Protein AF-A0A931WXE0-F1 (afdb_monomer)

Solvent-accessible surface area (backbone atoms only — not comparable to full-atom values): 17313 Å² total; per-residue (Å²): 116,53,96,88,44,91,81,60,94,65,82,69,85,46,56,31,76,39,50,62,46,80,41,50,68,81,55,58,84,48,69,45,64,73,40,79,47,67,27,15,1,26,76,48,92,89,71,70,90,55,21,16,35,35,34,30,34,54,30,46,40,52,33,30,50,28,38,30,28,34,11,33,24,17,23,32,32,32,34,47,13,56,25,37,42,30,53,25,39,27,32,46,8,42,35,92,53,96,77,15,13,24,31,39,35,39,30,34,48,24,37,42,29,49,27,41,30,35,41,13,24,21,29,33,40,36,31,56,22,46,36,36,40,32,45,30,40,32,33,45,11,69,29,40,32,28,40,36,32,46,34,40,50,45,52,33,57,29,38,54,45,74,13,44,21,24,24,38,34,48,26,43,40,50,47,44,76,74,36,79,31,58,46,46,31,31,61,29,27,39,28,25,66,60,87,58,67,24,26,30,46,56,65,17,33,36,37,36,36,51,56,26,38,38,25,17,25,72,69,17,29,42,37,26,38,10,36,42,28,43,60,25,76,47,56,57,32,22,36,38,34,29,43,43,24,32,92,56,73,36,62,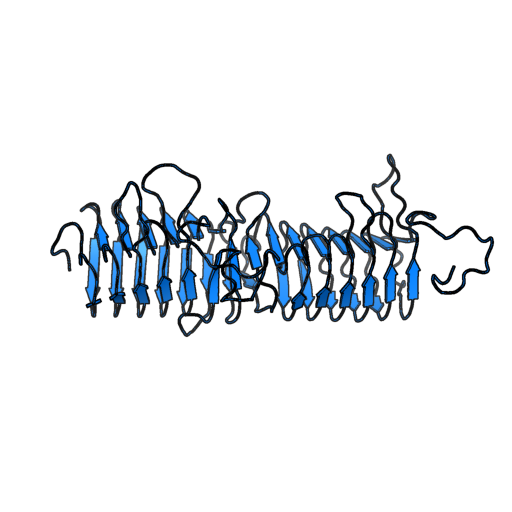27,57,60,81,59,98,50,64,59,46,57,31,47,6,14,23,38,36,28,54,56,10,34,35,47,37,22,2,29,25,39,33,17,7,11,34,34,90,66,84,84,88,75,30,7,21,33,30,32,36,59,18,37,41,38,42,31,25,28,33,30,32,37,9,13,42,7,25,37,26,36,29,46,16,46,36,40,42,27,54,26,40,33,31,45,11,58,43,86,62,101,53,84,21,16,24,30,34,38,24,64,57,12,40,38,39,39,36,47,31,37,33,32,46,11,48,18,33,34,35,45,74,81,53,42,49,76,49,76,45,66,73,43,81,45,77,40,77,31,68,41,39,63,71,82,81,121

Structure (mmCIF, N/CA/C/O backbone):
data_AF-A0A931WXE0-F1
#
_entry.id   AF-A0A931WXE0-F1
#
loop_
_atom_site.group_PDB
_atom_site.id
_atom_site.type_symbol
_atom_site.label_atom_id
_atom_site.label_alt_id
_atom_site.label_comp_id
_atom_site.label_asym_id
_atom_site.label_entity_id
_atom_site.label_seq_id
_atom_site.pdbx_PDB_ins_code
_atom_site.Cartn_x
_atom_site.Cartn_y
_atom_site.Cartn_z
_atom_site.occupancy
_atom_site.B_iso_or_equiv
_atom_site.auth_seq_id
_atom_site.auth_comp_id
_atom_site.auth_asym_id
_atom_site.auth_atom_id
_atom_site.pdbx_PDB_model_num
ATOM 1 N N . CYS A 1 1 ? 26.721 -19.049 -27.860 1.00 58.16 1 CYS A N 1
ATOM 2 C CA . CYS A 1 1 ? 26.327 -19.384 -26.477 1.00 58.16 1 CYS A CA 1
ATOM 3 C C . CYS A 1 1 ? 24.806 -19.386 -26.320 1.00 58.16 1 CYS A C 1
ATOM 5 O O . CYS A 1 1 ? 24.222 -18.610 -25.577 1.00 58.16 1 CYS A O 1
ATOM 7 N N . ASN A 1 2 ? 24.151 -20.319 -27.008 1.00 49.50 2 ASN A N 1
ATOM 8 C CA . ASN A 1 2 ? 22.981 -20.942 -26.412 1.00 49.50 2 ASN A CA 1
ATOM 9 C C . ASN A 1 2 ? 23.525 -21.744 -25.215 1.00 49.50 2 ASN A C 1
ATOM 11 O O . ASN A 1 2 ? 24.540 -22.421 -25.378 1.00 49.50 2 ASN A O 1
ATOM 15 N N . SER A 1 3 ? 22.922 -21.669 -24.031 1.00 48.22 3 SER A N 1
ATOM 16 C CA . SER A 1 3 ? 23.312 -22.562 -22.927 1.00 48.22 3 SER A CA 1
ATOM 17 C C . SER A 1 3 ? 23.127 -24.044 -23.295 1.00 48.22 3 SER A C 1
ATOM 19 O O . SER A 1 3 ? 23.708 -24.909 -22.648 1.00 48.22 3 SER A O 1
ATOM 21 N N . ALA A 1 4 ? 22.386 -24.330 -24.374 1.00 49.34 4 ALA A N 1
ATOM 22 C CA . ALA A 1 4 ? 22.234 -25.647 -24.985 1.00 49.34 4 ALA A CA 1
ATOM 23 C C . ALA A 1 4 ? 23.149 -25.924 -26.203 1.00 49.34 4 ALA A C 1
ATOM 25 O O . ALA A 1 4 ? 23.018 -26.982 -26.811 1.00 49.34 4 ALA A O 1
ATOM 26 N N . ASP A 1 5 ? 24.069 -25.027 -26.581 1.00 53.22 5 ASP A N 1
ATOM 27 C CA . ASP A 1 5 ? 25.020 -25.259 -27.685 1.00 53.22 5 ASP A CA 1
ATOM 28 C C . ASP A 1 5 ? 26.463 -25.079 -27.198 1.00 53.22 5 ASP A C 1
ATOM 30 O O . ASP A 1 5 ? 27.058 -23.999 -27.265 1.00 53.22 5 ASP A O 1
ATOM 34 N N . ALA A 1 6 ? 27.002 -26.172 -26.657 1.00 46.03 6 ALA A N 1
ATOM 35 C CA . ALA A 1 6 ? 28.327 -26.266 -26.050 1.00 46.03 6 ALA A CA 1
ATOM 36 C C . ALA A 1 6 ? 29.484 -26.338 -27.073 1.00 46.03 6 ALA A C 1
ATOM 38 O O . ALA A 1 6 ? 30.591 -26.732 -26.712 1.00 46.03 6 ALA A O 1
ATOM 39 N N . SER A 1 7 ? 29.259 -25.979 -28.343 1.00 62.97 7 SER A N 1
ATOM 40 C CA . SER A 1 7 ? 30.279 -26.092 -29.396 1.00 62.97 7 SER A CA 1
ATOM 41 C C . SER A 1 7 ? 31.066 -24.805 -29.694 1.00 62.97 7 SER A C 1
ATOM 43 O O . SER A 1 7 ? 32.052 -24.860 -30.428 1.00 62.97 7 SER A O 1
ATOM 45 N N . SER A 1 8 ? 30.696 -23.641 -29.141 1.00 60.47 8 SER A N 1
ATOM 46 C CA . SER A 1 8 ? 31.346 -22.377 -29.527 1.00 60.47 8 SER A CA 1
ATOM 47 C C . SER A 1 8 ? 32.504 -21.980 -28.602 1.00 60.47 8 SER A C 1
ATOM 49 O O . SER A 1 8 ? 32.277 -21.699 -27.430 1.00 60.47 8 SER A O 1
ATOM 51 N N . THR A 1 9 ? 33.709 -21.798 -29.155 1.00 64.44 9 THR A N 1
ATOM 52 C CA . THR A 1 9 ? 34.851 -21.072 -28.547 1.00 64.44 9 THR A CA 1
ATOM 53 C C . THR A 1 9 ? 34.618 -19.555 -28.413 1.00 64.44 9 THR A C 1
ATOM 55 O O . THR A 1 9 ? 35.544 -18.802 -28.115 1.00 64.44 9 THR A O 1
ATOM 58 N N . ALA A 1 10 ? 33.393 -19.082 -28.660 1.00 63.94 10 ALA A N 1
ATOM 59 C CA . ALA A 1 10 ? 33.012 -17.683 -28.549 1.00 63.94 10 ALA A CA 1
ATOM 60 C C . ALA A 1 10 ? 32.911 -17.269 -27.074 1.00 63.94 10 ALA A C 1
ATOM 62 O O . ALA A 1 10 ? 32.269 -17.958 -26.279 1.00 63.94 10 ALA A O 1
ATOM 63 N N . SER A 1 11 ? 33.500 -16.125 -26.720 1.00 72.62 11 SER A N 1
ATOM 64 C CA . SER A 1 11 ? 33.265 -15.489 -25.424 1.00 72.62 11 SER A CA 1
ATOM 65 C C . SER A 1 11 ? 31.773 -15.190 -25.269 1.00 72.62 11 SER A C 1
ATOM 67 O O . SER A 1 11 ? 31.179 -14.532 -26.126 1.00 72.62 11 SER A O 1
ATOM 69 N N . CYS A 1 12 ? 31.160 -15.692 -24.196 1.00 80.06 12 CYS A N 1
ATOM 70 C CA . CYS A 1 12 ? 29.783 -15.347 -23.862 1.00 80.06 12 CYS A CA 1
ATOM 71 C C . CYS A 1 12 ? 29.700 -13.853 -23.537 1.00 80.06 12 CYS A C 1
ATOM 73 O O . CYS A 1 12 ? 30.554 -13.381 -22.782 1.00 80.06 12 CYS A O 1
ATOM 75 N N . PRO A 1 13 ? 28.695 -13.130 -24.057 1.00 88.19 13 PRO A N 1
ATOM 76 C CA . PRO A 1 13 ? 28.496 -11.756 -23.652 1.00 88.19 13 PRO A CA 1
ATOM 77 C C . PRO A 1 13 ? 28.125 -11.705 -22.166 1.00 88.19 13 PRO A C 1
ATOM 79 O O . PRO A 1 13 ? 27.399 -12.572 -21.665 1.00 88.19 13 PRO A O 1
ATOM 82 N N . ALA A 1 14 ? 28.647 -10.709 -21.465 1.00 87.94 14 ALA A N 1
ATOM 83 C CA . ALA A 1 14 ? 28.396 -10.456 -20.058 1.00 87.94 14 ALA A CA 1
ATOM 84 C C . ALA A 1 14 ? 27.542 -9.197 -19.876 1.00 87.94 14 ALA A C 1
ATOM 86 O O . ALA A 1 14 ? 27.480 -8.318 -20.732 1.00 87.94 14 ALA A O 1
ATOM 87 N N . ALA A 1 15 ? 26.865 -9.107 -18.733 1.00 90.00 15 ALA A N 1
ATOM 88 C CA . ALA A 1 15 ? 26.139 -7.902 -18.362 1.00 90.00 15 ALA A CA 1
ATOM 89 C C . ALA A 1 15 ? 27.098 -6.696 -18.314 1.00 90.00 15 ALA A C 1
ATOM 91 O O . ALA A 1 15 ? 28.092 -6.715 -17.583 1.00 90.00 15 ALA A O 1
ATOM 92 N N . GLY A 1 16 ? 26.779 -5.637 -19.063 1.00 89.19 16 GLY A N 1
ATOM 93 C CA . GLY A 1 16 ? 27.619 -4.444 -19.168 1.00 89.19 16 GLY A CA 1
ATOM 94 C C . GLY A 1 16 ? 28.752 -4.557 -20.192 1.00 89.19 16 GLY A C 1
ATOM 95 O O . GLY A 1 16 ? 29.735 -3.830 -20.081 1.00 89.19 16 GLY A O 1
ATOM 96 N N . ASP A 1 17 ? 28.645 -5.431 -21.194 1.00 91.00 17 ASP A N 1
ATOM 97 C CA . ASP A 1 17 ? 29.578 -5.451 -22.332 1.00 91.00 17 ASP A CA 1
ATOM 98 C C . ASP A 1 17 ? 29.480 -4.183 -23.192 1.00 91.00 17 ASP A C 1
ATOM 100 O O . ASP A 1 17 ? 30.447 -3.793 -23.849 1.00 91.00 17 ASP A O 1
ATOM 104 N N . TRP A 1 18 ? 28.326 -3.516 -23.162 1.00 91.06 18 TRP A N 1
ATOM 105 C CA . TRP A 1 18 ? 28.111 -2.193 -23.741 1.00 91.06 18 TRP A CA 1
ATOM 106 C C . TRP A 1 18 ? 27.409 -1.261 -22.746 1.00 91.06 18 TRP A C 1
ATOM 108 O O . TRP A 1 18 ? 26.859 -1.705 -21.737 1.00 91.06 18 TRP A O 1
ATOM 118 N N . GLU A 1 19 ? 27.477 0.042 -23.024 1.00 88.81 19 GLU A N 1
ATOM 119 C CA . GLU A 1 19 ? 26.890 1.104 -22.202 1.00 88.81 19 GLU A CA 1
ATOM 120 C C . GLU A 1 19 ? 25.362 1.047 -22.222 1.00 88.81 19 GLU A C 1
ATOM 122 O O . GLU A 1 19 ? 24.767 0.251 -21.507 1.00 88.81 19 GLU A O 1
ATOM 127 N N . ASN A 1 20 ? 24.713 1.891 -23.013 1.00 92.19 20 ASN A N 1
ATOM 128 C CA . ASN A 1 20 ? 23.272 2.075 -22.992 1.00 92.19 20 ASN A CA 1
ATOM 129 C C . ASN A 1 20 ? 22.810 2.717 -24.310 1.00 92.19 20 ASN A C 1
ATOM 131 O O . ASN A 1 20 ? 23.619 3.205 -25.102 1.00 92.19 20 ASN A O 1
ATOM 135 N N . ILE A 1 21 ? 21.506 2.665 -24.571 1.00 93.19 21 ILE A N 1
ATOM 136 C CA . ILE A 1 21 ? 20.854 3.466 -25.610 1.00 93.19 21 ILE A CA 1
ATOM 137 C C . ILE A 1 21 ? 20.176 4.632 -24.900 1.00 93.19 21 ILE A C 1
ATOM 139 O O . ILE A 1 21 ? 19.363 4.406 -24.008 1.00 93.19 21 ILE A O 1
ATOM 143 N N . GLN A 1 22 ? 20.501 5.863 -25.297 1.00 91.75 22 GLN A N 1
ATOM 144 C CA . GLN A 1 22 ? 19.958 7.080 -24.686 1.00 91.75 22 GLN A CA 1
ATOM 145 C C . GLN A 1 22 ? 18.997 7.773 -25.637 1.00 91.75 22 GLN A C 1
ATOM 147 O O . GLN A 1 22 ? 19.338 8.038 -26.791 1.00 91.75 22 GLN A O 1
ATOM 152 N N . ILE A 1 23 ? 17.819 8.115 -25.127 1.00 92.38 23 ILE A N 1
ATOM 153 C CA . ILE A 1 23 ? 16.827 8.935 -25.815 1.00 92.38 23 ILE A CA 1
ATOM 154 C C . ILE A 1 23 ? 16.556 10.157 -24.940 1.00 92.38 23 ILE A C 1
ATOM 156 O O . ILE A 1 23 ? 16.053 10.015 -23.829 1.00 92.38 23 ILE A O 1
ATOM 160 N N . SER A 1 24 ? 16.874 11.353 -25.436 1.00 88.19 24 SER A N 1
ATOM 161 C CA . SER A 1 24 ? 16.665 12.604 -24.699 1.00 88.19 24 SER A CA 1
ATOM 162 C C . SER A 1 24 ? 15.894 13.652 -25.503 1.00 88.19 24 SER A C 1
ATOM 164 O O . SER A 1 24 ? 16.002 13.675 -26.732 1.00 88.19 24 SER A O 1
ATOM 166 N N . GLY A 1 25 ? 15.118 14.496 -24.801 1.00 74.69 25 GLY A N 1
ATOM 167 C CA . GLY A 1 25 ? 14.522 15.814 -25.139 1.00 74.69 25 GLY A CA 1
ATOM 168 C C . GLY A 1 25 ? 13.973 16.114 -26.549 1.00 74.69 25 GLY A C 1
ATOM 169 O O . GLY A 1 25 ? 12.890 16.671 -26.701 1.00 74.69 25 GLY A O 1
ATOM 170 N N . THR A 1 26 ? 14.719 15.806 -27.608 1.00 68.75 26 THR A N 1
ATOM 171 C CA . THR A 1 26 ? 14.377 16.088 -29.015 1.00 68.75 26 THR A CA 1
ATOM 172 C C . THR A 1 26 ? 14.044 14.835 -29.830 1.00 68.75 26 THR A C 1
ATOM 174 O O . THR A 1 26 ? 13.517 14.946 -30.935 1.00 68.75 26 THR A O 1
ATOM 177 N N . ALA A 1 27 ? 14.288 13.636 -29.294 1.00 67.81 27 ALA A N 1
ATOM 178 C CA . ALA A 1 27 ? 14.097 12.359 -29.988 1.00 67.81 27 ALA A CA 1
ATOM 179 C C . ALA A 1 27 ? 12.681 11.753 -29.810 1.00 67.81 27 ALA A C 1
ATOM 181 O O . ALA A 1 27 ? 12.530 10.540 -29.644 1.00 67.81 27 ALA A O 1
ATOM 182 N N . SER A 1 28 ? 11.634 12.587 -29.865 1.00 66.25 28 SER A N 1
ATOM 183 C CA . SER A 1 28 ? 10.230 12.217 -29.587 1.00 66.25 28 SER A CA 1
ATOM 184 C C . SER A 1 28 ? 9.556 11.317 -30.635 1.00 66.25 28 SER A C 1
ATOM 186 O O . SER A 1 28 ? 8.425 10.885 -30.432 1.00 66.25 28 SER A O 1
ATOM 188 N N . SER A 1 29 ? 10.226 11.012 -31.752 1.00 80.44 29 SER A N 1
ATOM 189 C CA . SER A 1 29 ? 9.750 10.061 -32.770 1.00 80.44 29 SER A CA 1
ATOM 190 C C . SER A 1 29 ? 10.255 8.627 -32.568 1.00 80.44 29 SER A C 1
ATOM 192 O O . SER A 1 29 ? 9.919 7.742 -33.358 1.00 80.44 29 SER A O 1
ATOM 194 N N . SER A 1 30 ? 11.070 8.380 -31.538 1.00 91.81 30 SER A N 1
ATOM 195 C CA . SER A 1 30 ? 11.584 7.042 -31.239 1.00 91.81 30 SER A CA 1
ATOM 196 C C . SER A 1 30 ? 10.458 6.117 -30.773 1.00 91.81 30 SER A C 1
ATOM 198 O O . SER A 1 30 ? 9.577 6.520 -30.017 1.00 91.81 30 SER A O 1
ATOM 200 N N . SER A 1 31 ? 10.500 4.856 -31.197 1.00 95.44 31 SER A N 1
ATOM 201 C CA . SER A 1 31 ? 9.617 3.802 -30.695 1.00 95.44 31 SER A CA 1
ATOM 202 C C . SER A 1 31 ? 10.319 2.454 -30.779 1.00 95.44 31 SER A C 1
ATOM 204 O O . SER A 1 31 ? 11.148 2.233 -31.665 1.00 95.44 31 SER A O 1
ATOM 206 N N . PHE A 1 32 ? 9.982 1.550 -29.863 1.00 97.50 32 PHE A N 1
ATOM 207 C CA . PHE A 1 32 ? 10.520 0.196 -29.846 1.00 97.50 32 PHE A CA 1
ATOM 208 C C . PHE A 1 32 ? 9.371 -0.802 -29.806 1.00 97.50 32 PHE A C 1
ATOM 210 O O . PHE A 1 32 ? 8.584 -0.840 -28.863 1.00 97.50 32 PHE A O 1
ATOM 217 N N . SER A 1 33 ? 9.266 -1.624 -30.844 1.00 98.19 33 SER A N 1
ATOM 218 C CA . SER A 1 33 ? 8.308 -2.723 -30.888 1.00 98.19 33 SER A CA 1
ATOM 219 C C . SER A 1 33 ? 9.032 -4.004 -31.266 1.00 98.19 33 SER A C 1
ATOM 221 O O . SER A 1 33 ? 9.887 -3.970 -32.150 1.00 98.19 33 SER A O 1
ATOM 223 N N . HIS A 1 34 ? 8.726 -5.120 -30.598 1.00 98.31 34 HIS A N 1
ATOM 224 C CA . HIS A 1 34 ? 9.313 -6.430 -30.922 1.00 98.31 34 HIS A CA 1
ATOM 225 C C . HIS A 1 34 ? 10.855 -6.416 -30.917 1.00 98.31 34 HIS A C 1
ATOM 227 O O . HIS A 1 34 ? 11.511 -7.008 -31.774 1.00 98.31 34 HIS A O 1
ATOM 233 N N . THR A 1 35 ? 11.443 -5.675 -29.974 1.00 98.25 35 THR A N 1
ATOM 234 C CA . THR A 1 35 ? 12.891 -5.425 -29.892 1.00 98.25 35 THR A CA 1
ATOM 235 C C . THR A 1 35 ? 13.495 -6.124 -28.674 1.00 98.25 35 THR A C 1
ATOM 237 O O . THR A 1 35 ? 12.891 -6.136 -27.605 1.00 98.25 35 THR A O 1
ATOM 240 N N . THR A 1 36 ? 14.702 -6.681 -28.805 1.00 98.38 36 THR A N 1
ATOM 241 C CA . THR A 1 36 ? 15.436 -7.310 -27.693 1.00 98.38 36 THR A CA 1
ATOM 242 C C . THR A 1 36 ? 16.693 -6.518 -27.346 1.00 98.38 36 THR A C 1
ATOM 244 O O . THR A 1 36 ? 17.567 -6.336 -28.192 1.00 98.38 36 THR A O 1
ATOM 247 N N . PHE A 1 37 ? 16.806 -6.119 -26.083 1.00 98.12 37 PHE A N 1
ATOM 248 C CA . PHE A 1 37 ? 17.959 -5.458 -25.480 1.00 98.12 37 PHE A CA 1
ATOM 249 C C . PHE A 1 37 ? 18.615 -6.419 -24.490 1.00 98.12 37 PHE A C 1
ATOM 251 O O . PHE A 1 37 ? 17.937 -6.970 -23.620 1.00 98.12 37 PHE A O 1
ATOM 258 N N . ARG A 1 38 ? 19.929 -6.635 -24.613 1.00 95.94 38 ARG A N 1
ATOM 259 C CA . ARG A 1 38 ? 20.643 -7.583 -23.751 1.00 95.94 38 ARG A CA 1
ATOM 260 C C . ARG A 1 38 ? 22.114 -7.261 -23.552 1.00 95.94 38 ARG A C 1
ATOM 262 O O . ARG A 1 38 ? 22.746 -6.734 -24.465 1.00 95.94 38 ARG A O 1
ATOM 269 N N . TYR A 1 39 ? 22.648 -7.641 -22.392 1.00 94.19 39 TYR A N 1
ATOM 270 C CA . TYR A 1 39 ? 24.081 -7.587 -22.052 1.00 94.19 39 TYR A CA 1
ATOM 271 C C . TYR A 1 39 ? 24.703 -6.178 -22.000 1.00 94.19 39 TYR A C 1
ATOM 273 O O . TYR A 1 39 ? 25.920 -6.033 -22.017 1.00 94.19 39 TYR A O 1
ATOM 281 N N . GLY A 1 40 ? 23.887 -5.128 -21.927 1.00 92.81 40 GLY A N 1
ATOM 282 C CA . GLY A 1 40 ? 24.339 -3.747 -21.729 1.00 92.81 40 GLY A CA 1
ATOM 283 C C . GLY A 1 40 ? 24.130 -3.258 -20.297 1.00 92.81 40 GLY A C 1
ATOM 284 O O . GLY A 1 40 ? 24.074 -4.050 -19.353 1.00 92.81 40 GLY A O 1
ATOM 285 N N . GLY A 1 41 ? 23.965 -1.950 -20.141 1.00 89.88 41 GLY A N 1
ATOM 286 C CA . GLY A 1 41 ? 23.736 -1.269 -18.869 1.00 89.88 41 GLY A CA 1
ATOM 287 C C . GLY A 1 41 ? 25.009 -1.018 -18.068 1.00 89.88 41 GLY A C 1
ATOM 288 O O . GLY A 1 41 ? 24.957 -1.027 -16.839 1.00 89.88 41 GLY A O 1
ATOM 289 N N . ARG A 1 42 ? 26.164 -0.863 -18.731 1.00 86.62 42 ARG A N 1
ATOM 290 C CA . ARG A 1 42 ? 27.443 -0.693 -18.031 1.00 86.62 42 ARG A CA 1
ATOM 291 C C . ARG A 1 42 ? 27.469 0.588 -17.192 1.00 86.62 42 ARG A C 1
ATOM 293 O O . ARG A 1 42 ? 27.346 1.681 -17.729 1.00 86.62 42 ARG A O 1
ATOM 300 N N . TRP A 1 43 ? 27.725 0.431 -15.897 1.00 73.69 43 TRP A N 1
ATOM 301 C CA . TRP A 1 43 ? 27.962 1.503 -14.938 1.00 73.69 43 TRP A CA 1
ATOM 302 C C . TRP A 1 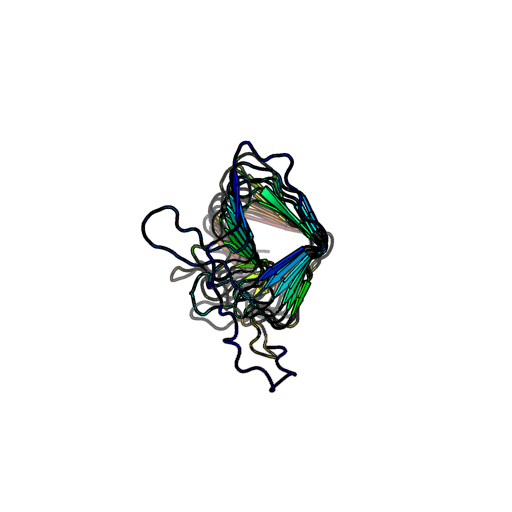43 ? 29.328 2.164 -15.162 1.00 73.69 43 TRP A C 1
ATOM 304 O O . TRP A 1 43 ? 30.361 1.485 -15.194 1.00 73.69 43 TRP A O 1
ATOM 314 N N . PHE A 1 44 ? 29.349 3.496 -15.231 1.00 66.12 44 PHE A N 1
ATOM 315 C CA . PHE A 1 44 ? 30.570 4.301 -15.238 1.00 66.12 44 PHE A CA 1
ATOM 316 C C . PHE A 1 44 ? 30.483 5.429 -14.210 1.00 66.12 44 PHE A C 1
ATOM 318 O O . PHE A 1 44 ? 29.515 6.176 -14.169 1.00 66.12 44 PHE A O 1
ATOM 325 N N . THR A 1 45 ? 31.528 5.591 -13.398 1.00 57.12 45 THR A N 1
ATOM 326 C CA . THR A 1 45 ? 31.649 6.727 -12.477 1.00 57.12 45 THR A CA 1
ATOM 327 C C . THR A 1 45 ? 32.155 7.965 -13.222 1.00 57.12 45 THR A C 1
ATOM 329 O O . THR A 1 45 ? 33.235 7.905 -13.812 1.00 57.12 45 THR A O 1
ATOM 332 N N . GLY A 1 46 ? 31.449 9.097 -13.127 1.00 61.97 46 GLY A N 1
ATOM 333 C CA . GLY A 1 46 ? 31.997 10.425 -13.452 1.00 61.97 46 GLY A CA 1
ATOM 334 C C . GLY A 1 46 ? 31.187 11.296 -14.419 1.00 61.97 46 GLY A C 1
ATOM 335 O O . GLY A 1 46 ? 31.313 12.515 -14.338 1.00 61.97 46 GLY A O 1
ATOM 336 N N . ILE A 1 47 ? 30.349 10.725 -15.294 1.00 47.88 47 ILE A N 1
ATOM 337 C CA . ILE A 1 47 ? 29.425 11.481 -16.162 1.00 47.88 47 ILE A CA 1
ATOM 338 C C . ILE A 1 47 ? 28.121 10.699 -16.243 1.00 47.88 47 ILE A C 1
ATOM 340 O O . ILE A 1 47 ? 28.079 9.720 -16.973 1.00 47.88 47 ILE A O 1
ATOM 344 N N . ASN A 1 48 ? 27.104 11.163 -15.509 1.00 54.34 48 ASN A N 1
ATOM 345 C CA . ASN A 1 48 ? 25.750 10.613 -15.409 1.00 54.34 48 ASN A CA 1
ATOM 346 C C . ASN A 1 48 ? 25.754 9.113 -15.070 1.00 54.34 48 ASN A C 1
ATOM 348 O O . ASN A 1 48 ? 26.168 8.286 -15.866 1.00 54.34 48 ASN A O 1
ATOM 352 N N . ASP A 1 49 ? 25.293 8.768 -13.875 1.00 62.03 49 ASP A N 1
ATOM 353 C CA . ASP A 1 49 ? 25.232 7.419 -13.292 1.00 62.03 49 ASP A CA 1
ATOM 354 C C . ASP A 1 49 ? 24.289 6.449 -14.071 1.00 62.03 49 ASP A C 1
ATOM 356 O O . ASP A 1 49 ? 23.381 5.834 -13.509 1.00 62.03 49 ASP A O 1
ATOM 360 N N . LEU A 1 50 ? 24.493 6.313 -15.386 1.00 68.38 50 LEU A N 1
ATOM 361 C CA . LEU A 1 50 ? 23.639 5.650 -16.367 1.00 68.38 50 LEU A CA 1
ATOM 362 C C . LEU A 1 50 ? 24.013 4.172 -16.454 1.00 68.38 50 LEU A C 1
ATOM 364 O O . LEU A 1 50 ? 25.044 3.807 -17.016 1.00 68.38 50 LEU A O 1
ATOM 368 N N . GLY A 1 51 ? 23.165 3.312 -15.892 1.00 82.62 51 GLY A N 1
ATOM 369 C CA . GLY A 1 51 ? 23.371 1.857 -15.861 1.00 82.62 51 GLY A CA 1
ATOM 370 C C . GLY A 1 51 ? 22.262 1.047 -16.541 1.00 82.62 51 GLY A C 1
ATOM 371 O O . GLY A 1 51 ? 22.104 -0.141 -16.267 1.00 82.62 51 GLY A O 1
ATOM 372 N N . SER A 1 52 ? 21.443 1.667 -17.385 1.00 93.12 52 SER A N 1
ATOM 373 C CA . SER A 1 52 ? 20.281 1.034 -18.022 1.00 93.12 52 SER A CA 1
ATOM 374 C C . SER A 1 52 ? 20.589 0.461 -19.409 1.00 93.12 52 SER A C 1
ATOM 376 O O . SER A 1 52 ? 21.456 0.972 -20.100 1.00 93.12 52 SER A O 1
ATOM 378 N N . LEU A 1 53 ? 19.885 -0.577 -19.884 1.00 96.31 53 LEU A N 1
ATOM 379 C CA . LEU A 1 53 ? 19.963 -0.944 -21.314 1.00 96.31 53 LEU A CA 1
ATOM 380 C C . LEU A 1 53 ? 19.397 0.187 -22.182 1.00 96.31 53 LEU A C 1
ATOM 382 O O . LEU A 1 53 ? 19.948 0.506 -23.237 1.00 96.31 53 LEU A O 1
ATOM 386 N N . LEU A 1 54 ? 18.294 0.780 -21.723 1.00 96.56 54 LEU A N 1
ATOM 387 C CA . LEU A 1 54 ? 17.610 1.894 -22.363 1.00 96.56 54 LEU A CA 1
ATOM 388 C C . LEU A 1 54 ? 17.334 2.996 -21.335 1.00 96.56 54 LEU A C 1
ATOM 390 O O . LEU A 1 54 ? 16.571 2.789 -20.392 1.00 96.56 54 LEU A O 1
ATOM 394 N N . TYR A 1 55 ? 17.939 4.157 -21.559 1.00 95.00 55 TYR A N 1
ATOM 395 C CA . TYR A 1 55 ? 17.763 5.373 -20.775 1.00 95.00 55 TYR A CA 1
ATOM 396 C C . TYR A 1 55 ? 16.898 6.369 -21.552 1.00 95.00 55 TYR A C 1
ATOM 398 O O . TYR A 1 55 ? 17.204 6.690 -22.705 1.00 95.00 55 TYR A O 1
ATOM 406 N N . ILE A 1 56 ? 15.821 6.857 -20.940 1.00 94.88 56 ILE A N 1
ATOM 407 C CA . ILE A 1 56 ? 14.903 7.824 -21.550 1.00 94.88 56 ILE A CA 1
ATOM 408 C C . ILE A 1 56 ? 14.736 9.011 -20.607 1.00 94.88 56 ILE A C 1
ATOM 410 O O . ILE A 1 56 ? 14.175 8.860 -19.525 1.00 94.88 56 ILE A O 1
ATOM 414 N N . GLU A 1 57 ? 15.159 10.195 -21.046 1.00 94.31 57 GLU A N 1
ATOM 415 C CA . GLU A 1 57 ? 15.095 11.433 -20.264 1.00 94.31 57 GLU A CA 1
ATOM 416 C C . GLU A 1 57 ? 14.355 12.541 -21.012 1.00 94.31 57 GLU A C 1
ATOM 418 O O . GLU A 1 57 ? 14.657 12.830 -22.171 1.00 94.31 57 GLU A O 1
ATOM 423 N N . ASP A 1 58 ? 13.380 13.181 -20.362 1.00 94.00 58 ASP A N 1
ATOM 424 C CA . ASP A 1 58 ? 12.610 14.295 -20.941 1.00 94.00 58 ASP A CA 1
ATOM 425 C C . ASP A 1 58 ? 12.007 13.966 -22.328 1.00 94.00 58 ASP A C 1
ATOM 427 O O . ASP A 1 58 ? 11.851 14.824 -23.198 1.00 94.00 58 ASP A O 1
ATOM 431 N N . ALA A 1 59 ? 11.689 12.692 -22.558 1.00 94.06 59 ALA A N 1
ATOM 432 C CA . ALA A 1 59 ? 11.153 12.177 -23.811 1.00 94.06 59 ALA A CA 1
ATOM 433 C C . ALA A 1 59 ? 10.024 11.179 -23.541 1.00 94.06 59 ALA A C 1
ATOM 435 O O . ALA A 1 59 ? 9.941 10.580 -22.472 1.00 94.06 59 ALA A O 1
ATOM 436 N N . THR A 1 60 ? 9.148 10.986 -24.524 1.00 94.50 60 THR A N 1
ATOM 437 C CA . THR A 1 60 ? 8.068 9.991 -24.480 1.00 94.50 60 THR A CA 1
ATOM 438 C C . THR A 1 60 ? 8.289 8.987 -25.598 1.00 94.50 60 THR A C 1
ATOM 440 O O . THR A 1 60 ? 8.316 9.367 -26.766 1.00 94.50 60 THR A O 1
ATOM 443 N N . VAL A 1 61 ? 8.466 7.718 -25.239 1.00 96.44 61 VAL A N 1
ATOM 444 C CA . VAL A 1 61 ? 8.803 6.638 -26.168 1.00 96.44 61 VAL A CA 1
ATOM 445 C C . VAL A 1 61 ? 7.812 5.491 -25.977 1.00 96.44 61 VAL A C 1
ATOM 447 O O . VAL A 1 61 ? 7.760 4.895 -24.900 1.00 96.44 61 VAL A O 1
ATOM 450 N N . PRO A 1 62 ? 7.025 5.137 -27.003 1.00 97.56 62 PRO A N 1
ATOM 451 C CA . PRO A 1 62 ? 6.225 3.924 -26.966 1.00 97.56 62 PRO A CA 1
ATOM 452 C C . PRO A 1 62 ? 7.113 2.677 -27.062 1.00 97.56 62 PRO A C 1
ATOM 454 O O . PRO A 1 62 ? 7.884 2.522 -28.015 1.00 97.56 62 PRO A O 1
ATOM 457 N N . ILE A 1 63 ? 6.976 1.774 -26.092 1.00 98.69 63 ILE A N 1
ATOM 458 C CA . ILE A 1 63 ? 7.669 0.487 -26.008 1.00 98.69 63 ILE A CA 1
ATOM 459 C C . ILE A 1 63 ? 6.623 -0.626 -25.901 1.00 98.69 63 ILE A C 1
ATOM 461 O O . ILE A 1 63 ? 5.777 -0.613 -25.007 1.00 98.69 63 ILE A O 1
ATOM 465 N N . SER A 1 64 ? 6.670 -1.596 -26.814 1.00 98.81 64 SER A N 1
ATOM 466 C CA . SER A 1 64 ? 5.737 -2.729 -26.820 1.00 98.81 64 SER A CA 1
ATOM 467 C C . SER A 1 64 ? 6.404 -4.035 -27.240 1.00 98.81 64 SER A C 1
ATOM 469 O O . SER A 1 64 ? 7.270 -4.029 -28.114 1.00 98.81 64 SER A O 1
ATOM 471 N N . HIS A 1 65 ? 5.987 -5.172 -26.675 1.00 98.81 65 HIS A N 1
ATOM 472 C CA . HIS A 1 65 ? 6.507 -6.493 -27.071 1.00 98.81 65 HIS A CA 1
ATOM 473 C C . HIS A 1 65 ? 8.045 -6.581 -27.031 1.00 98.81 65 HIS A C 1
ATOM 475 O O . HIS A 1 65 ? 8.659 -7.295 -27.824 1.00 98.81 65 HIS A O 1
ATOM 481 N N . ALA A 1 66 ? 8.685 -5.798 -26.162 1.00 98.81 66 ALA A N 1
ATOM 482 C CA . ALA A 1 66 ? 10.133 -5.737 -26.059 1.00 98.81 66 ALA A CA 1
ATOM 483 C C . ALA A 1 66 ? 10.646 -6.725 -25.006 1.00 98.81 66 ALA A C 1
ATOM 485 O O . ALA A 1 66 ? 9.912 -7.145 -24.113 1.00 98.81 66 ALA A O 1
ATOM 486 N N . VAL A 1 67 ? 11.922 -7.089 -25.100 1.00 98.88 67 VAL A N 1
ATOM 487 C CA . VAL A 1 67 ? 12.609 -7.925 -24.110 1.00 98.88 67 VAL A CA 1
ATOM 488 C C . VAL A 1 67 ? 13.834 -7.179 -23.601 1.00 98.88 67 VAL A C 1
ATOM 490 O O . VAL A 1 67 ? 14.682 -6.793 -24.401 1.00 98.88 67 VAL A O 1
ATOM 493 N N . PHE A 1 68 ? 13.939 -7.014 -22.285 1.00 98.75 68 PHE A N 1
ATOM 494 C CA . PHE A 1 68 ? 15.086 -6.423 -21.598 1.00 98.75 68 PHE A CA 1
ATOM 495 C C . PHE A 1 68 ? 15.686 -7.458 -20.648 1.00 98.75 68 PHE A C 1
ATOM 497 O O . PHE A 1 68 ? 15.035 -7.873 -19.682 1.00 98.75 68 PHE A O 1
ATOM 504 N N . GLU A 1 69 ? 16.910 -7.904 -20.926 1.00 98.00 69 GLU A N 1
ATOM 505 C CA . GLU A 1 69 ? 17.530 -8.982 -20.155 1.00 98.00 69 GLU A CA 1
ATOM 506 C C . GLU A 1 69 ? 19.031 -8.828 -19.919 1.00 98.00 69 GLU A C 1
ATOM 508 O O . GLU A 1 69 ? 19.755 -8.247 -20.725 1.00 98.00 69 GLU A O 1
ATOM 513 N N . TYR A 1 70 ? 19.517 -9.408 -18.820 1.00 95.25 70 TYR A N 1
ATOM 514 C CA . TYR A 1 70 ? 20.943 -9.442 -18.483 1.00 95.25 70 TYR A CA 1
ATOM 515 C C . TYR A 1 70 ? 21.611 -8.053 -18.475 1.00 95.25 70 TYR A C 1
ATOM 517 O O . TYR A 1 70 ? 22.751 -7.904 -18.923 1.00 95.25 70 TYR A O 1
ATOM 525 N N . SER A 1 71 ? 20.910 -7.023 -17.993 1.00 94.25 71 SER A N 1
ATOM 526 C CA . SER A 1 71 ? 21.508 -5.707 -17.751 1.00 94.25 71 SER A CA 1
ATOM 527 C C . SER A 1 71 ? 22.482 -5.745 -16.57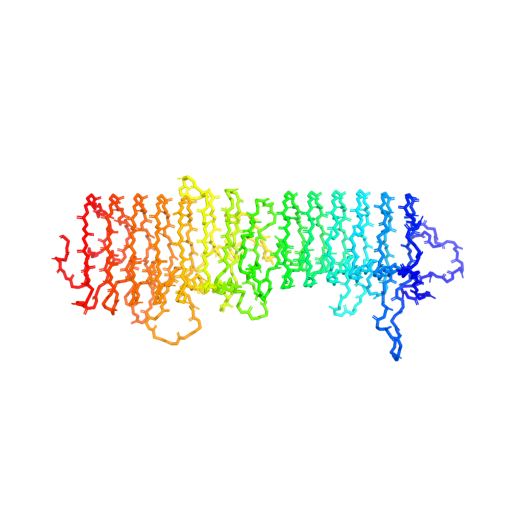3 1.00 94.25 71 SER A C 1
ATOM 529 O O . SER A 1 71 ? 22.210 -6.426 -15.581 1.00 94.25 71 SER A O 1
ATOM 531 N N . GLN A 1 72 ? 23.555 -4.951 -16.610 1.00 90.75 72 GLN A N 1
ATOM 532 C CA . GLN A 1 72 ? 24.433 -4.801 -15.441 1.00 90.75 72 GLN A CA 1
ATOM 533 C C . GLN A 1 72 ? 23.771 -4.026 -14.293 1.00 90.75 72 GLN A C 1
ATOM 535 O O . GLN A 1 72 ? 24.090 -4.293 -13.136 1.00 90.75 72 GLN A O 1
ATOM 540 N N . ARG A 1 73 ? 22.840 -3.104 -14.568 1.00 91.69 73 ARG A N 1
ATOM 541 C CA . ARG A 1 73 ? 22.103 -2.406 -13.505 1.00 91.69 73 ARG A CA 1
ATOM 542 C C . ARG A 1 73 ? 20.604 -2.354 -13.780 1.00 91.69 73 ARG A C 1
ATOM 544 O O . ARG A 1 73 ? 19.860 -3.018 -13.067 1.00 91.69 73 ARG A O 1
ATOM 551 N N . TYR A 1 74 ? 20.143 -1.646 -14.806 1.00 95.25 74 TYR A N 1
ATOM 552 C CA . TYR A 1 74 ? 18.707 -1.525 -15.090 1.00 95.25 74 TYR A CA 1
ATOM 553 C C . TYR A 1 74 ? 18.334 -2.062 -16.472 1.00 95.25 74 TYR A C 1
ATOM 555 O O . TYR A 1 74 ? 19.083 -1.902 -17.436 1.00 95.25 74 TYR A O 1
ATOM 563 N N . GLY A 1 75 ? 17.142 -2.641 -16.602 1.00 97.38 75 GLY A N 1
ATOM 564 C CA . GLY A 1 75 ? 16.562 -2.901 -17.917 1.00 97.38 75 GLY A CA 1
ATOM 565 C C . GLY A 1 75 ? 16.237 -1.581 -18.619 1.00 97.38 75 GLY A C 1
ATOM 566 O O . GLY A 1 75 ? 16.859 -1.229 -19.619 1.00 97.38 75 GLY A O 1
ATOM 567 N N . VAL A 1 76 ? 15.309 -0.815 -18.051 1.00 98.12 76 VAL A N 1
ATOM 568 C CA . VAL A 1 76 ? 14.924 0.521 -18.534 1.00 98.12 76 VAL A CA 1
ATOM 569 C C . VAL A 1 76 ? 15.008 1.533 -17.399 1.00 98.12 76 VAL A C 1
ATOM 571 O O . VAL A 1 76 ? 14.662 1.223 -16.262 1.00 98.12 76 VAL A O 1
ATOM 574 N N . GLU A 1 77 ? 15.429 2.749 -17.715 1.00 97.25 77 GLU A N 1
ATOM 575 C CA . GLU A 1 77 ? 15.424 3.887 -16.801 1.00 97.25 77 GLU A CA 1
ATOM 576 C C . GLU A 1 77 ? 14.684 5.058 -17.446 1.00 97.25 77 GLU A C 1
ATOM 578 O O . GLU A 1 77 ? 15.011 5.485 -18.554 1.00 97.25 77 GLU A O 1
ATOM 583 N N . LEU A 1 78 ? 13.643 5.529 -16.763 1.00 97.31 78 LEU A N 1
ATOM 584 C CA . LEU A 1 78 ? 12.785 6.627 -17.185 1.00 97.31 78 LEU A CA 1
ATOM 585 C C . LEU A 1 78 ? 13.020 7.821 -16.262 1.00 97.31 78 LEU A C 1
ATOM 587 O O . LEU A 1 78 ? 12.706 7.737 -15.080 1.00 97.31 78 LEU A O 1
ATOM 591 N N . VAL A 1 79 ? 13.504 8.938 -16.799 1.00 96.00 79 VAL A N 1
ATOM 592 C CA . VAL A 1 79 ? 13.707 10.191 -16.063 1.00 96.00 79 VAL A CA 1
ATOM 593 C C . VAL A 1 79 ? 12.806 11.268 -16.658 1.00 96.00 79 VAL A C 1
ATOM 595 O O . VAL A 1 79 ? 12.960 11.663 -17.810 1.00 96.00 79 VAL A O 1
ATOM 598 N N . ASN A 1 80 ? 11.826 11.741 -15.887 1.00 96.00 80 ASN A N 1
ATOM 599 C CA . ASN A 1 80 ? 10.822 12.708 -16.343 1.00 96.00 80 ASN A CA 1
ATOM 600 C C . ASN A 1 80 ? 10.174 12.315 -17.685 1.00 96.00 80 ASN A C 1
ATOM 602 O O . ASN A 1 80 ? 10.060 13.122 -18.608 1.00 96.00 80 ASN A O 1
ATOM 606 N N . SER A 1 81 ? 9.800 11.043 -17.799 1.00 95.62 81 SER A N 1
ATOM 607 C CA . SER A 1 81 ? 9.297 10.454 -19.034 1.00 95.62 81 SER A CA 1
ATOM 608 C C . SER A 1 81 ? 7.875 9.941 -18.853 1.00 95.62 81 SER A C 1
ATOM 610 O O . SER A 1 81 ? 7.590 9.216 -17.901 1.00 95.62 81 SER A O 1
ATOM 612 N N . ASP A 1 82 ? 7.013 10.249 -19.821 1.00 96.31 82 ASP A N 1
ATOM 613 C CA . ASP A 1 82 ? 5.626 9.766 -19.883 1.00 96.31 82 ASP A CA 1
ATOM 614 C C . ASP A 1 82 ? 5.493 8.559 -20.831 1.00 96.31 82 ASP A C 1
ATOM 616 O O . ASP A 1 82 ? 4.435 8.286 -21.399 1.00 96.31 82 ASP A O 1
ATOM 620 N N . SER A 1 83 ? 6.598 7.835 -21.042 1.00 97.50 83 SER A N 1
ATOM 621 C CA . SER A 1 83 ? 6.664 6.667 -21.924 1.00 97.50 83 SER A CA 1
ATOM 622 C C . SER A 1 83 ? 5.633 5.594 -21.564 1.00 97.50 83 SER A C 1
ATOM 624 O O . SER A 1 83 ? 5.281 5.387 -20.400 1.00 97.50 83 SER A O 1
ATOM 626 N N . THR A 1 84 ? 5.183 4.857 -22.578 1.00 98.50 84 THR A N 1
ATOM 627 C CA . THR A 1 84 ? 4.317 3.687 -22.397 1.00 98.50 84 THR A CA 1
ATOM 628 C C . THR A 1 84 ? 5.139 2.421 -22.590 1.00 98.50 84 THR A C 1
ATOM 630 O O . THR A 1 84 ? 5.737 2.255 -23.651 1.00 98.50 84 THR A O 1
ATOM 633 N N . ILE A 1 85 ? 5.141 1.518 -21.615 1.00 98.88 85 ILE A N 1
ATOM 634 C CA . ILE A 1 85 ? 5.799 0.211 -21.684 1.00 98.88 85 ILE A CA 1
ATOM 635 C C . ILE A 1 85 ? 4.731 -0.855 -21.502 1.00 98.88 85 ILE A C 1
ATOM 637 O O . ILE A 1 85 ? 4.186 -1.014 -20.407 1.00 98.88 85 ILE A O 1
ATOM 641 N N . VAL A 1 86 ? 4.417 -1.565 -22.583 1.00 98.88 86 VAL A N 1
ATOM 642 C CA . VAL A 1 86 ? 3.320 -2.533 -22.592 1.00 98.88 86 VAL A CA 1
ATOM 643 C C . VAL A 1 86 ? 3.740 -3.892 -23.128 1.00 98.88 86 VAL A C 1
ATOM 645 O O . VAL A 1 86 ? 4.582 -3.974 -24.024 1.00 98.88 86 VAL A O 1
ATOM 648 N N . GLN A 1 87 ? 3.149 -4.968 -22.605 1.00 98.81 87 GLN A N 1
ATOM 649 C CA . GLN A 1 87 ? 3.301 -6.327 -23.155 1.00 98.81 87 GLN A CA 1
ATOM 650 C C . GLN A 1 87 ? 4.765 -6.756 -23.354 1.00 98.81 87 GLN A C 1
ATOM 652 O O . GLN A 1 87 ? 5.099 -7.475 -24.292 1.00 98.81 87 GLN A O 1
ATOM 657 N N . SER A 1 88 ? 5.661 -6.260 -22.504 1.00 98.94 88 SER A N 1
ATOM 658 C CA . SER A 1 88 ? 7.105 -6.465 -22.596 1.00 98.94 88 SER A CA 1
ATOM 659 C C . SER A 1 88 ? 7.599 -7.377 -21.473 1.00 98.94 88 SER A C 1
ATOM 661 O O . SER A 1 88 ? 6.924 -7.597 -20.466 1.00 98.94 88 SER A O 1
ATOM 663 N N . ILE A 1 89 ? 8.791 -7.938 -21.658 1.00 98.94 89 ILE A N 1
ATOM 664 C CA . ILE A 1 89 ? 9.405 -8.896 -20.740 1.00 98.94 89 ILE A CA 1
ATOM 665 C C . ILE A 1 89 ? 10.691 -8.296 -20.180 1.00 98.94 89 ILE A C 1
ATOM 667 O O . ILE A 1 89 ? 11.597 -7.929 -20.926 1.00 98.94 89 ILE A O 1
ATOM 671 N N . PHE A 1 90 ? 10.796 -8.269 -18.858 1.00 98.88 90 PHE A N 1
ATOM 672 C CA . PHE A 1 90 ? 11.994 -7.897 -18.119 1.00 98.88 90 PHE A CA 1
ATOM 673 C C . PHE A 1 90 ? 12.480 -9.121 -17.364 1.00 98.88 90 PHE A C 1
ATOM 675 O O . PHE A 1 90 ? 11.783 -9.602 -16.467 1.00 98.88 90 PHE A O 1
ATOM 682 N N . ARG A 1 91 ? 13.657 -9.649 -17.706 1.00 98.62 91 ARG A N 1
ATOM 683 C CA . ARG A 1 91 ? 14.151 -10.853 -17.033 1.00 98.62 91 ARG A CA 1
ATOM 684 C C . ARG A 1 91 ? 15.644 -10.902 -16.801 1.00 98.62 91 ARG A C 1
ATOM 686 O O . ARG A 1 91 ? 16.409 -10.393 -17.607 1.00 98.62 91 ARG A O 1
ATOM 693 N N . ASN A 1 92 ? 16.068 -11.580 -15.738 1.00 97.06 92 ASN A N 1
ATOM 694 C CA . ASN A 1 92 ? 17.487 -11.741 -15.404 1.00 97.06 92 ASN A CA 1
ATOM 695 C C . ASN A 1 92 ? 18.247 -10.405 -15.267 1.00 97.06 92 ASN A C 1
ATOM 697 O O . ASN A 1 92 ? 19.453 -10.344 -15.504 1.00 97.06 92 ASN A O 1
ATOM 701 N N . ASN A 1 93 ? 17.561 -9.315 -14.904 1.00 96.12 93 ASN A N 1
ATOM 702 C CA . ASN A 1 93 ? 18.196 -8.035 -14.575 1.00 96.12 93 ASN A CA 1
ATOM 703 C C . ASN A 1 93 ? 18.511 -8.026 -13.073 1.00 96.12 93 ASN A C 1
ATOM 705 O O . ASN A 1 93 ? 17.883 -7.329 -12.274 1.00 96.12 93 ASN A O 1
ATOM 709 N N . ASN A 1 94 ? 19.416 -8.922 -12.676 1.00 91.44 94 ASN A N 1
ATOM 710 C CA . ASN A 1 94 ? 19.704 -9.279 -11.285 1.00 91.44 94 ASN A CA 1
ATOM 711 C C . ASN A 1 94 ? 21.203 -9.291 -10.962 1.00 91.44 94 ASN A C 1
ATOM 713 O O . ASN A 1 94 ? 21.631 -9.966 -10.023 1.00 91.44 94 ASN A O 1
ATOM 717 N N . TYR A 1 95 ? 22.002 -8.558 -11.740 1.00 87.44 95 TYR A N 1
ATOM 718 C CA . TYR A 1 95 ? 23.425 -8.409 -11.471 1.00 87.44 95 TYR A CA 1
ATOM 719 C C . TYR A 1 95 ? 23.646 -7.938 -10.027 1.00 87.44 95 TYR A C 1
ATOM 721 O O . TYR A 1 95 ? 22.838 -7.185 -9.482 1.00 87.44 95 TYR A O 1
ATOM 729 N N . SER A 1 96 ? 24.733 -8.388 -9.398 1.00 74.94 96 SER A N 1
ATOM 730 C CA . SER A 1 96 ? 24.960 -8.306 -7.947 1.00 74.94 96 SER A CA 1
ATOM 731 C C . SER A 1 96 ? 25.159 -6.890 -7.382 1.00 74.94 96 SER A C 1
ATOM 733 O O . SER A 1 96 ? 25.626 -6.751 -6.252 1.00 74.94 96 SER A O 1
ATOM 735 N N . ASP A 1 97 ? 24.843 -5.841 -8.140 1.00 70.75 97 ASP A N 1
ATOM 736 C CA . ASP A 1 97 ? 24.704 -4.500 -7.586 1.00 70.75 97 ASP A CA 1
ATOM 737 C C . ASP A 1 97 ? 23.445 -4.437 -6.710 1.00 70.75 97 ASP A C 1
ATOM 739 O O . ASP A 1 97 ? 22.395 -5.004 -7.010 1.00 70.75 97 ASP A O 1
ATOM 743 N N . THR A 1 98 ? 23.540 -3.688 -5.619 1.00 76.56 98 THR A N 1
ATOM 744 C CA . THR A 1 98 ? 22.437 -3.437 -4.692 1.00 76.56 98 THR A CA 1
ATOM 745 C C . THR A 1 98 ? 21.236 -2.771 -5.357 1.00 76.56 98 THR A C 1
ATOM 747 O O . THR A 1 98 ? 20.131 -2.865 -4.821 1.00 76.56 98 THR A O 1
ATOM 750 N N . GLN A 1 99 ? 21.423 -2.138 -6.517 1.00 85.31 99 GLN A N 1
ATOM 751 C CA . GLN A 1 99 ? 20.414 -1.285 -7.131 1.00 85.31 99 GLN A CA 1
ATOM 752 C C . GLN A 1 99 ? 19.644 -1.934 -8.281 1.00 85.31 99 GLN A C 1
ATOM 754 O O . GLN A 1 99 ? 18.599 -1.391 -8.630 1.00 85.31 99 GLN A O 1
ATOM 759 N N . ALA A 1 100 ? 20.111 -3.061 -8.831 1.00 92.81 100 ALA A N 1
ATOM 760 C CA . ALA A 1 100 ? 19.632 -3.591 -10.108 1.00 92.81 100 ALA A CA 1
ATOM 761 C C . ALA A 1 100 ? 18.107 -3.805 -10.187 1.00 92.81 100 ALA A C 1
ATOM 763 O O . ALA A 1 100 ? 17.496 -4.270 -9.228 1.00 92.81 100 ALA A O 1
ATOM 764 N N . ALA A 1 101 ? 17.477 -3.489 -11.319 1.00 96.75 101 ALA A N 1
ATOM 765 C CA . ALA A 1 101 ? 16.021 -3.560 -11.469 1.00 96.75 101 ALA A CA 1
ATOM 766 C C . ALA A 1 101 ? 15.586 -3.797 -12.921 1.00 96.75 101 ALA A C 1
ATOM 768 O O . ALA A 1 101 ? 16.308 -3.461 -13.858 1.00 96.75 101 ALA A O 1
ATOM 769 N N . GLY A 1 102 ? 14.374 -4.322 -13.118 1.00 98.12 102 GLY A N 1
ATOM 770 C CA . GLY A 1 102 ? 13.750 -4.367 -14.442 1.00 98.12 102 GLY A CA 1
ATOM 771 C C . GLY A 1 102 ? 13.514 -2.959 -14.994 1.00 98.12 102 GLY A C 1
ATOM 772 O O . GLY A 1 102 ? 14.022 -2.622 -16.063 1.00 98.12 102 GLY A O 1
ATOM 773 N N . ILE A 1 103 ? 12.799 -2.122 -14.237 1.00 98.62 103 ILE A N 1
ATOM 774 C CA . ILE A 1 103 ? 12.570 -0.708 -14.576 1.00 98.62 103 ILE A CA 1
ATOM 775 C C . ILE A 1 103 ? 12.883 0.187 -13.375 1.00 98.62 103 ILE A C 1
ATOM 777 O O . ILE A 1 103 ? 12.479 -0.111 -12.247 1.00 98.62 103 ILE A O 1
ATOM 781 N N . VAL A 1 104 ? 13.540 1.313 -13.639 1.00 97.81 104 VAL A N 1
ATOM 782 C CA . VAL A 1 104 ? 13.636 2.458 -12.729 1.00 97.81 104 VAL A CA 1
ATOM 783 C C . VAL A 1 104 ? 12.869 3.641 -13.312 1.00 97.81 104 VAL A C 1
ATOM 785 O O . VAL A 1 104 ? 12.967 3.921 -14.504 1.00 97.81 104 VAL A O 1
ATOM 788 N N . ILE A 1 105 ? 12.082 4.317 -12.478 1.00 98.25 105 ILE A N 1
ATOM 789 C CA . ILE A 1 105 ? 11.300 5.500 -12.851 1.00 98.25 105 ILE A CA 1
ATOM 790 C C . ILE A 1 105 ? 11.622 6.630 -11.879 1.00 98.25 105 ILE A C 1
ATOM 792 O O . ILE A 1 105 ? 11.471 6.481 -10.668 1.00 98.25 105 ILE A O 1
ATOM 796 N N . GLU A 1 106 ? 12.010 7.780 -12.400 1.00 97.19 106 GLU A N 1
ATOM 797 C CA . GLU A 1 106 ? 12.297 8.985 -11.638 1.00 97.19 106 GLU A CA 1
ATOM 798 C C . GLU A 1 106 ? 11.520 10.145 -12.252 1.00 97.19 106 GLU A C 1
ATOM 800 O O . GLU A 1 106 ? 11.864 10.642 -13.322 1.00 97.19 106 GLU A O 1
ATOM 805 N N . ARG A 1 107 ? 10.460 10.601 -11.574 1.00 96.69 107 ARG A N 1
ATOM 806 C CA . ARG A 1 107 ? 9.505 11.593 -12.111 1.00 96.69 107 ARG A CA 1
ATOM 807 C C . ARG A 1 107 ? 8.760 11.094 -13.363 1.00 96.69 107 ARG A C 1
ATOM 809 O O . ARG A 1 107 ? 8.864 9.935 -13.750 1.00 96.69 107 ARG A O 1
ATOM 816 N N . GLY A 1 108 ? 7.961 11.976 -13.965 1.00 96.69 108 GLY A N 1
ATOM 817 C CA . GLY A 1 108 ? 7.086 11.651 -15.095 1.00 96.69 108 GLY A CA 1
ATOM 818 C C . GLY A 1 108 ? 5.816 10.904 -14.682 1.00 96.69 108 GLY A C 1
ATOM 819 O O . GLY A 1 108 ? 5.591 10.616 -13.502 1.00 96.69 108 GLY A O 1
ATOM 820 N N . ALA A 1 109 ? 4.979 10.609 -15.668 1.00 97.69 109 ALA A N 1
ATOM 821 C CA . ALA A 1 109 ? 3.708 9.905 -15.548 1.00 97.69 109 ALA A CA 1
ATOM 822 C C . ALA A 1 109 ? 3.613 8.732 -16.550 1.00 97.69 109 ALA A C 1
ATOM 824 O O . ALA A 1 109 ? 2.677 8.679 -17.354 1.00 97.69 109 ALA A O 1
ATOM 825 N N . PRO A 1 110 ? 4.570 7.783 -16.547 1.00 98.44 110 PRO A N 1
ATOM 826 C CA . PRO A 1 110 ? 4.571 6.701 -17.521 1.00 98.44 110 PRO A CA 1
ATOM 827 C C . PRO A 1 110 ? 3.418 5.720 -17.290 1.00 98.44 110 PRO A C 1
ATOM 829 O O . PRO A 1 110 ? 2.870 5.589 -16.190 1.00 98.44 110 PRO A O 1
ATOM 832 N N . THR A 1 111 ? 3.087 4.975 -18.342 1.00 98.81 111 THR A N 1
ATOM 833 C CA . THR A 1 111 ? 2.181 3.822 -18.259 1.00 98.81 111 THR A CA 1
ATOM 834 C C . THR A 1 111 ? 2.988 2.542 -18.396 1.00 98.81 111 THR A C 1
ATOM 836 O O . THR A 1 111 ? 3.634 2.326 -19.415 1.00 98.81 111 THR A O 1
ATOM 839 N N . VAL A 1 112 ? 2.935 1.679 -17.386 1.00 98.88 112 VAL A N 1
ATOM 840 C CA . VAL A 1 112 ? 3.586 0.367 -17.374 1.00 98.88 112 VAL A CA 1
ATOM 841 C C . VAL A 1 112 ? 2.505 -0.685 -17.175 1.00 98.88 112 VAL A C 1
ATOM 843 O O . VAL A 1 112 ? 1.979 -0.840 -16.067 1.00 98.88 112 VAL A O 1
ATOM 846 N N . SER A 1 113 ? 2.132 -1.385 -18.246 1.00 98.88 113 SER A N 1
ATOM 847 C CA . SER A 1 113 ? 1.023 -2.337 -18.189 1.00 98.88 113 SER A CA 1
ATOM 848 C C . SER A 1 113 ? 1.239 -3.649 -18.925 1.00 98.88 113 SER A C 1
ATOM 850 O O . SER A 1 113 ? 1.882 -3.692 -19.965 1.00 98.88 113 SER A O 1
ATOM 852 N N . GLU A 1 114 ? 0.648 -4.728 -18.414 1.00 98.81 114 GLU A N 1
ATOM 853 C CA . GLU A 1 114 ? 0.686 -6.053 -19.058 1.00 98.81 114 GLU A CA 1
ATOM 854 C C . GLU A 1 114 ? 2.112 -6.591 -19.286 1.00 98.81 114 GLU A C 1
ATOM 856 O O . GLU A 1 114 ? 2.350 -7.373 -20.203 1.00 98.81 114 GLU A O 1
ATOM 861 N N . ASN A 1 115 ? 3.086 -6.173 -18.472 1.00 98.94 115 ASN A N 1
ATOM 862 C CA . ASN A 1 115 ? 4.463 -6.652 -18.576 1.00 98.94 115 ASN A CA 1
ATOM 863 C C . ASN A 1 115 ? 4.719 -7.844 -17.647 1.00 98.94 115 ASN A C 1
ATOM 865 O O . ASN A 1 115 ? 4.071 -8.003 -16.607 1.00 98.94 115 ASN A O 1
ATOM 869 N N . ALA A 1 116 ? 5.718 -8.649 -18.000 1.00 98.88 116 ALA A N 1
ATOM 870 C CA . ALA A 1 116 ? 6.212 -9.749 -17.180 1.00 98.88 116 ALA A CA 1
ATOM 871 C C . ALA A 1 116 ? 7.616 -9.442 -16.642 1.00 98.88 116 ALA A C 1
ATOM 873 O O . ALA A 1 116 ? 8.531 -9.144 -17.410 1.00 98.88 116 ALA A O 1
ATOM 874 N N . PHE A 1 117 ? 7.788 -9.557 -15.326 1.00 98.88 117 PHE A N 1
ATOM 875 C CA . PHE A 1 117 ? 9.050 -9.376 -14.614 1.00 98.88 117 PHE A CA 1
ATOM 876 C C . PHE A 1 117 ? 9.465 -10.700 -13.975 1.00 98.88 117 PHE A C 1
ATOM 878 O O . PHE A 1 117 ? 8.813 -11.153 -13.037 1.00 98.88 117 PHE A O 1
ATOM 885 N N . THR A 1 118 ? 10.554 -11.311 -14.445 1.00 98.81 118 THR A N 1
ATOM 886 C CA . THR A 1 118 ? 11.005 -12.626 -13.959 1.00 98.81 118 THR A CA 1
ATOM 887 C C . THR A 1 118 ? 12.492 -12.642 -13.623 1.00 98.81 118 THR A C 1
ATOM 889 O O . THR A 1 118 ? 13.303 -12.197 -14.424 1.00 98.81 118 THR A O 1
ATOM 892 N N . ASP A 1 119 ? 12.881 -13.165 -12.461 1.00 97.94 119 ASP A N 1
ATOM 893 C CA . ASP A 1 119 ? 14.298 -13.304 -12.069 1.00 97.94 119 ASP A CA 1
ATOM 894 C C . ASP A 1 119 ? 15.082 -11.974 -12.095 1.00 97.94 119 ASP A C 1
ATOM 896 O O . ASP A 1 119 ? 16.278 -11.935 -12.390 1.00 97.94 119 ASP A O 1
ATOM 900 N N . ASN A 1 120 ? 14.421 -10.847 -11.818 1.00 97.88 120 ASN A N 1
ATOM 901 C CA . ASN A 1 120 ? 15.094 -9.554 -11.652 1.00 97.88 120 ASN A CA 1
ATOM 902 C C . ASN A 1 120 ? 15.594 -9.394 -10.207 1.00 97.88 120 ASN A C 1
ATOM 904 O O . ASN A 1 120 ? 15.260 -10.186 -9.327 1.00 97.88 120 ASN A O 1
ATOM 908 N N . ARG A 1 121 ? 16.404 -8.371 -9.913 1.00 96.69 121 ARG A N 1
ATOM 909 C CA . ARG A 1 121 ? 16.671 -8.034 -8.507 1.00 96.69 121 ARG A CA 1
ATOM 910 C C . ARG A 1 121 ? 15.451 -7.363 -7.878 1.00 96.69 121 ARG A C 1
ATOM 912 O O . ARG A 1 121 ? 14.793 -7.996 -7.062 1.00 96.69 121 ARG A O 1
ATOM 919 N N . TYR A 1 122 ? 15.112 -6.158 -8.318 1.00 97.62 122 TYR A N 1
ATOM 920 C CA . TYR A 1 122 ? 13.781 -5.575 -8.127 1.00 97.62 122 TYR A CA 1
ATOM 921 C C . TYR A 1 122 ? 12.994 -5.674 -9.437 1.00 97.62 122 TYR A C 1
ATOM 923 O O . TYR A 1 122 ? 13.582 -5.568 -10.518 1.00 97.62 122 TYR A O 1
ATOM 931 N N . GLY A 1 123 ? 11.673 -5.833 -9.373 1.00 98.31 123 GLY A N 1
ATOM 932 C CA . GLY A 1 123 ? 10.841 -5.732 -10.575 1.00 98.31 123 GLY A CA 1
ATOM 933 C C . GLY A 1 123 ? 10.833 -4.297 -11.104 1.00 98.31 123 GLY A C 1
ATOM 934 O O . GLY A 1 123 ? 11.410 -4.005 -12.154 1.00 98.31 123 GLY A O 1
ATOM 935 N N . ILE A 1 124 ? 10.228 -3.393 -10.332 1.00 98.56 124 ILE A N 1
ATOM 936 C CA . ILE A 1 124 ? 10.166 -1.956 -10.626 1.00 98.56 124 ILE A CA 1
ATOM 937 C C . ILE A 1 124 ? 10.548 -1.152 -9.386 1.00 98.56 124 ILE A C 1
ATOM 939 O O . ILE A 1 124 ? 10.086 -1.440 -8.282 1.00 98.56 124 ILE A O 1
ATOM 943 N N . ARG A 1 125 ? 11.332 -0.091 -9.575 1.00 97.44 125 ARG A N 1
ATOM 944 C CA . ARG A 1 125 ? 11.554 0.947 -8.562 1.00 97.44 125 ARG A CA 1
ATOM 945 C C . ARG A 1 125 ? 11.116 2.293 -9.117 1.00 97.44 125 ARG A C 1
ATOM 947 O O . ARG A 1 125 ? 11.504 2.646 -10.224 1.00 97.44 125 ARG A O 1
ATOM 954 N N . MET A 1 126 ? 10.330 3.049 -8.360 1.00 96.19 126 MET A N 1
ATOM 955 C CA . MET A 1 126 ? 9.878 4.373 -8.780 1.00 96.19 126 MET A CA 1
ATOM 956 C C . MET A 1 126 ? 10.049 5.421 -7.688 1.00 96.19 126 MET A C 1
ATOM 958 O O . MET A 1 126 ? 9.819 5.151 -6.508 1.00 96.19 126 MET A O 1
ATOM 962 N N . SER A 1 127 ? 10.425 6.631 -8.096 1.00 96.38 127 SER A N 1
ATOM 963 C CA . SER A 1 127 ? 10.598 7.780 -7.221 1.00 96.38 127 SER A CA 1
ATOM 964 C C . SER A 1 127 ? 9.958 9.040 -7.804 1.00 96.38 127 SER A C 1
ATOM 966 O O . SER A 1 127 ? 10.094 9.336 -8.991 1.00 96.38 127 SER A O 1
ATOM 968 N N . SER A 1 128 ? 9.247 9.797 -6.963 1.00 96.56 128 SER A N 1
ATOM 969 C CA . SER A 1 128 ? 8.626 11.084 -7.324 1.00 96.56 128 SER A CA 1
ATOM 970 C C . SER A 1 128 ? 7.786 11.068 -8.615 1.00 96.56 128 SER A C 1
ATOM 972 O O . SER A 1 128 ? 7.747 12.069 -9.328 1.00 96.56 128 SER A O 1
ATOM 974 N N . SER A 1 129 ? 7.151 9.937 -8.943 1.00 96.69 129 SER A N 1
ATOM 975 C CA . SER A 1 129 ? 6.437 9.712 -10.211 1.00 96.69 129 SER A CA 1
ATOM 976 C C . SER A 1 129 ? 4.913 9.683 -10.042 1.00 96.69 129 SER A C 1
ATOM 978 O O . SER A 1 129 ? 4.405 9.479 -8.937 1.00 96.69 129 SER A O 1
ATOM 980 N N . ALA A 1 130 ? 4.202 9.857 -11.158 1.00 96.75 130 ALA A N 1
ATOM 981 C CA . ALA A 1 130 ? 2.747 9.790 -11.296 1.00 96.75 130 ALA A CA 1
ATOM 982 C C . ALA A 1 130 ? 2.305 8.555 -12.122 1.00 96.75 130 ALA A C 1
ATOM 984 O O . ALA A 1 130 ? 1.492 8.664 -13.039 1.00 96.75 130 ALA A O 1
ATOM 985 N N . THR A 1 131 ? 2.899 7.388 -11.856 1.00 97.75 131 THR A N 1
ATOM 986 C CA . THR A 1 131 ? 2.869 6.208 -12.745 1.00 97.75 131 THR A CA 1
ATOM 987 C C . THR A 1 131 ? 1.512 5.488 -12.774 1.00 97.75 131 THR A C 1
ATOM 989 O O . THR A 1 131 ? 0.907 5.213 -11.736 1.00 97.75 131 THR A O 1
ATOM 992 N N . THR A 1 132 ? 1.065 5.079 -13.965 1.00 98.50 132 THR A N 1
ATOM 993 C CA . THR A 1 132 ? -0.004 4.077 -14.125 1.00 98.50 132 THR A CA 1
ATOM 994 C C . THR A 1 132 ? 0.621 2.690 -14.244 1.00 98.50 132 THR A C 1
ATOM 996 O O . THR A 1 132 ? 1.200 2.354 -15.273 1.00 98.50 132 THR A O 1
ATOM 999 N N . LEU A 1 133 ? 0.512 1.880 -13.191 1.00 98.50 133 LEU A N 1
ATOM 1000 C CA . LEU A 1 133 ? 1.071 0.532 -13.095 1.00 98.50 133 LEU A CA 1
ATOM 1001 C C . LEU A 1 133 ? -0.058 -0.500 -13.036 1.00 98.50 133 LEU A C 1
ATOM 1003 O O . LEU A 1 133 ? -0.662 -0.702 -11.977 1.00 98.50 133 LEU A O 1
ATOM 1007 N N . THR A 1 134 ? -0.359 -1.159 -14.156 1.00 98.69 134 THR A N 1
ATOM 1008 C CA . THR A 1 134 ? -1.540 -2.036 -14.231 1.00 98.69 134 THR A CA 1
ATOM 1009 C C . THR A 1 134 ? -1.284 -3.401 -14.853 1.00 98.69 134 THR A C 1
ATOM 1011 O O . THR A 1 134 ? -0.582 -3.521 -15.848 1.00 98.69 134 THR A O 1
ATOM 1014 N N . ASN A 1 135 ? -1.888 -4.450 -14.295 1.00 98.50 135 ASN A N 1
ATOM 1015 C CA . ASN A 1 135 ? -1.868 -5.801 -14.875 1.00 98.50 135 ASN A CA 1
ATOM 1016 C C . ASN A 1 135 ? -0.458 -6.365 -15.147 1.00 98.50 135 ASN A C 1
ATOM 1018 O O . ASN A 1 135 ? -0.269 -7.127 -16.093 1.00 98.50 135 ASN A O 1
ATOM 1022 N N . ASN A 1 136 ? 0.548 -5.990 -14.352 1.00 98.88 136 ASN A N 1
ATOM 1023 C CA . ASN A 1 136 ? 1.892 -6.555 -14.478 1.00 98.88 136 ASN A CA 1
ATOM 1024 C C . ASN A 1 136 ? 2.033 -7.812 -13.611 1.00 98.88 136 ASN A C 1
ATOM 1026 O O . ASN A 1 136 ? 1.433 -7.913 -12.537 1.00 98.88 136 ASN A O 1
ATOM 1030 N N . THR A 1 137 ? 2.852 -8.755 -14.075 1.00 98.81 137 THR A N 1
ATOM 1031 C CA . THR A 1 137 ? 3.149 -10.010 -13.373 1.00 98.81 137 THR A CA 1
ATOM 1032 C C . THR A 1 137 ? 4.598 -10.023 -12.901 1.00 98.81 137 THR A C 1
ATOM 1034 O O . THR A 1 137 ? 5.503 -9.806 -13.704 1.00 98.81 137 THR A O 1
ATOM 1037 N N . PHE A 1 138 ? 4.820 -10.312 -11.618 1.00 98.81 138 PHE A N 1
ATOM 1038 C CA . PHE A 1 138 ? 6.142 -10.338 -10.986 1.00 98.81 138 PHE A CA 1
ATOM 1039 C C . PHE A 1 138 ? 6.450 -11.714 -10.397 1.00 98.81 138 PHE A C 1
ATOM 1041 O O . PHE A 1 138 ? 5.728 -12.198 -9.527 1.00 98.81 138 PHE A O 1
ATOM 1048 N N . SER A 1 139 ? 7.546 -12.338 -10.808 1.00 98.56 139 SER A N 1
ATOM 1049 C CA . SER A 1 139 ? 7.929 -13.662 -10.318 1.00 98.56 139 SER A CA 1
ATOM 1050 C C . SER A 1 139 ? 9.420 -13.765 -10.037 1.00 98.56 139 SER A C 1
ATOM 1052 O O . SER A 1 139 ? 10.226 -13.346 -10.867 1.00 98.56 139 SER A O 1
ATOM 1054 N N . SER A 1 140 ? 9.793 -14.403 -8.930 1.00 98.12 140 SER A N 1
ATOM 1055 C CA . SER A 1 140 ? 11.193 -14.761 -8.651 1.00 98.12 140 SER A CA 1
ATOM 1056 C C . SER A 1 140 ? 12.157 -13.568 -8.594 1.00 98.12 140 SER A C 1
ATOM 1058 O O . SER A 1 1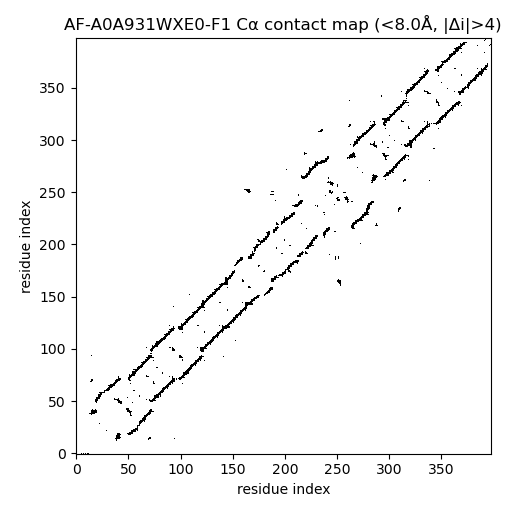40 ? 13.364 -13.735 -8.773 1.00 98.12 140 SER A O 1
ATOM 1060 N N . SER A 1 141 ? 11.659 -12.348 -8.356 1.00 97.31 141 SER A N 1
ATOM 1061 C CA . SER A 1 141 ? 12.551 -11.217 -8.097 1.00 97.31 141 SER A CA 1
ATOM 1062 C C . SER A 1 141 ? 13.279 -11.457 -6.778 1.00 97.31 141 SER A C 1
ATOM 1064 O O . SER A 1 141 ? 12.658 -11.849 -5.797 1.00 97.31 141 SER A O 1
ATOM 1066 N N . THR A 1 142 ? 14.589 -11.231 -6.712 1.00 96.12 142 THR A N 1
ATOM 1067 C CA . THR A 1 142 ? 15.348 -11.524 -5.476 1.00 96.12 142 THR A CA 1
ATOM 1068 C C . THR A 1 142 ? 15.057 -10.542 -4.335 1.00 96.12 142 THR A C 1
ATOM 1070 O O . THR A 1 142 ? 15.459 -10.797 -3.202 1.00 96.12 142 THR A O 1
ATOM 1073 N N . GLN A 1 143 ? 14.388 -9.424 -4.620 1.00 95.38 143 GLN A N 1
ATOM 1074 C CA . GLN A 1 143 ? 13.911 -8.401 -3.683 1.00 95.38 143 GLN A CA 1
ATOM 1075 C C . GLN A 1 143 ? 12.411 -8.125 -3.939 1.00 95.38 143 GLN A C 1
ATOM 1077 O O . GLN A 1 143 ? 11.694 -8.989 -4.450 1.00 95.38 143 GLN A O 1
ATOM 1082 N N . GLU A 1 144 ? 11.914 -6.943 -3.578 1.00 96.25 144 GLU A N 1
ATOM 1083 C CA . GLU A 1 144 ? 10.532 -6.508 -3.779 1.00 96.25 144 GLU A CA 1
ATOM 1084 C C . GLU A 1 144 ? 10.117 -6.537 -5.260 1.00 96.25 144 GLU A C 1
ATOM 1086 O O . GLU A 1 144 ? 10.861 -6.128 -6.162 1.00 96.25 144 GLU A O 1
ATOM 1091 N N . ALA A 1 145 ? 8.870 -6.953 -5.507 1.00 97.94 145 ALA A N 1
ATOM 1092 C CA . ALA A 1 145 ? 8.250 -6.853 -6.825 1.00 97.94 145 ALA A CA 1
ATOM 1093 C C . ALA A 1 145 ? 8.179 -5.391 -7.303 1.00 97.94 145 ALA A C 1
ATOM 1095 O O . ALA A 1 145 ? 8.582 -5.077 -8.427 1.00 97.94 145 ALA A O 1
ATOM 1096 N N . VAL A 1 146 ? 7.704 -4.488 -6.438 1.00 98.31 146 VAL A N 1
ATOM 1097 C CA . VAL A 1 146 ? 7.577 -3.056 -6.734 1.00 98.31 146 VAL A CA 1
ATOM 1098 C C . VAL A 1 146 ? 7.973 -2.229 -5.515 1.00 98.31 146 VAL A C 1
ATOM 1100 O O . VAL A 1 146 ? 7.484 -2.480 -4.416 1.00 98.31 146 VAL A O 1
ATOM 1103 N N . VAL A 1 147 ? 8.799 -1.202 -5.725 1.00 97.44 147 VAL A N 1
ATOM 1104 C CA . VAL A 1 147 ? 9.138 -0.183 -4.720 1.00 97.44 147 VAL A CA 1
ATOM 1105 C C . VAL A 1 147 ? 8.648 1.181 -5.189 1.00 97.44 147 VAL A C 1
ATOM 1107 O O . VAL A 1 147 ? 8.992 1.617 -6.287 1.00 97.44 147 VAL A O 1
ATOM 1110 N N . ILE A 1 148 ? 7.863 1.858 -4.352 1.00 96.25 148 ILE A N 1
ATOM 1111 C CA . ILE A 1 148 ? 7.233 3.148 -4.639 1.00 96.25 148 ILE A CA 1
ATOM 1112 C C . ILE A 1 148 ? 7.652 4.158 -3.574 1.00 96.25 148 ILE A C 1
ATOM 1114 O O . ILE A 1 148 ? 7.130 4.146 -2.461 1.00 96.25 148 ILE A O 1
ATOM 1118 N N . SER A 1 149 ? 8.549 5.076 -3.926 1.00 95.88 149 SER A N 1
ATOM 1119 C CA . SER A 1 149 ? 9.052 6.102 -3.009 1.00 95.88 149 SER A CA 1
ATOM 1120 C C . SER A 1 149 ? 8.529 7.484 -3.414 1.00 95.88 149 SER A C 1
ATOM 1122 O O . SER A 1 149 ? 8.751 7.939 -4.537 1.00 95.88 149 SER A O 1
ATOM 1124 N N . ASN A 1 150 ? 7.824 8.181 -2.516 1.00 95.69 150 ASN A N 1
ATOM 1125 C CA . ASN A 1 150 ? 7.272 9.529 -2.763 1.00 95.69 150 ASN A CA 1
ATOM 1126 C C . ASN A 1 150 ? 6.492 9.658 -4.089 1.00 95.69 150 ASN A C 1
ATOM 1128 O O . ASN A 1 150 ? 6.535 10.700 -4.737 1.00 95.69 150 ASN A O 1
ATOM 1132 N N . SER A 1 151 ? 5.841 8.582 -4.527 1.00 95.56 151 SER A N 1
ATOM 1133 C CA . SER A 1 151 ? 5.151 8.512 -5.817 1.00 95.56 151 SER A CA 1
ATOM 1134 C C . SER A 1 151 ? 3.660 8.279 -5.613 1.00 95.56 151 SER A C 1
ATOM 1136 O O . SER A 1 151 ? 3.217 7.728 -4.603 1.00 95.56 151 SER A O 1
ATOM 1138 N N . HIS A 1 152 ? 2.878 8.683 -6.602 1.00 94.12 152 HIS A N 1
ATOM 1139 C CA . HIS A 1 152 ? 1.436 8.500 -6.657 1.00 94.12 152 HIS A CA 1
ATOM 1140 C C . HIS A 1 152 ? 1.037 7.991 -8.044 1.00 94.12 152 HIS A C 1
ATOM 1142 O O . HIS A 1 152 ? 1.850 7.947 -8.959 1.00 94.12 152 HIS A O 1
ATOM 1148 N N . GLY A 1 153 ? -0.223 7.612 -8.224 1.00 94.00 153 GLY A N 1
ATOM 1149 C CA . GLY A 1 153 ? -0.701 7.126 -9.513 1.00 94.00 153 GLY A CA 1
ATOM 1150 C C . GLY A 1 153 ? -1.784 6.076 -9.359 1.00 94.00 153 GLY A C 1
ATOM 1151 O O . GLY A 1 153 ? -2.485 6.045 -8.346 1.00 94.00 153 GLY A O 1
ATOM 1152 N N . MET A 1 154 ? -1.921 5.231 -10.375 1.00 96.12 154 MET A N 1
ATOM 1153 C CA . MET A 1 154 ? -2.886 4.138 -10.398 1.00 96.12 154 MET A CA 1
ATOM 1154 C C . MET A 1 154 ? -2.139 2.811 -10.370 1.00 96.12 154 MET A C 1
ATOM 1156 O O . MET A 1 154 ? -1.453 2.471 -11.328 1.00 96.12 154 MET A O 1
ATOM 1160 N N . TYR A 1 155 ? -2.287 2.057 -9.282 1.00 97.44 155 TYR A N 1
ATOM 1161 C CA . TYR A 1 155 ? -1.669 0.740 -9.120 1.00 97.44 155 TYR A CA 1
ATOM 1162 C C . TYR A 1 155 ? -2.777 -0.297 -8.976 1.00 97.44 155 TYR A C 1
ATOM 1164 O O . TYR A 1 155 ? -3.416 -0.339 -7.927 1.00 97.44 155 TYR A O 1
ATOM 1172 N N . SER A 1 156 ? -3.045 -1.100 -10.005 1.00 97.94 156 SER A N 1
ATOM 1173 C CA . SER A 1 156 ? -4.189 -2.027 -9.986 1.00 97.94 156 SER A CA 1
ATOM 1174 C C . SER A 1 156 ? -3.947 -3.298 -10.789 1.00 97.94 156 SER A C 1
ATOM 1176 O O . SER A 1 156 ? -3.342 -3.249 -11.858 1.00 97.94 156 SER A O 1
ATOM 1178 N N . GLY A 1 157 ? -4.474 -4.428 -10.317 1.00 96.62 157 GLY A N 1
ATOM 1179 C CA . GLY A 1 157 ? -4.386 -5.704 -11.037 1.00 96.62 157 GLY A CA 1
ATOM 1180 C C . GLY A 1 157 ? -2.973 -6.291 -11.126 1.00 96.62 157 GLY A C 1
ATOM 1181 O O . GLY A 1 157 ? -2.750 -7.216 -11.898 1.00 96.62 157 GLY A O 1
ATOM 1182 N N . ASN A 1 158 ? -2.008 -5.772 -10.360 1.00 98.31 158 ASN A N 1
ATOM 1183 C CA . ASN A 1 158 ? -0.659 -6.329 -10.335 1.00 98.31 158 ASN A CA 1
ATOM 1184 C C . ASN A 1 158 ? -0.628 -7.597 -9.475 1.00 98.31 158 ASN A C 1
ATOM 1186 O O . ASN A 1 158 ? -1.204 -7.644 -8.379 1.00 98.31 158 ASN A O 1
ATOM 1190 N N . VAL A 1 159 ? 0.053 -8.621 -9.985 1.00 97.75 159 VAL A N 1
ATOM 1191 C CA . VAL A 1 159 ? 0.134 -9.950 -9.373 1.00 97.75 159 VAL A CA 1
ATOM 1192 C C . VAL A 1 159 ? 1.585 -10.381 -9.242 1.00 97.75 159 VAL A C 1
ATOM 1194 O O . VAL A 1 159 ? 2.430 -10.005 -10.054 1.00 97.75 159 VAL A O 1
ATOM 1197 N N . GLY A 1 160 ? 1.892 -11.201 -8.244 1.00 97.00 160 GLY A N 1
ATOM 1198 C CA . GLY A 1 160 ? 3.217 -11.788 -8.164 1.00 97.00 160 GLY A CA 1
ATOM 1199 C C . GLY A 1 160 ? 3.374 -12.849 -7.093 1.00 97.00 160 GLY A C 1
ATOM 1200 O O . GLY A 1 160 ? 2.542 -12.984 -6.202 1.00 97.00 160 GLY A O 1
ATOM 1201 N N . SER A 1 161 ? 4.443 -13.624 -7.237 1.00 97.31 161 SER A N 1
ATOM 1202 C CA . SER A 1 161 ? 4.737 -14.804 -6.423 1.00 97.31 161 SER A CA 1
ATOM 1203 C C . SER A 1 161 ? 6.236 -15.098 -6.404 1.00 97.31 161 SER A C 1
ATOM 1205 O O . SER A 1 161 ? 6.915 -14.865 -7.406 1.00 97.31 161 SER A O 1
ATOM 1207 N N . ASN A 1 162 ? 6.736 -15.702 -5.326 1.00 97.25 162 ASN A N 1
ATOM 1208 C CA . ASN A 1 162 ? 8.143 -16.093 -5.155 1.00 97.25 162 ASN A CA 1
ATOM 1209 C C . ASN A 1 162 ? 9.151 -14.936 -5.281 1.00 97.25 162 ASN A C 1
ATOM 1211 O O . ASN A 1 162 ? 10.328 -15.173 -5.540 1.00 97.25 162 ASN A O 1
ATOM 1215 N N . ASN A 1 163 ? 8.707 -13.687 -5.156 1.00 97.94 163 ASN A N 1
ATOM 1216 C CA . ASN A 1 163 ? 9.615 -12.554 -5.035 1.00 97.94 163 ASN A CA 1
ATOM 1217 C C . ASN A 1 163 ? 10.143 -12.495 -3.594 1.00 97.94 163 ASN A C 1
ATOM 1219 O O . ASN A 1 163 ? 9.495 -13.008 -2.684 1.00 97.94 163 ASN A O 1
ATOM 1223 N N . GLY A 1 164 ? 11.272 -11.818 -3.369 1.00 96.31 164 GLY A N 1
ATOM 1224 C CA . GLY A 1 164 ? 11.787 -11.570 -2.019 1.00 96.31 164 GLY A CA 1
ATOM 1225 C C . GLY A 1 164 ? 10.746 -10.894 -1.123 1.00 96.31 164 GLY A C 1
ATOM 1226 O O . GLY A 1 164 ? 10.665 -11.193 0.062 1.00 96.31 164 GLY A O 1
ATOM 1227 N N . VAL A 1 165 ? 9.899 -10.046 -1.716 1.00 97.06 165 VAL A N 1
ATOM 1228 C CA . VAL A 1 165 ? 8.621 -9.622 -1.132 1.00 97.06 165 VAL A CA 1
ATOM 1229 C C . VAL A 1 165 ? 7.547 -9.651 -2.218 1.00 97.06 165 VAL A C 1
ATOM 1231 O O . VAL A 1 165 ? 7.654 -8.949 -3.231 1.00 97.06 165 VAL A O 1
ATOM 1234 N N . ASN A 1 166 ? 6.482 -10.422 -1.996 1.00 97.56 166 ASN A N 1
ATOM 1235 C CA . ASN A 1 166 ? 5.293 -10.477 -2.851 1.00 97.56 166 ASN A CA 1
ATOM 1236 C C . ASN A 1 166 ? 4.363 -9.287 -2.563 1.00 97.56 166 ASN A C 1
ATOM 1238 O O . ASN A 1 166 ? 3.191 -9.449 -2.225 1.00 97.56 166 ASN A O 1
ATOM 1242 N N . GLY A 1 167 ? 4.887 -8.069 -2.706 1.00 97.31 167 GLY A N 1
ATOM 1243 C CA . GLY A 1 167 ? 4.160 -6.848 -2.380 1.00 97.31 167 GLY A CA 1
ATOM 1244 C C . GLY A 1 167 ? 4.609 -5.611 -3.153 1.00 97.31 167 GLY A C 1
ATOM 1245 O O . GLY A 1 167 ? 5.634 -5.601 -3.836 1.00 97.31 167 GLY A O 1
ATOM 1246 N N . ILE A 1 168 ? 3.803 -4.559 -3.020 1.00 98.00 168 ILE A N 1
ATOM 1247 C CA . ILE A 1 168 ? 4.082 -3.198 -3.474 1.00 98.00 168 ILE A CA 1
ATOM 1248 C C . ILE A 1 168 ? 4.529 -2.399 -2.254 1.00 98.00 168 ILE A C 1
ATOM 1250 O O . ILE A 1 168 ? 3.705 -1.971 -1.444 1.00 98.00 168 ILE A O 1
ATOM 1254 N N . LEU A 1 169 ? 5.832 -2.204 -2.105 1.00 97.31 169 LEU A N 1
ATOM 1255 C CA . LEU A 1 169 ? 6.396 -1.431 -1.008 1.00 97.31 169 LEU A CA 1
ATOM 1256 C C . LEU A 1 169 ? 6.101 0.063 -1.199 1.00 97.31 169 LEU A C 1
ATOM 1258 O O . LEU A 1 169 ? 6.445 0.641 -2.230 1.00 97.31 169 LEU A O 1
ATOM 1262 N N . LEU A 1 170 ? 5.490 0.687 -0.190 1.00 96.94 170 LEU A N 1
ATOM 1263 C CA . LEU A 1 170 ? 5.254 2.128 -0.133 1.00 96.94 170 LEU A CA 1
ATOM 1264 C C . LEU A 1 170 ? 6.262 2.784 0.815 1.00 96.94 170 LEU A C 1
ATOM 1266 O O . LEU A 1 170 ? 6.350 2.409 1.981 1.00 96.94 170 LEU A O 1
ATOM 1270 N N . GLU A 1 171 ? 6.969 3.807 0.340 1.00 94.44 171 GLU A N 1
ATOM 1271 C CA . GLU A 1 171 ? 7.947 4.572 1.114 1.00 94.44 171 GLU A CA 1
ATOM 1272 C C . GLU A 1 171 ? 7.715 6.083 1.015 1.00 94.44 171 GLU A C 1
ATOM 1274 O O . GLU A 1 171 ? 7.317 6.630 -0.019 1.00 94.44 171 GLU A O 1
ATOM 1279 N N . GLY A 1 172 ? 8.050 6.791 2.095 1.00 94.56 172 GLY A N 1
ATOM 1280 C CA . GLY A 1 172 ? 7.982 8.247 2.135 1.00 94.56 172 GLY A CA 1
ATOM 1281 C C . GLY A 1 172 ? 6.545 8.767 2.093 1.00 94.56 172 GLY A C 1
ATOM 1282 O O . GLY A 1 172 ? 5.697 8.349 2.882 1.00 94.56 172 GLY A O 1
ATOM 1283 N N . THR A 1 173 ? 6.286 9.735 1.221 1.00 95.19 173 THR A N 1
ATOM 1284 C CA . THR A 1 173 ? 4.979 10.396 1.120 1.00 95.19 173 THR A CA 1
ATOM 1285 C C . THR A 1 173 ? 4.003 9.558 0.299 1.00 95.19 173 THR A C 1
ATOM 1287 O O . THR A 1 173 ? 4.287 9.238 -0.854 1.00 95.19 173 THR A O 1
ATOM 1290 N N . ILE A 1 174 ? 2.834 9.256 0.869 1.00 95.69 174 ILE A N 1
ATOM 1291 C CA . ILE A 1 174 ? 1.723 8.614 0.161 1.00 95.69 174 ILE A CA 1
ATOM 1292 C C . ILE A 1 174 ? 0.690 9.683 -0.191 1.00 95.69 174 ILE A C 1
ATOM 1294 O O . ILE A 1 174 ? 0.010 10.226 0.681 1.00 95.69 174 ILE A O 1
ATOM 1298 N N . GLY A 1 175 ? 0.557 9.944 -1.488 1.00 93.88 175 GLY A N 1
ATOM 1299 C CA . GLY A 1 175 ? -0.391 10.899 -2.047 1.00 93.88 175 GLY A CA 1
ATOM 1300 C C . GLY A 1 175 ? 0.188 12.292 -2.290 1.00 93.88 175 GLY A C 1
ATOM 1301 O O . GLY A 1 175 ? 1.382 12.535 -2.123 1.00 93.88 175 GLY A O 1
ATOM 1302 N N . VAL A 1 176 ? -0.676 13.206 -2.732 1.00 93.62 176 VAL A N 1
ATOM 1303 C CA . VAL A 1 176 ? -0.295 14.552 -3.187 1.00 93.62 176 VAL A CA 1
ATOM 1304 C C . VAL A 1 176 ? -0.908 15.612 -2.277 1.00 93.62 176 VAL A C 1
ATOM 1306 O O . VAL A 1 176 ? -2.105 15.581 -1.984 1.00 93.62 176 VAL A O 1
ATOM 1309 N N . ALA A 1 177 ? -0.092 16.567 -1.826 1.00 91.50 177 ALA A N 1
ATOM 1310 C CA . ALA A 1 177 ? -0.553 17.675 -0.993 1.00 91.50 177 ALA A CA 1
ATOM 1311 C C . ALA A 1 177 ? -1.660 18.474 -1.703 1.00 91.50 177 ALA A C 1
ATOM 1313 O O . ALA A 1 177 ? -1.512 18.861 -2.860 1.00 91.50 177 ALA A O 1
ATOM 1314 N N . GLY A 1 178 ? -2.773 18.722 -1.011 1.00 93.94 178 GLY A N 1
ATOM 1315 C CA . GLY A 1 178 ? -3.924 19.439 -1.566 1.00 93.94 178 GLY A CA 1
ATOM 1316 C C . GLY A 1 178 ? -4.798 18.619 -2.520 1.00 93.94 178 GLY A C 1
ATOM 1317 O O . GLY A 1 178 ? -5.736 19.174 -3.088 1.00 93.94 178 GLY A O 1
ATOM 1318 N N . ALA A 1 179 ? -4.523 17.326 -2.709 1.00 96.25 179 ALA A N 1
ATOM 1319 C CA . ALA A 1 179 ? -5.243 16.481 -3.655 1.00 96.25 179 ALA A CA 1
ATOM 1320 C C . ALA A 1 179 ? -5.699 15.152 -3.037 1.00 96.25 179 ALA A C 1
ATOM 1322 O O . ALA A 1 179 ? -5.370 14.802 -1.899 1.00 96.25 179 ALA A O 1
ATOM 1323 N N . THR A 1 180 ? -6.501 14.421 -3.815 1.00 97.50 180 THR A N 1
ATOM 1324 C CA . THR A 1 180 ? -6.951 13.067 -3.484 1.00 97.50 180 THR A CA 1
ATOM 1325 C C . THR A 1 180 ? -6.174 12.043 -4.302 1.00 97.50 180 THR A C 1
ATOM 1327 O O . THR A 1 180 ? -6.091 12.148 -5.524 1.00 97.50 180 THR A O 1
ATOM 1330 N N . THR A 1 181 ? -5.635 11.031 -3.634 1.00 97.69 181 THR A N 1
ATOM 1331 C CA . THR A 1 181 ? -5.000 9.858 -4.241 1.00 97.69 181 THR A CA 1
ATOM 1332 C C . THR A 1 181 ? -5.843 8.628 -3.935 1.00 97.69 181 THR A C 1
ATOM 1334 O O . THR A 1 181 ? -6.362 8.501 -2.832 1.00 97.69 181 THR A O 1
ATOM 1337 N N . THR A 1 182 ? -5.999 7.728 -4.905 1.00 98.00 182 THR A N 1
ATOM 1338 C CA . THR A 1 182 ? -6.785 6.497 -4.735 1.00 98.00 182 THR A CA 1
ATOM 1339 C C . THR A 1 182 ? -5.872 5.286 -4.851 1.00 98.00 182 THR A C 1
ATOM 1341 O O . THR A 1 182 ? -5.139 5.166 -5.829 1.00 98.00 182 THR A O 1
ATOM 1344 N N . LEU A 1 183 ? -5.919 4.396 -3.861 1.00 98.00 183 LEU A N 1
ATOM 1345 C CA . LEU A 1 183 ? -5.248 3.100 -3.876 1.00 98.00 183 LEU A CA 1
ATOM 1346 C C . LEU A 1 183 ? -6.272 2.010 -4.203 1.00 98.00 183 LEU A C 1
ATOM 1348 O O . LEU A 1 183 ? -7.352 1.958 -3.608 1.00 98.00 183 LEU A O 1
ATOM 1352 N N . TYR A 1 184 ? -5.931 1.168 -5.175 1.00 97.62 184 TYR A N 1
ATOM 1353 C CA . TYR A 1 184 ? -6.818 0.161 -5.752 1.00 97.62 184 TYR A CA 1
ATOM 1354 C C . TYR A 1 184 ? -6.440 -1.241 -5.264 1.00 97.62 184 TYR A C 1
ATOM 1356 O O . TYR A 1 184 ? -5.350 -1.470 -4.740 1.00 97.62 184 TYR A O 1
ATOM 1364 N N . ALA A 1 185 ? -7.332 -2.206 -5.476 1.00 94.06 185 ALA A N 1
ATOM 1365 C CA . ALA A 1 185 ? -7.038 -3.605 -5.206 1.00 94.06 185 ALA A CA 1
ATOM 1366 C C . ALA A 1 185 ? -5.927 -4.150 -6.126 1.00 94.06 185 ALA A C 1
ATOM 1368 O O . ALA A 1 185 ? -5.884 -3.887 -7.334 1.00 94.06 185 ALA A O 1
ATOM 1369 N N . ASN A 1 186 ? -5.051 -4.959 -5.537 1.00 96.50 186 ASN A N 1
ATOM 1370 C CA . ASN A 1 186 ? -4.013 -5.736 -6.205 1.00 96.50 186 ASN A CA 1
ATOM 1371 C C . ASN A 1 186 ? -3.954 -7.116 -5.542 1.00 96.50 186 ASN A C 1
ATOM 1373 O O . ASN A 1 186 ? -4.343 -7.257 -4.384 1.00 96.50 186 ASN A O 1
ATOM 1377 N N . SER A 1 187 ? -3.443 -8.125 -6.253 1.00 95.56 187 SER A N 1
ATOM 1378 C CA . SER A 1 187 ? -3.111 -9.394 -5.592 1.00 95.56 187 SER A CA 1
ATOM 1379 C C . SER A 1 187 ? -1.864 -9.245 -4.721 1.00 95.56 187 SER A C 1
ATOM 1381 O O . SER A 1 187 ? -1.749 -9.924 -3.709 1.00 95.56 187 SER A O 1
ATOM 1383 N N . LEU A 1 188 ? -0.935 -8.371 -5.122 1.00 97.56 188 LEU A N 1
ATOM 1384 C CA . LEU A 1 188 ? 0.189 -7.945 -4.292 1.00 97.56 188 LEU A CA 1
ATOM 1385 C C . LEU A 1 188 ? -0.311 -6.975 -3.215 1.00 97.56 188 LEU A C 1
ATOM 1387 O O . LEU A 1 188 ? -0.889 -5.939 -3.546 1.00 97.56 188 LEU A O 1
ATOM 1391 N N . ALA A 1 189 ? -0.060 -7.276 -1.942 1.00 98.06 189 ALA A N 1
ATOM 1392 C CA . ALA A 1 189 ? -0.391 -6.366 -0.847 1.00 98.06 189 ALA A CA 1
ATOM 1393 C C . ALA A 1 189 ? 0.455 -5.082 -0.910 1.00 98.06 189 ALA A C 1
ATOM 1395 O O . ALA A 1 189 ? 1.601 -5.100 -1.363 1.00 98.06 189 ALA A O 1
ATOM 1396 N N . TYR A 1 190 ? -0.076 -3.970 -0.403 1.00 98.38 190 TYR A N 1
ATOM 1397 C CA . TYR A 1 190 ? 0.726 -2.788 -0.103 1.00 98.38 190 TYR A CA 1
ATOM 1398 C C . TYR A 1 190 ? 1.546 -3.040 1.162 1.00 98.38 190 TYR A C 1
ATOM 1400 O O . TYR A 1 190 ? 0.999 -3.368 2.212 1.00 98.38 190 TYR A O 1
ATOM 1408 N N . VAL A 1 191 ? 2.859 -2.879 1.079 1.00 97.94 191 VAL A N 1
ATOM 1409 C CA . VAL A 1 191 ? 3.791 -3.235 2.149 1.00 97.94 191 VAL A CA 1
ATOM 1410 C C . VAL A 1 191 ? 4.371 -1.978 2.794 1.00 97.94 191 VAL A C 1
ATOM 1412 O O . VAL A 1 191 ? 4.714 -1.014 2.111 1.00 97.94 191 VAL A O 1
ATOM 1415 N N . LEU A 1 192 ? 4.480 -1.996 4.124 1.00 96.12 192 LEU A N 1
ATOM 1416 C CA . LEU A 1 192 ? 4.993 -0.910 4.961 1.00 96.12 192 LEU A CA 1
ATOM 1417 C C . LEU A 1 192 ? 6.153 -1.451 5.824 1.00 96.12 192 LEU A C 1
ATOM 1419 O O . LEU A 1 192 ? 5.967 -1.687 7.017 1.00 96.12 192 LEU A O 1
ATO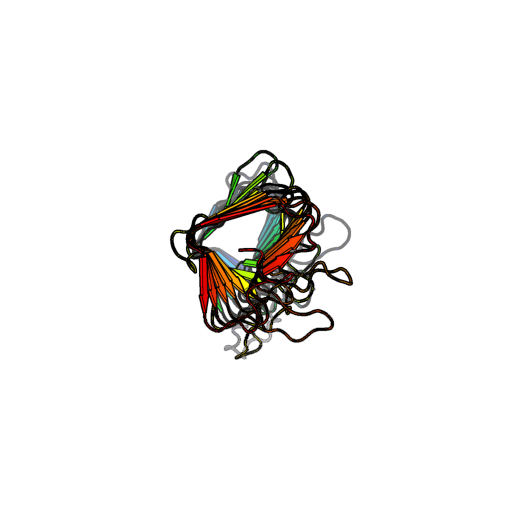M 1423 N N . THR A 1 193 ? 7.328 -1.730 5.241 1.00 89.06 193 THR A N 1
ATOM 1424 C CA . THR A 1 193 ? 8.422 -2.479 5.919 1.00 89.06 193 THR A CA 1
ATOM 1425 C C . THR A 1 193 ? 9.784 -1.777 5.957 1.00 89.06 193 THR A C 1
ATOM 1427 O O . THR A 1 193 ? 10.550 -2.001 6.897 1.00 89.06 193 THR A O 1
ATOM 1430 N N . SER A 1 194 ? 10.112 -0.909 5.00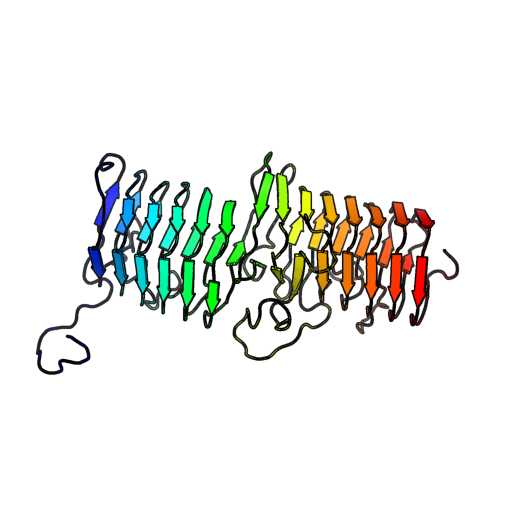4 1.00 78.50 194 SER A N 1
ATOM 1431 C CA . SER A 1 194 ? 11.438 -0.282 4.892 1.00 78.50 194 SER A CA 1
ATOM 1432 C C . SER A 1 194 ? 11.391 1.237 5.077 1.00 78.50 194 SER A C 1
ATOM 1434 O O . SER A 1 194 ? 10.331 1.848 5.201 1.00 78.50 194 SER A O 1
ATOM 1436 N N . GLY A 1 195 ? 12.574 1.847 5.185 1.00 75.81 195 GLY A N 1
ATOM 1437 C CA . GLY A 1 195 ? 12.723 3.300 5.239 1.00 75.81 195 GLY A CA 1
ATOM 1438 C C . GLY A 1 195 ? 12.092 3.973 6.465 1.00 75.81 195 GLY A C 1
ATOM 1439 O O . GLY A 1 195 ? 11.986 3.397 7.560 1.00 75.81 195 GLY A O 1
ATOM 1440 N N . SER A 1 196 ? 11.720 5.240 6.287 1.00 84.62 196 SER A N 1
ATOM 1441 C CA . SER A 1 196 ? 10.901 5.998 7.234 1.00 84.62 196 SER A CA 1
ATOM 1442 C C . SER A 1 196 ? 9.447 5.524 7.183 1.00 84.62 196 SER A C 1
ATOM 1444 O O . SER A 1 196 ? 8.994 5.014 6.165 1.00 84.62 196 SER A O 1
ATOM 1446 N N . ILE A 1 197 ? 8.705 5.702 8.283 1.00 89.75 197 ILE A N 1
ATOM 1447 C CA . ILE A 1 197 ? 7.274 5.368 8.330 1.00 89.75 197 ILE A CA 1
ATOM 1448 C C . ILE A 1 197 ? 6.550 6.135 7.209 1.00 89.75 197 ILE A C 1
ATOM 1450 O O . ILE A 1 197 ? 6.564 7.375 7.235 1.00 89.75 197 ILE A O 1
ATOM 1454 N N . PRO A 1 198 ? 5.911 5.434 6.253 1.00 94.56 198 PRO A N 1
ATOM 1455 C CA . PRO A 1 198 ? 5.165 6.080 5.188 1.00 94.56 198 PRO A CA 1
ATOM 1456 C C . PRO A 1 198 ? 4.099 7.009 5.758 1.00 94.56 198 PRO A C 1
ATOM 1458 O O . PRO A 1 198 ? 3.453 6.703 6.765 1.00 94.56 198 PRO A O 1
ATOM 1461 N N . THR A 1 199 ? 3.958 8.182 5.151 1.00 96.31 199 THR A N 1
ATOM 1462 C CA . THR A 1 199 ? 3.153 9.270 5.701 1.00 96.31 199 THR A CA 1
ATOM 1463 C C . THR A 1 199 ? 2.190 9.816 4.659 1.00 96.31 199 THR A C 1
ATOM 1465 O O . THR A 1 199 ? 2.603 10.223 3.577 1.00 96.31 199 THR A O 1
ATOM 1468 N N . ILE A 1 200 ? 0.912 9.895 5.020 1.00 97.88 200 ILE A N 1
ATOM 1469 C CA . ILE A 1 200 ? -0.082 10.698 4.304 1.00 97.88 200 ILE A CA 1
ATOM 1470 C C . ILE A 1 200 ? 0.076 12.143 4.789 1.00 97.88 200 ILE A C 1
ATOM 1472 O O . ILE A 1 200 ? -0.186 12.406 5.971 1.00 97.88 200 ILE A O 1
ATOM 1476 N N . PRO A 1 201 ? 0.537 13.078 3.942 1.00 97.31 201 PRO A N 1
ATOM 1477 C CA . PRO A 1 201 ? 0.876 14.429 4.369 1.00 97.31 201 PRO A CA 1
ATOM 1478 C C . PRO A 1 201 ? -0.376 15.241 4.720 1.00 97.31 201 PRO A C 1
ATOM 1480 O O . PRO A 1 201 ? -1.480 14.957 4.252 1.00 97.31 201 PRO A O 1
ATOM 1483 N N . ALA A 1 202 ? -0.206 16.287 5.529 1.00 97.38 202 ALA A N 1
ATOM 1484 C CA . ALA A 1 202 ? -1.294 17.203 5.859 1.00 97.38 202 ALA A CA 1
ATOM 1485 C C . ALA A 1 202 ? -1.931 17.793 4.589 1.00 97.38 202 ALA A C 1
ATOM 1487 O O . ALA A 1 202 ? -1.258 18.014 3.582 1.00 97.38 202 ALA A O 1
ATOM 1488 N N . SER A 1 203 ? -3.233 18.074 4.647 1.00 95.81 203 SER A N 1
ATOM 1489 C CA . SER A 1 203 ? -4.024 18.590 3.515 1.00 95.81 203 SER A CA 1
ATOM 1490 C C . SER A 1 203 ? -4.113 17.662 2.292 1.00 95.81 203 SER A C 1
ATOM 1492 O O . SER A 1 203 ? -4.524 18.112 1.228 1.00 95.81 203 SER A O 1
ATOM 1494 N N . SER A 1 204 ? -3.742 16.384 2.406 1.00 97.62 204 SER A N 1
ATOM 1495 C CA . SER A 1 204 ? -3.986 15.368 1.371 1.00 97.62 204 SER A CA 1
ATOM 1496 C C . SER A 1 204 ? -5.069 14.383 1.809 1.00 97.62 204 SER A C 1
ATOM 1498 O O . SER A 1 204 ? -5.326 14.228 3.005 1.00 97.62 204 SER A O 1
ATOM 1500 N N . THR A 1 205 ? -5.704 13.716 0.845 1.00 98.44 205 THR A N 1
ATOM 1501 C CA . THR A 1 205 ? -6.629 12.602 1.099 1.00 98.44 205 THR A CA 1
ATOM 1502 C C . THR A 1 205 ? -6.163 11.358 0.357 1.00 98.44 205 THR A C 1
ATOM 1504 O O . THR A 1 205 ? -5.915 11.414 -0.844 1.00 98.44 205 THR A O 1
ATOM 1507 N N . VAL A 1 206 ? -6.089 10.221 1.046 1.00 98.69 206 VAL A N 1
ATOM 1508 C CA . VAL A 1 206 ? -5.887 8.910 0.421 1.00 98.69 206 VAL A CA 1
ATOM 1509 C C . VAL A 1 206 ? -7.145 8.079 0.592 1.00 98.69 206 VAL A C 1
ATOM 1511 O O . VAL A 1 206 ? -7.516 7.735 1.712 1.00 98.69 206 VAL A O 1
ATOM 1514 N N . VAL A 1 207 ? -7.793 7.754 -0.522 1.00 98.69 207 VAL A N 1
ATOM 1515 C CA . VAL A 1 207 ? -8.919 6.822 -0.579 1.00 98.69 207 VAL A CA 1
ATOM 1516 C C . VAL A 1 207 ? -8.381 5.419 -0.823 1.00 98.69 207 VAL A C 1
ATOM 1518 O O . VAL A 1 207 ? -7.563 5.219 -1.718 1.00 98.69 207 VAL A O 1
ATOM 1521 N N . ILE A 1 208 ? -8.850 4.446 -0.050 1.00 98.69 208 ILE A N 1
ATOM 1522 C CA . ILE A 1 208 ? -8.544 3.031 -0.260 1.00 98.69 208 ILE A CA 1
ATOM 1523 C C . ILE A 1 208 ? -9.819 2.346 -0.725 1.00 98.69 208 ILE A C 1
ATOM 1525 O O . ILE A 1 208 ? -10.837 2.421 -0.040 1.00 98.69 208 ILE A O 1
ATOM 1529 N N . LEU A 1 209 ? -9.766 1.697 -1.885 1.00 98.38 209 LEU A N 1
ATOM 1530 C CA . LEU A 1 209 ? -10.903 0.956 -2.420 1.00 98.38 209 LEU A CA 1
ATOM 1531 C C . LEU A 1 209 ? -10.977 -0.478 -1.865 1.00 98.38 209 LEU A C 1
ATOM 1533 O O . LEU A 1 209 ? -9.944 -1.034 -1.478 1.00 98.38 209 LEU A O 1
ATOM 1537 N N . PRO A 1 210 ? -12.178 -1.092 -1.861 1.00 98.56 210 PRO A N 1
ATOM 1538 C CA . PRO A 1 210 ? -12.366 -2.495 -1.497 1.00 98.56 210 PRO A CA 1
ATOM 1539 C C . PRO A 1 210 ? -11.425 -3.442 -2.251 1.00 98.56 210 PRO A C 1
ATOM 1541 O O . PRO A 1 210 ? -11.135 -3.238 -3.430 1.00 98.56 210 PRO A O 1
ATOM 1544 N N . GLY A 1 211 ? -10.979 -4.492 -1.569 1.00 98.00 211 GLY A N 1
ATOM 1545 C CA . GLY A 1 211 ? -10.019 -5.492 -2.036 1.00 98.00 211 GLY A CA 1
ATOM 1546 C C . GLY A 1 211 ? -8.554 -5.133 -1.770 1.00 98.00 211 GLY A C 1
ATOM 1547 O O . GLY A 1 211 ? -7.676 -5.956 -2.019 1.00 98.00 211 GLY A O 1
ATOM 1548 N N . ALA A 1 212 ? -8.258 -3.927 -1.279 1.00 98.44 212 ALA A N 1
ATOM 1549 C CA . ALA A 1 212 ? -6.896 -3.542 -0.931 1.00 98.44 212 ALA A CA 1
ATOM 1550 C C . ALA A 1 212 ?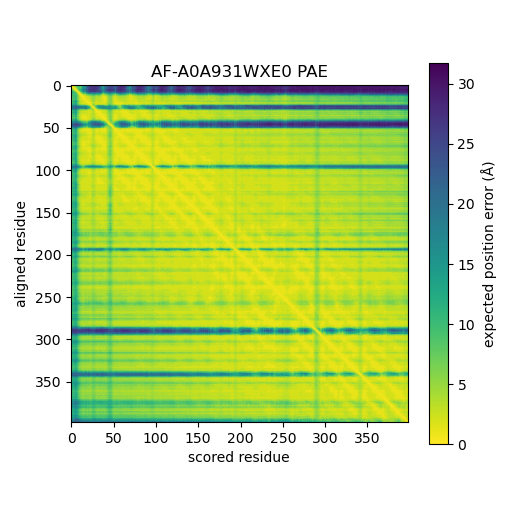 -6.455 -4.145 0.417 1.00 98.44 212 ALA A C 1
ATOM 1552 O O . ALA A 1 212 ? -7.170 -4.071 1.420 1.00 98.44 212 ALA A O 1
ATOM 1553 N N . VAL A 1 213 ? -5.234 -4.683 0.441 1.00 98.75 213 VAL A N 1
ATOM 1554 C CA . VAL A 1 213 ? -4.585 -5.239 1.636 1.00 98.75 213 VAL A CA 1
ATOM 1555 C C . VAL A 1 213 ? -3.304 -4.465 1.920 1.00 98.75 213 VAL A C 1
ATOM 1557 O O . VAL A 1 213 ? -2.513 -4.222 1.011 1.00 98.75 213 VAL A O 1
ATOM 1560 N N . PHE A 1 214 ? -3.094 -4.106 3.183 1.00 98.69 214 PHE A N 1
ATOM 1561 C CA . PHE A 1 214 ? -1.892 -3.453 3.687 1.00 98.69 214 PHE A CA 1
ATOM 1562 C C . PHE A 1 214 ? -1.225 -4.339 4.734 1.00 98.69 214 PHE A C 1
ATOM 1564 O O . PHE A 1 214 ? -1.887 -4.791 5.670 1.00 98.69 214 PHE A O 1
ATOM 1571 N N . LYS A 1 215 ? 0.085 -4.549 4.604 1.00 98.31 215 LYS A N 1
ATOM 1572 C CA . LYS A 1 215 ? 0.883 -5.355 5.530 1.00 98.31 215 LYS A CA 1
ATOM 1573 C C . LYS A 1 215 ? 2.056 -4.560 6.094 1.00 98.31 215 LYS A C 1
ATOM 1575 O O . LYS A 1 215 ? 2.885 -4.034 5.352 1.00 98.31 215 LYS A O 1
ATOM 1580 N N . GLY A 1 216 ? 2.100 -4.434 7.417 1.00 96.50 216 GLY A N 1
ATOM 1581 C CA . GLY A 1 216 ? 3.165 -3.738 8.137 1.00 96.50 216 GLY A CA 1
ATOM 1582 C C . GLY A 1 216 ? 4.263 -4.674 8.628 1.00 96.50 216 GLY A C 1
ATOM 1583 O O . GLY A 1 216 ? 3.982 -5.792 9.048 1.00 96.50 216 GLY A O 1
ATOM 1584 N N . GLY A 1 217 ? 5.509 -4.198 8.611 1.00 94.00 217 GLY A N 1
ATOM 1585 C CA . GLY A 1 217 ? 6.638 -4.873 9.256 1.00 94.00 217 GLY A CA 1
ATOM 1586 C C . GLY A 1 217 ? 6.875 -4.435 10.704 1.00 94.00 217 GLY A C 1
ATOM 1587 O O . GLY A 1 217 ? 6.291 -3.464 11.198 1.00 94.00 217 GLY A O 1
ATOM 1588 N N . SER A 1 218 ? 7.813 -5.110 11.371 1.00 91.38 218 SER A N 1
ATOM 1589 C CA . SER A 1 218 ? 8.223 -4.784 12.741 1.00 91.38 218 SER A CA 1
ATOM 1590 C C . SER A 1 218 ? 8.689 -3.334 12.895 1.00 91.38 218 SER A C 1
ATOM 1592 O O . SER A 1 218 ? 9.560 -2.848 12.171 1.00 91.38 218 SER A O 1
ATOM 1594 N N . GLY A 1 219 ? 8.075 -2.616 13.841 1.00 88.81 219 GLY A N 1
ATOM 1595 C CA . GLY A 1 219 ? 8.335 -1.194 14.085 1.00 88.81 219 GLY A CA 1
ATOM 1596 C C . GLY A 1 219 ? 7.879 -0.261 12.955 1.00 88.81 219 GLY A C 1
ATOM 1597 O O . GLY A 1 219 ? 8.200 0.931 12.979 1.00 88.81 219 GLY A O 1
ATOM 1598 N N . LYS A 1 220 ? 7.122 -0.761 11.973 1.00 92.06 220 LYS A N 1
ATOM 1599 C CA . LYS A 1 220 ? 6.601 0.003 10.833 1.00 92.06 220 LYS A CA 1
ATOM 1600 C C . LYS A 1 220 ? 5.080 0.045 10.829 1.00 92.06 220 LYS A C 1
ATOM 1602 O O . LYS A 1 220 ? 4.411 -0.750 11.479 1.00 92.06 220 LYS A O 1
ATOM 1607 N N . GLY A 1 221 ? 4.529 1.015 10.115 1.00 93.75 221 GLY A N 1
ATOM 1608 C CA . GLY A 1 221 ? 3.097 1.273 10.066 1.00 93.75 221 GLY A CA 1
ATOM 1609 C C . GLY A 1 221 ? 2.791 2.414 9.111 1.00 93.75 221 GLY A C 1
ATOM 1610 O O . GLY A 1 221 ? 3.589 2.705 8.224 1.00 93.75 221 GLY A O 1
ATOM 1611 N N . LEU A 1 222 ? 1.663 3.083 9.317 1.00 96.06 222 LEU A N 1
ATOM 1612 C CA . LEU A 1 222 ? 1.235 4.219 8.503 1.00 96.06 222 LEU A CA 1
ATOM 1613 C C . LEU A 1 222 ? 1.026 5.443 9.387 1.00 96.06 222 LEU A C 1
ATOM 1615 O O . LEU A 1 222 ? 0.310 5.362 10.382 1.00 96.06 222 LEU A O 1
ATOM 1619 N N . ARG A 1 223 ? 1.604 6.587 9.017 1.00 96.50 223 ARG A N 1
ATOM 1620 C CA . ARG A 1 223 ? 1.317 7.869 9.672 1.00 96.50 223 ARG A CA 1
ATOM 1621 C C . ARG A 1 223 ? 0.338 8.687 8.836 1.00 96.50 223 ARG A C 1
ATOM 1623 O O . ARG A 1 223 ? 0.510 8.832 7.630 1.00 96.50 223 ARG A O 1
ATOM 1630 N N . VAL A 1 224 ? -0.665 9.270 9.482 1.00 98.06 224 VAL A N 1
ATOM 1631 C CA . VAL A 1 224 ? -1.725 10.048 8.836 1.00 98.06 224 VAL A CA 1
ATOM 1632 C C . VAL A 1 224 ? -1.747 11.456 9.424 1.00 98.06 224 VAL A C 1
ATOM 1634 O O . VAL A 1 224 ? -2.253 11.671 10.524 1.00 98.06 224 VAL A O 1
ATOM 1637 N N . LEU A 1 225 ? -1.176 12.408 8.682 1.00 97.94 225 LEU A N 1
ATOM 1638 C CA . LEU A 1 225 ? -1.258 13.848 8.962 1.00 97.94 225 LEU A CA 1
ATOM 1639 C C . LEU A 1 225 ? -2.403 14.514 8.180 1.00 97.94 225 LEU A C 1
ATOM 1641 O O . LEU A 1 225 ? -2.906 15.558 8.586 1.00 97.94 225 LEU A O 1
ATOM 1645 N N . GLY A 1 226 ? -2.777 13.937 7.033 1.00 98.38 226 GLY A N 1
ATOM 1646 C CA . GLY A 1 226 ? -3.934 14.327 6.222 1.00 98.38 226 GLY A CA 1
ATOM 1647 C C . GLY A 1 226 ? -5.170 13.492 6.549 1.00 98.38 226 GLY A C 1
ATOM 1648 O O . GLY A 1 226 ? -5.492 13.289 7.718 1.00 98.38 226 GLY A O 1
ATOM 1649 N N . THR A 1 227 ? -5.833 12.985 5.511 1.00 98.75 227 THR A N 1
ATOM 1650 C CA . THR A 1 227 ? -7.027 12.139 5.621 1.00 98.75 227 THR A CA 1
ATOM 1651 C C . THR A 1 227 ? -6.782 10.761 5.010 1.00 98.75 227 THR A C 1
ATOM 1653 O O . THR A 1 227 ? -6.396 10.652 3.847 1.00 98.75 227 THR A O 1
ATOM 1656 N N . LEU A 1 228 ? -7.061 9.705 5.771 1.00 98.88 228 LEU A N 1
ATOM 1657 C CA . LEU A 1 228 ? -7.170 8.331 5.280 1.00 98.88 228 LEU A CA 1
ATOM 1658 C C . LEU A 1 228 ? -8.649 7.945 5.162 1.00 98.88 228 LEU A C 1
ATOM 1660 O O . LEU A 1 228 ? -9.391 8.052 6.135 1.00 98.88 228 LEU A O 1
ATOM 1664 N N . LYS A 1 229 ? -9.080 7.471 3.995 1.00 98.75 229 LYS A N 1
ATOM 1665 C CA . LYS A 1 229 ? -10.483 7.165 3.708 1.00 98.75 229 LYS A CA 1
ATOM 1666 C C . LYS A 1 229 ? -10.663 5.745 3.165 1.00 98.75 229 LYS A C 1
ATOM 1668 O O . LYS A 1 229 ? -10.643 5.552 1.949 1.00 98.75 229 LYS A O 1
ATOM 1673 N N . PRO A 1 230 ? -10.833 4.737 4.037 1.00 98.69 230 PRO A N 1
ATOM 1674 C CA . PRO A 1 230 ? -11.283 3.415 3.614 1.00 98.69 230 PRO A CA 1
ATOM 1675 C C . PRO A 1 230 ? -12.707 3.498 3.048 1.00 98.69 230 PRO A C 1
ATOM 1677 O O . PRO A 1 230 ? -13.614 3.992 3.714 1.00 98.69 230 PRO A O 1
ATOM 1680 N N . ALA A 1 231 ? -12.908 3.045 1.815 1.00 98.56 231 ALA A N 1
ATOM 1681 C CA . ALA A 1 231 ? -14.189 3.099 1.111 1.00 98.56 231 ALA A CA 1
ATOM 1682 C C . ALA A 1 231 ? -14.838 1.707 0.978 1.00 98.56 231 ALA A C 1
ATOM 1684 O O . ALA A 1 231 ? -15.343 1.357 -0.089 1.00 98.56 231 ALA A O 1
ATOM 1685 N N . GLY A 1 232 ? -14.781 0.905 2.045 1.00 98.38 232 GLY A N 1
ATOM 1686 C CA . GLY A 1 232 ? -15.442 -0.397 2.153 1.00 98.38 232 GLY A CA 1
ATOM 1687 C C . GLY A 1 232 ? -16.916 -0.299 2.541 1.00 98.38 232 GLY A C 1
ATOM 1688 O O . GLY A 1 232 ? -17.411 0.766 2.907 1.00 98.38 232 GLY A O 1
ATOM 1689 N N . VAL A 1 233 ? -17.619 -1.426 2.487 1.00 97.75 233 VAL A N 1
ATOM 1690 C CA . VAL A 1 233 ? -19.003 -1.573 2.959 1.00 97.75 233 VAL A CA 1
ATOM 1691 C C . VAL A 1 233 ? -19.062 -2.544 4.133 1.00 97.75 233 VAL A C 1
ATOM 1693 O O . VAL A 1 233 ? -19.694 -2.250 5.141 1.00 97.75 233 VAL A O 1
ATOM 1696 N N . LEU A 1 234 ? -18.386 -3.686 4.019 1.00 97.88 234 LEU A N 1
ATOM 1697 C CA . LEU A 1 234 ? -18.357 -4.732 5.034 1.00 97.88 234 LEU A CA 1
ATOM 1698 C C . LEU A 1 234 ? -16.988 -4.800 5.699 1.00 97.88 234 LEU A C 1
ATOM 1700 O O . LEU A 1 234 ? -15.953 -4.577 5.068 1.00 97.88 234 LEU A O 1
ATOM 1704 N N . ALA A 1 235 ? -16.972 -5.148 6.986 1.00 96.88 235 ALA A N 1
ATOM 1705 C CA . ALA A 1 235 ? -15.726 -5.439 7.677 1.00 96.88 235 ALA A CA 1
ATOM 1706 C C . ALA A 1 235 ? -14.959 -6.530 6.907 1.00 96.88 235 ALA A C 1
ATOM 1708 O O . ALA A 1 235 ? -15.476 -7.626 6.690 1.00 96.88 235 ALA A O 1
ATOM 1709 N N . GLY A 1 236 ? -13.733 -6.211 6.491 1.00 97.31 236 GLY A N 1
ATOM 1710 C CA . GLY A 1 236 ? -12.867 -7.104 5.720 1.00 97.31 236 GLY A CA 1
ATOM 1711 C C . GLY A 1 236 ? -12.739 -6.741 4.241 1.00 97.31 236 GLY A C 1
ATOM 1712 O O . GLY A 1 236 ? -11.852 -7.283 3.589 1.00 97.31 236 GLY A O 1
ATOM 1713 N N . ASP A 1 237 ? -13.533 -5.794 3.725 1.00 98.50 237 ASP A N 1
ATOM 1714 C CA . ASP A 1 237 ? -13.352 -5.286 2.357 1.00 98.50 237 ASP A CA 1
ATOM 1715 C C . ASP A 1 237 ? -11.967 -4.647 2.185 1.00 98.50 237 ASP A C 1
ATOM 1717 O O . ASP A 1 237 ? -11.363 -4.743 1.121 1.00 98.50 237 ASP A O 1
ATOM 1721 N N . ILE A 1 238 ? -11.452 -3.999 3.230 1.00 98.88 238 ILE A N 1
ATOM 1722 C CA . ILE A 1 238 ? -10.098 -3.443 3.287 1.00 98.88 238 ILE A CA 1
ATOM 1723 C C . ILE A 1 238 ? -9.403 -4.007 4.521 1.00 98.88 238 ILE A C 1
ATOM 1725 O O . ILE A 1 238 ? -9.930 -3.900 5.629 1.00 98.88 238 ILE A O 1
ATOM 1729 N N . VAL A 1 239 ? -8.211 -4.580 4.360 1.00 98.88 239 VAL A N 1
ATOM 1730 C CA . VAL A 1 239 ? -7.500 -5.230 5.470 1.00 98.88 239 VAL A CA 1
ATOM 1731 C C . VAL A 1 239 ? -6.161 -4.562 5.739 1.00 98.88 239 VAL A C 1
ATOM 1733 O O . VAL A 1 239 ? -5.344 -4.397 4.838 1.00 98.88 239 VAL A O 1
ATOM 1736 N N . PHE A 1 240 ? -5.918 -4.237 7.005 1.00 98.81 240 PHE A N 1
ATOM 1737 C CA . PHE A 1 240 ? -4.618 -3.853 7.533 1.00 98.81 240 PHE A CA 1
ATOM 1738 C C . PHE A 1 240 ? -4.141 -4.938 8.495 1.00 98.81 240 PHE A C 1
ATOM 1740 O O . PHE A 1 240 ? -4.807 -5.228 9.491 1.00 98.81 240 PHE A O 1
ATOM 1747 N N . THR A 1 241 ? -3.003 -5.550 8.201 1.00 98.56 241 THR A N 1
ATOM 1748 C CA . THR A 1 241 ? -2.453 -6.657 8.986 1.00 98.56 241 THR A CA 1
ATOM 1749 C C . THR A 1 241 ? -0.921 -6.611 8.979 1.00 98.56 241 THR A C 1
ATOM 1751 O O . THR A 1 241 ? -0.314 -5.603 8.609 1.00 98.56 241 THR A O 1
ATOM 1754 N N . VAL A 1 242 ? -0.285 -7.677 9.442 1.00 97.56 242 VAL A N 1
ATOM 1755 C CA . VAL A 1 242 ? 1.169 -7.832 9.511 1.00 97.56 242 VAL A CA 1
ATOM 1756 C C . VAL A 1 242 ? 1.687 -8.679 8.340 1.00 97.56 242 VAL A C 1
ATOM 1758 O O . VAL A 1 242 ? 0.910 -9.375 7.688 1.00 97.56 242 VAL A O 1
ATOM 1761 N N . MET A 1 243 ? 2.985 -8.601 8.039 1.00 97.38 243 MET A N 1
ATOM 1762 C CA . MET A 1 243 ? 3.620 -9.365 6.955 1.00 97.38 243 MET A CA 1
ATOM 1763 C C . MET A 1 243 ? 3.377 -10.871 7.068 1.00 97.38 243 MET A C 1
ATOM 1765 O O . MET A 1 243 ? 2.989 -11.482 6.076 1.00 97.38 243 MET A O 1
ATOM 1769 N N . GLU A 1 244 ? 3.503 -11.399 8.283 1.00 97.19 244 GLU A N 1
ATOM 1770 C CA . GLU A 1 244 ? 3.395 -12.815 8.647 1.00 97.19 244 GLU A CA 1
ATOM 1771 C C . GLU A 1 244 ? 1.945 -13.338 8.638 1.00 97.19 244 GLU A C 1
ATOM 1773 O O . GLU A 1 244 ? 1.681 -14.482 8.988 1.00 97.19 244 GLU A O 1
ATOM 1778 N N . ASP A 1 245 ? 0.946 -12.503 8.335 1.00 97.88 245 ASP A N 1
ATOM 1779 C CA . ASP A 1 245 ? -0.441 -12.962 8.240 1.00 97.88 245 ASP A CA 1
ATOM 1780 C C . ASP A 1 245 ? -0.741 -13.564 6.863 1.00 97.88 245 ASP A C 1
ATOM 1782 O O . ASP A 1 245 ? -1.304 -12.907 5.982 1.00 97.88 245 ASP A O 1
ATOM 1786 N N . ASP A 1 246 ? -0.401 -14.837 6.680 1.00 97.62 246 ASP A N 1
ATOM 1787 C CA . ASP A 1 246 ? -0.626 -15.559 5.420 1.00 97.62 246 ASP A CA 1
ATOM 1788 C C . ASP A 1 246 ? -2.100 -15.812 5.101 1.00 97.62 246 ASP A C 1
ATOM 1790 O O . ASP A 1 246 ? -2.451 -16.155 3.968 1.00 97.62 246 ASP A O 1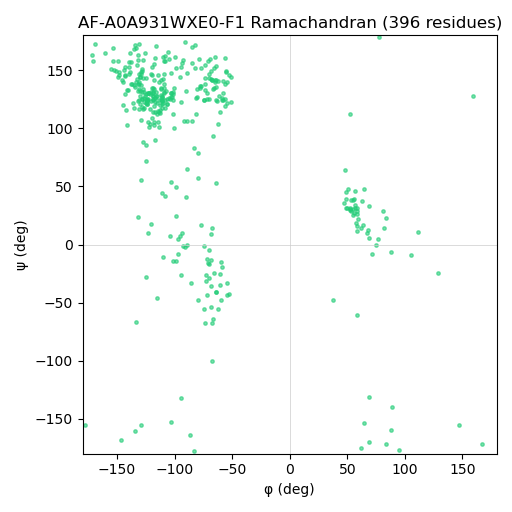
ATOM 1794 N N . THR A 1 247 ? -2.994 -15.622 6.077 1.00 97.12 247 THR A N 1
ATOM 1795 C CA . THR A 1 247 ? -4.435 -15.811 5.869 1.00 97.12 247 THR A CA 1
ATOM 1796 C C . THR A 1 247 ? -5.041 -14.728 4.974 1.00 97.12 247 THR A C 1
ATOM 1798 O O . THR A 1 247 ? -6.120 -14.922 4.411 1.00 97.12 247 THR A O 1
ATOM 1801 N N . VAL A 1 248 ? -4.328 -13.611 4.789 1.00 97.06 248 VAL A N 1
ATOM 1802 C CA . VAL A 1 248 ? -4.736 -12.474 3.963 1.00 97.06 248 VAL A CA 1
ATOM 1803 C C . VAL A 1 248 ? -3.644 -12.180 2.937 1.00 97.06 248 VAL A C 1
ATOM 1805 O O . VAL A 1 248 ? -2.512 -11.894 3.301 1.00 97.06 248 VAL A O 1
ATOM 1808 N N . ALA A 1 249 ? -3.976 -12.212 1.644 1.00 95.31 249 ALA A N 1
ATOM 1809 C CA . ALA A 1 249 ? -3.038 -11.978 0.532 1.00 95.31 249 ALA A CA 1
ATOM 1810 C C . ALA A 1 249 ? -1.814 -12.928 0.460 1.00 95.31 249 ALA A C 1
ATOM 1812 O O . ALA A 1 249 ? -0.880 -12.653 -0.290 1.00 95.31 249 ALA A O 1
ATOM 1813 N N . GLY A 1 250 ? -1.837 -14.061 1.173 1.00 95.75 250 GLY A N 1
ATOM 1814 C CA . GLY A 1 250 ? -0.801 -15.098 1.112 1.00 95.75 250 GLY A CA 1
ATOM 1815 C C . GLY A 1 250 ? 0.555 -14.684 1.697 1.00 95.75 250 GLY A C 1
ATOM 1816 O O . GLY A 1 250 ? 0.688 -13.618 2.308 1.00 95.75 250 GLY A O 1
ATOM 1817 N N . ASP A 1 251 ? 1.553 -15.540 1.465 1.00 96.81 251 ASP A N 1
ATOM 1818 C CA . ASP A 1 251 ? 2.937 -15.399 1.940 1.00 96.81 251 ASP A CA 1
ATOM 1819 C C . ASP A 1 251 ? 3.634 -14.200 1.265 1.00 96.81 251 ASP A C 1
ATOM 1821 O O . ASP A 1 251 ? 4.141 -14.259 0.137 1.00 96.81 251 ASP A O 1
ATOM 1825 N N . THR A 1 252 ? 3.568 -13.049 1.937 1.00 96.88 252 THR A N 1
ATOM 1826 C CA . THR A 1 252 ? 4.007 -11.753 1.396 1.00 96.88 252 THR A CA 1
ATOM 1827 C C . THR A 1 252 ? 5.503 -11.524 1.615 1.00 96.88 252 THR A C 1
ATOM 1829 O O . THR A 1 252 ? 6.157 -10.896 0.784 1.00 96.88 252 THR A O 1
ATOM 1832 N N . ASN A 1 253 ? 6.043 -12.027 2.721 1.00 95.69 253 ASN A N 1
ATOM 1833 C CA . ASN A 1 253 ? 7.452 -11.983 3.124 1.00 95.69 253 ASN A CA 1
ATOM 1834 C C . ASN A 1 253 ? 8.261 -13.204 2.652 1.00 95.69 253 ASN A C 1
ATOM 1836 O O . ASN A 1 253 ? 9.475 -13.224 2.849 1.00 95.69 253 ASN A O 1
ATOM 1840 N N . ASN A 1 254 ? 7.615 -14.167 1.992 1.00 94.88 254 ASN A N 1
ATOM 1841 C CA . ASN A 1 254 ? 8.220 -15.344 1.378 1.00 94.88 254 ASN A CA 1
ATOM 1842 C C . ASN A 1 254 ? 9.047 -16.177 2.379 1.00 94.88 254 ASN A C 1
ATOM 1844 O O . ASN A 1 254 ? 10.139 -16.655 2.046 1.00 94.88 254 ASN A O 1
ATOM 1848 N N . ASP A 1 255 ? 8.546 -16.312 3.612 1.00 94.62 255 ASP A N 1
ATOM 1849 C CA . ASP A 1 255 ? 9.177 -17.064 4.705 1.00 94.62 255 ASP A CA 1
ATOM 1850 C C . ASP A 1 255 ? 8.521 -18.431 4.970 1.00 94.62 255 ASP A C 1
ATOM 1852 O O . ASP A 1 255 ? 8.936 -19.165 5.875 1.00 94.62 255 ASP A O 1
ATOM 1856 N N . GLY A 1 256 ? 7.581 -18.830 4.109 1.00 94.88 256 GLY A N 1
ATOM 1857 C CA . GLY A 1 256 ? 6.767 -20.023 4.279 1.00 94.88 256 GLY A CA 1
ATOM 1858 C C . GLY A 1 256 ? 5.566 -19.760 5.186 1.00 94.88 256 GLY A C 1
ATOM 1859 O O . GLY A 1 256 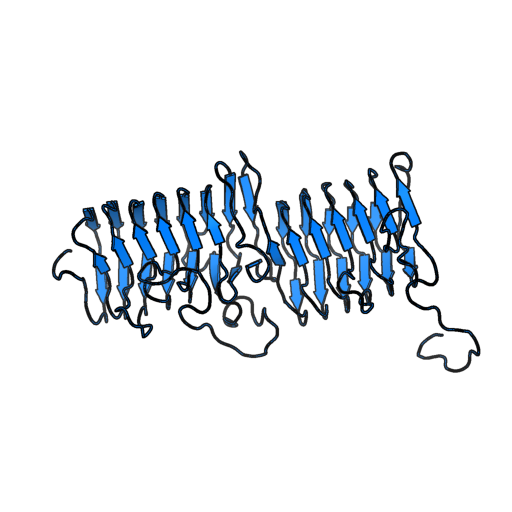? 5.281 -18.635 5.559 1.00 94.88 256 GLY A O 1
ATOM 1860 N N . ALA A 1 257 ? 4.844 -20.824 5.549 1.00 95.56 257 ALA A N 1
ATOM 1861 C CA . ALA A 1 257 ? 3.605 -20.687 6.313 1.00 95.56 257 ALA A CA 1
ATOM 1862 C C . ALA A 1 257 ? 3.835 -20.020 7.685 1.00 95.56 257 ALA A C 1
ATOM 1864 O O . ALA A 1 257 ? 4.443 -20.621 8.579 1.00 95.56 257 ALA A O 1
ATOM 1865 N N . SER A 1 258 ? 3.280 -18.827 7.867 1.00 95.69 258 SER A N 1
ATOM 1866 C CA . SER A 1 258 ? 3.363 -18.017 9.079 1.00 95.69 258 SER A CA 1
ATOM 1867 C C . SER A 1 258 ? 1.987 -17.463 9.494 1.00 95.69 258 SER A C 1
ATOM 1869 O O . SER A 1 258 ? 0.972 -17.650 8.817 1.00 95.69 258 SER A O 1
ATOM 1871 N N . ALA A 1 259 ? 1.907 -16.898 10.705 1.00 95.06 259 ALA A N 1
ATOM 1872 C CA . ALA A 1 259 ? 0.678 -16.303 11.230 1.00 95.06 259 ALA A CA 1
ATOM 1873 C C . ALA A 1 259 ? 0.965 -15.004 11.990 1.00 95.06 259 ALA A C 1
ATOM 1875 O O . ALA A 1 259 ? 1.974 -14.874 12.691 1.00 95.06 259 ALA A O 1
ATOM 1876 N N . GLY A 1 260 ? 0.024 -14.062 11.917 1.00 95.00 260 GLY A N 1
ATOM 1877 C CA . GLY A 1 260 ? 0.154 -12.774 12.584 1.00 95.00 260 GLY A CA 1
ATOM 1878 C C . GLY A 1 260 ? 0.190 -12.877 14.112 1.00 95.00 260 GLY A C 1
ATOM 1879 O O . GLY A 1 260 ? -0.531 -13.659 14.732 1.00 95.00 260 GLY A O 1
ATOM 1880 N N . THR A 1 261 ? 1.028 -12.045 14.736 1.00 94.56 261 THR A N 1
ATOM 1881 C CA . THR A 1 261 ? 1.155 -11.945 16.199 1.00 94.56 261 THR A CA 1
ATOM 1882 C C . THR A 1 261 ? 0.765 -10.543 16.673 1.00 94.56 261 THR A C 1
ATOM 1884 O O . THR A 1 261 ? 1.240 -9.566 16.093 1.00 94.56 261 THR A O 1
ATOM 1887 N N . PRO A 1 262 ? -0.050 -10.389 17.738 1.00 94.31 262 PRO A N 1
ATOM 1888 C CA . PRO A 1 262 ? -0.395 -9.074 18.276 1.00 94.31 262 PRO A CA 1
ATOM 1889 C C . PRO A 1 262 ? 0.835 -8.194 18.539 1.00 94.31 262 PRO A C 1
ATOM 1891 O O . PRO A 1 262 ? 1.707 -8.556 19.326 1.00 94.31 262 PRO A O 1
ATOM 1894 N N . GLY A 1 263 ? 0.888 -7.013 17.919 1.00 92.25 263 GLY A N 1
ATOM 1895 C CA . GLY A 1 263 ? 1.993 -6.064 18.075 1.00 92.25 263 GLY A CA 1
ATOM 1896 C C . GLY A 1 263 ? 3.210 -6.377 17.203 1.00 92.25 263 GLY A C 1
ATOM 1897 O O . GLY A 1 263 ? 4.282 -5.814 17.421 1.00 92.25 263 GLY A O 1
ATOM 1898 N N . ALA A 1 264 ? 3.078 -7.254 16.210 1.00 93.31 264 ALA A N 1
ATOM 1899 C CA . ALA A 1 264 ? 4.155 -7.521 15.263 1.00 93.31 264 ALA A CA 1
ATOM 1900 C C . ALA A 1 264 ? 4.407 -6.342 14.300 1.00 93.31 264 ALA A C 1
ATOM 1902 O O . ALA A 1 264 ? 5.491 -6.237 13.738 1.00 93.31 264 ALA A O 1
ATOM 1903 N N . TRP A 1 265 ? 3.473 -5.389 14.194 1.00 94.88 265 TRP A N 1
ATOM 1904 C CA . TRP A 1 265 ? 3.666 -4.104 13.511 1.00 94.88 265 TRP A CA 1
ATOM 1905 C C . TRP A 1 265 ? 3.120 -2.927 14.332 1.00 94.88 265 TRP A C 1
ATOM 1907 O O . TRP A 1 265 ? 2.427 -3.092 15.343 1.00 94.88 265 TRP A O 1
ATOM 1917 N N . SER A 1 266 ? 3.452 -1.704 13.917 1.00 93.56 266 SER A N 1
ATOM 1918 C CA . SER A 1 266 ? 3.105 -0.484 14.652 1.00 93.56 266 SER A CA 1
ATOM 1919 C C . SER A 1 266 ? 1.623 -0.120 14.573 1.00 93.56 266 SER A C 1
ATOM 1921 O O . SER A 1 266 ? 1.125 0.518 15.497 1.00 93.56 266 SER A O 1
ATOM 1923 N N . GLY A 1 267 ? 0.911 -0.521 13.518 1.00 95.62 267 GLY A N 1
ATOM 1924 C CA . GLY A 1 267 ? -0.462 -0.080 13.265 1.00 95.62 267 GLY A CA 1
ATOM 1925 C C . GLY A 1 267 ? -0.548 1.222 12.458 1.00 95.62 267 GLY A C 1
ATOM 1926 O O . GLY A 1 267 ? 0.401 1.640 11.784 1.00 95.62 267 GLY A O 1
ATOM 1927 N N . ILE A 1 268 ? -1.700 1.884 12.547 1.00 97.44 268 ILE A N 1
ATOM 1928 C CA . ILE A 1 268 ? -1.967 3.189 11.927 1.00 97.44 268 ILE A CA 1
ATOM 1929 C C . ILE A 1 268 ? -1.908 4.274 13.003 1.00 97.44 268 ILE A C 1
ATOM 1931 O O . ILE A 1 268 ? -2.563 4.169 14.039 1.00 97.44 268 ILE A O 1
ATOM 1935 N N . TYR A 1 269 ? -1.163 5.345 12.744 1.00 96.75 269 TYR A N 1
ATOM 1936 C CA . TYR A 1 269 ? -1.078 6.510 13.614 1.00 96.75 269 TYR A CA 1
ATOM 1937 C C . TYR A 1 269 ? -1.661 7.752 12.946 1.00 96.75 269 TYR A C 1
ATOM 1939 O O . TYR A 1 269 ? -1.038 8.363 12.079 1.00 96.75 269 TYR A O 1
ATOM 1947 N N . VAL A 1 270 ? -2.852 8.140 13.389 1.00 97.69 270 VAL A N 1
ATOM 1948 C CA . VAL A 1 270 ? -3.506 9.400 13.037 1.00 97.69 270 VAL A CA 1
ATOM 1949 C C . VAL A 1 270 ? -2.992 10.492 13.978 1.00 97.69 270 VAL A C 1
ATOM 1951 O O . VAL A 1 270 ? -3.337 10.514 15.157 1.00 97.69 270 VAL A O 1
ATOM 1954 N N . ASP A 1 271 ? -2.144 11.381 13.460 1.00 95.88 271 ASP A N 1
ATOM 1955 C CA . ASP A 1 271 ? -1.404 12.398 14.223 1.00 95.88 271 ASP A CA 1
ATOM 1956 C C . ASP A 1 271 ? -1.829 13.795 13.778 1.00 95.88 271 ASP A C 1
ATOM 1958 O O . ASP A 1 271 ? -1.309 14.344 12.808 1.00 95.88 271 ASP A O 1
ATOM 1962 N N . GLY A 1 272 ? -2.855 14.345 14.422 1.00 96.75 272 GLY A N 1
ATOM 1963 C CA . GLY A 1 272 ? -3.502 15.582 13.974 1.00 96.75 272 GLY A CA 1
ATOM 1964 C C . GLY A 1 272 ? -4.350 15.441 12.702 1.00 96.75 272 GLY A C 1
ATOM 1965 O O . GLY A 1 272 ? -5.048 16.383 12.335 1.00 96.75 272 GLY A O 1
ATOM 1966 N N . GLY A 1 273 ? -4.297 14.282 12.037 1.00 97.88 273 GLY A N 1
ATOM 1967 C CA . GLY A 1 273 ? -5.054 13.973 10.829 1.00 97.88 273 GLY A CA 1
ATOM 1968 C C . GLY A 1 273 ? -6.458 13.422 11.093 1.00 97.88 273 GLY A C 1
ATOM 1969 O O . GLY A 1 273 ? -7.007 13.500 12.198 1.00 97.88 273 GLY A O 1
ATOM 1970 N N . ARG A 1 274 ? -7.037 12.831 10.046 1.00 98.44 274 ARG A N 1
ATOM 1971 C CA . ARG A 1 274 ? -8.362 12.208 10.054 1.00 98.44 274 ARG A CA 1
ATOM 1972 C C . ARG A 1 274 ? -8.295 10.808 9.461 1.00 98.44 274 ARG A C 1
ATOM 1974 O O . ARG A 1 274 ? -7.592 10.574 8.479 1.00 98.44 274 ARG A O 1
ATOM 1981 N N . MET A 1 275 ? -9.082 9.896 10.006 1.00 98.44 275 MET A N 1
ATOM 1982 C CA . MET A 1 275 ? -9.467 8.674 9.313 1.00 98.44 275 MET A CA 1
ATOM 1983 C C . MET A 1 275 ? -10.990 8.613 9.273 1.00 98.44 275 MET A C 1
ATOM 1985 O O . MET A 1 275 ? -11.640 8.743 10.303 1.00 98.44 275 MET A O 1
ATOM 1989 N N . GLU A 1 276 ? -11.576 8.501 8.089 1.00 97.50 276 GLU A N 1
ATOM 1990 C CA . GLU A 1 276 ? -13.029 8.567 7.918 1.00 97.50 276 GLU A CA 1
ATOM 1991 C C . GLU A 1 276 ? -13.472 7.580 6.849 1.00 97.50 276 GLU A C 1
ATOM 1993 O O . GLU A 1 276 ? -13.093 7.706 5.688 1.00 97.50 276 GLU A O 1
ATOM 1998 N N . GLY A 1 277 ? -14.252 6.574 7.225 1.00 97.69 277 GLY A N 1
ATOM 1999 C CA . GLY A 1 277 ? -14.653 5.559 6.266 1.00 97.69 277 GLY A CA 1
ATOM 2000 C C . GLY A 1 277 ? -15.271 4.326 6.888 1.00 97.69 277 GLY A C 1
ATOM 2001 O O . GLY A 1 277 ? -15.546 4.274 8.087 1.00 97.69 277 GLY A O 1
ATOM 2002 N N . SER A 1 278 ? -15.476 3.330 6.039 1.00 98.56 278 SER A N 1
ATOM 2003 C CA . SER A 1 278 ? -16.218 2.126 6.381 1.00 98.56 278 SER A CA 1
ATOM 2004 C C . SER A 1 278 ? -15.583 0.860 5.824 1.00 98.56 278 SER A C 1
ATOM 2006 O O . SER A 1 278 ? -14.707 0.923 4.957 1.00 98.56 278 SER A O 1
ATOM 2008 N N . GLY A 1 279 ? -16.014 -0.291 6.344 1.00 98.69 279 GLY A N 1
ATOM 2009 C CA . GLY A 1 279 ? -15.711 -1.605 5.778 1.00 98.69 279 GLY A CA 1
ATOM 2010 C C . GLY A 1 279 ? -14.231 -1.978 5.813 1.00 98.69 279 GLY A C 1
ATOM 2011 O O . GLY A 1 279 ? -13.656 -2.393 4.809 1.00 98.69 279 GLY A O 1
ATOM 2012 N N . PHE A 1 280 ? -13.578 -1.794 6.958 1.00 98.88 280 PHE A N 1
ATOM 2013 C CA . PHE A 1 280 ? -12.165 -2.137 7.112 1.00 98.88 280 PHE A CA 1
ATOM 2014 C C . PHE A 1 280 ? -11.914 -3.041 8.316 1.00 98.88 280 PHE A C 1
ATOM 2016 O O . PHE A 1 280 ? -12.711 -3.123 9.250 1.00 98.88 280 PHE A O 1
ATOM 2023 N N . SER A 1 281 ? -10.787 -3.743 8.301 1.00 98.88 281 SER A N 1
ATOM 2024 C CA . SER A 1 281 ? -10.336 -4.568 9.416 1.00 98.88 281 SER A CA 1
ATOM 2025 C C . SER A 1 281 ? -8.885 -4.283 9.765 1.00 98.88 281 SER A C 1
ATOM 2027 O O . SER A 1 281 ? -8.059 -4.104 8.872 1.00 98.88 281 SER A O 1
ATOM 2029 N N . VAL A 1 282 ? -8.578 -4.247 11.061 1.00 98.81 282 VAL A N 1
ATOM 2030 C CA . VAL A 1 282 ? -7.221 -4.044 11.576 1.00 98.81 282 VAL A CA 1
ATOM 2031 C C . VAL A 1 282 ? -6.841 -5.186 12.501 1.00 98.81 282 VAL A C 1
ATOM 2033 O O . VAL A 1 282 ? -7.481 -5.396 13.539 1.00 98.81 282 VAL A O 1
ATOM 2036 N N . TYR A 1 283 ? -5.763 -5.872 12.135 1.00 98.50 283 TYR A N 1
ATOM 2037 C CA . TYR A 1 283 ? -5.243 -7.029 12.843 1.00 98.50 283 TYR A CA 1
ATOM 2038 C C . TYR A 1 283 ? -3.818 -6.807 13.330 1.00 98.50 283 TYR A C 1
ATOM 2040 O O . TYR A 1 283 ? -3.012 -6.171 12.652 1.00 98.50 283 TYR A O 1
ATOM 2048 N N . TYR A 1 284 ? -3.482 -7.398 14.478 1.00 97.25 284 TYR A N 1
ATOM 2049 C CA . TYR A 1 284 ? -2.103 -7.604 14.939 1.00 97.25 284 TYR A CA 1
ATOM 2050 C C . TYR A 1 284 ? -1.230 -6.343 15.108 1.00 97.25 284 TYR A C 1
ATOM 2052 O O . TYR A 1 284 ? -0.018 -6.455 15.297 1.00 97.25 284 TYR A O 1
ATOM 2060 N N . GLY A 1 285 ? -1.807 -5.140 15.072 1.00 95.00 285 GLY A N 1
ATOM 2061 C CA . GLY A 1 285 ? -1.079 -3.877 15.219 1.00 95.00 285 GLY A CA 1
ATOM 2062 C C . GLY A 1 285 ? -0.829 -3.505 16.677 1.00 95.00 285 GLY A C 1
ATOM 2063 O O . GLY A 1 285 ? -1.213 -4.231 17.591 1.00 95.00 285 GLY A O 1
ATOM 2064 N N . GLY A 1 286 ? -0.211 -2.348 16.916 1.00 91.50 286 GLY A N 1
ATOM 2065 C CA . GLY A 1 286 ? -0.104 -1.759 18.253 1.00 91.50 286 GLY A CA 1
ATOM 2066 C C . GLY A 1 286 ? 1.286 -1.709 18.874 1.00 91.50 286 GLY A C 1
ATOM 2067 O O . GLY A 1 286 ? 1.398 -1.342 20.037 1.00 91.50 286 GLY A O 1
ATOM 2068 N N . ASN A 1 287 ? 2.365 -1.990 18.146 1.00 84.69 287 ASN A N 1
ATOM 2069 C CA . ASN A 1 287 ? 3.728 -1.810 18.663 1.00 84.69 287 ASN A CA 1
ATOM 2070 C C . ASN A 1 287 ? 4.407 -0.546 18.116 1.00 84.69 287 ASN A C 1
ATOM 2072 O O . ASN A 1 287 ? 5.487 -0.602 17.533 1.00 84.69 287 ASN A O 1
ATOM 2076 N N . PHE A 1 288 ? 3.741 0.603 18.265 1.00 74.62 288 PHE A N 1
ATOM 2077 C CA . PHE A 1 288 ? 4.275 1.880 17.793 1.00 74.62 288 PHE A CA 1
ATOM 2078 C C . PHE A 1 288 ? 5.581 2.237 18.520 1.00 74.62 288 PHE A C 1
ATOM 2080 O O . PHE A 1 288 ? 5.705 2.023 19.727 1.00 74.62 288 PHE A O 1
ATOM 2087 N N . LEU A 1 289 ? 6.551 2.796 17.788 1.00 60.94 289 LEU A N 1
ATOM 2088 C CA . LEU A 1 289 ? 7.848 3.205 18.332 1.00 60.94 289 LEU A CA 1
ATOM 2089 C C . LEU A 1 289 ? 7.652 4.304 19.394 1.00 60.94 289 LEU A C 1
ATOM 2091 O O . LEU A 1 289 ? 7.378 5.459 19.076 1.00 60.94 289 LEU A O 1
ATOM 2095 N N . GLY A 1 290 ? 7.761 3.918 20.664 1.00 54.72 290 GLY A N 1
ATOM 2096 C CA . GLY A 1 290 ? 7.568 4.764 21.840 1.00 54.72 290 GLY A CA 1
ATOM 2097 C C . GLY A 1 290 ? 7.265 3.889 23.057 1.00 54.72 290 GLY A C 1
ATOM 2098 O O . GLY A 1 290 ? 6.425 2.993 22.995 1.00 54.72 290 GLY A O 1
ATOM 2099 N N . GLY A 1 291 ? 7.996 4.072 24.158 1.00 54.78 291 GLY A N 1
ATOM 2100 C CA . GLY A 1 291 ? 7.728 3.332 25.395 1.00 54.78 291 GLY A CA 1
ATOM 2101 C C . GLY A 1 291 ? 6.356 3.681 25.992 1.00 54.78 291 GLY A C 1
ATOM 2102 O O . GLY A 1 291 ? 5.792 4.727 25.693 1.00 54.78 291 GLY A O 1
ATOM 2103 N N . GLY A 1 292 ? 5.834 2.822 26.871 1.00 64.88 292 GLY A N 1
ATOM 2104 C CA . GLY A 1 292 ? 4.635 3.125 27.664 1.00 64.88 292 GLY A CA 1
ATOM 2105 C C . GLY A 1 292 ? 3.302 2.759 27.006 1.00 64.88 292 GLY A C 1
ATOM 2106 O O . GLY A 1 292 ? 3.164 1.686 26.407 1.00 64.88 292 GLY A O 1
ATOM 2107 N N . ASP A 1 293 ? 2.321 3.651 27.176 1.00 67.06 293 ASP A N 1
ATOM 2108 C CA . ASP A 1 293 ? 0.888 3.358 27.047 1.00 67.06 293 ASP A CA 1
ATOM 2109 C C . ASP A 1 293 ? 0.261 3.670 25.690 1.00 67.06 293 ASP A C 1
ATOM 2111 O O . ASP A 1 293 ? -0.950 3.544 25.473 1.00 67.06 293 ASP A O 1
ATOM 2115 N N . ASP A 1 294 ? 1.111 4.027 24.738 1.00 75.88 294 ASP A N 1
ATOM 2116 C CA . ASP A 1 294 ? 0.695 4.670 23.505 1.00 75.88 294 ASP A CA 1
ATOM 2117 C C . ASP A 1 294 ? 0.586 3.706 22.322 1.00 75.88 294 ASP A C 1
ATOM 2119 O O . ASP A 1 294 ? 1.119 3.944 21.236 1.00 75.88 294 ASP A O 1
ATOM 2123 N N . LYS A 1 295 ? -0.110 2.595 22.559 1.00 86.38 295 LYS A N 1
ATOM 2124 C CA . LYS A 1 295 ? -0.099 1.407 21.704 1.00 86.38 295 LYS A CA 1
ATOM 2125 C C . LYS A 1 295 ? -1.502 1.023 21.262 1.00 86.38 295 LYS A C 1
ATOM 2127 O O . LYS A 1 295 ? -2.355 0.837 22.117 1.00 86.38 295 LYS A O 1
ATOM 2132 N N . GLY A 1 296 ? -1.742 0.890 19.962 1.00 92.50 296 GLY A N 1
ATOM 2133 C CA . GLY A 1 296 ? -2.980 0.304 19.456 1.00 92.50 296 GLY A CA 1
ATOM 2134 C C . GLY A 1 296 ? -2.953 0.050 17.954 1.00 92.50 296 GLY A C 1
ATOM 2135 O O . GLY A 1 296 ? -2.161 0.676 17.250 1.00 92.50 296 GLY A O 1
ATOM 2136 N N . GLY A 1 297 ? -3.801 -0.865 17.476 1.00 95.75 297 GLY A N 1
ATOM 2137 C CA . GLY A 1 297 ? -3.936 -1.167 16.044 1.00 95.75 297 GLY A CA 1
ATOM 2138 C C . GLY A 1 297 ? -4.196 0.096 15.220 1.00 95.75 297 GLY A C 1
ATOM 2139 O O . GLY A 1 297 ? -3.546 0.328 14.201 1.00 95.75 297 GLY A O 1
ATOM 2140 N N . ILE A 1 298 ? -5.061 0.968 15.743 1.00 97.38 298 ILE A N 1
ATOM 2141 C CA . ILE A 1 298 ? -5.137 2.378 15.361 1.00 97.38 298 ILE A CA 1
ATOM 2142 C C . ILE A 1 298 ? -4.908 3.252 16.596 1.00 97.38 298 ILE A C 1
ATOM 2144 O O . ILE A 1 298 ? -5.573 3.101 17.623 1.00 97.38 298 ILE A O 1
ATOM 2148 N N . ARG A 1 299 ? -3.992 4.214 16.482 1.00 95.81 299 ARG A N 1
ATOM 2149 C CA . ARG A 1 299 ? -3.765 5.287 17.454 1.00 95.81 299 ARG A CA 1
ATOM 2150 C C . ARG A 1 299 ? -4.205 6.613 16.848 1.00 95.81 299 ARG A C 1
ATOM 2152 O O . ARG A 1 299 ? -3.703 7.000 15.799 1.00 95.81 299 ARG A O 1
ATOM 2159 N N . VAL A 1 300 ? -5.069 7.338 17.548 1.00 96.81 300 VAL A N 1
ATOM 2160 C CA . VAL A 1 300 ? -5.500 8.691 17.186 1.00 96.81 300 VAL A CA 1
ATOM 2161 C C . VAL A 1 300 ? -5.030 9.664 18.257 1.00 96.81 300 VAL A C 1
ATOM 2163 O O . VAL A 1 300 ? -5.362 9.519 19.435 1.00 96.81 300 VAL A O 1
ATOM 2166 N N . GLU A 1 301 ? -4.251 10.661 17.850 1.00 95.44 301 GLU A N 1
ATOM 2167 C CA . GLU A 1 301 ? -3.769 11.728 18.718 1.00 95.44 301 GLU A CA 1
ATOM 2168 C C . GLU A 1 301 ? -4.080 13.090 18.107 1.00 95.44 301 GLU A C 1
ATOM 2170 O O . GLU A 1 301 ? -3.683 13.364 16.974 1.00 95.44 301 GLU A O 1
ATOM 2175 N N . ARG A 1 302 ? -4.771 13.959 18.860 1.00 95.75 302 ARG A N 1
ATOM 2176 C CA . ARG A 1 302 ? -5.125 15.324 18.411 1.00 95.75 302 ARG A CA 1
ATOM 2177 C C . ARG A 1 302 ? -5.885 15.347 17.071 1.00 95.75 302 ARG A C 1
ATOM 2179 O O . ARG A 1 302 ? -5.819 16.336 16.350 1.00 95.75 302 ARG A O 1
ATOM 2186 N N . GLY A 1 303 ? -6.571 14.255 16.735 1.00 95.62 303 GLY A N 1
ATOM 2187 C CA . GLY A 1 303 ? -7.175 14.013 15.427 1.00 95.62 303 GLY A CA 1
ATOM 2188 C C . GLY A 1 303 ? -8.605 13.491 15.519 1.00 95.62 303 GLY A C 1
ATOM 2189 O O . GLY A 1 303 ? -9.279 13.632 16.543 1.00 95.62 303 GLY A O 1
ATOM 2190 N N . TYR A 1 304 ? -9.058 12.884 14.425 1.00 95.19 304 TYR A N 1
ATOM 2191 C CA . TYR A 1 304 ? -10.435 12.429 14.268 1.00 95.19 304 TYR A CA 1
ATOM 2192 C C . TYR A 1 304 ? -10.512 11.032 13.641 1.00 95.19 304 TYR A C 1
ATOM 2194 O O . TYR A 1 304 ? -9.787 10.752 12.686 1.00 95.19 304 TYR A O 1
ATOM 2202 N N . LEU A 1 305 ? -11.405 10.179 14.150 1.00 97.88 305 LEU A N 1
ATOM 2203 C CA . LEU A 1 305 ? -11.746 8.891 13.539 1.00 97.88 305 LEU A CA 1
ATOM 2204 C C . LEU A 1 305 ? -13.267 8.745 13.424 1.00 97.88 305 LEU A C 1
ATOM 2206 O O . LEU A 1 305 ? -13.965 8.753 14.433 1.00 97.88 305 LEU A O 1
ATOM 2210 N N . ASN A 1 306 ? -13.762 8.564 12.203 1.00 98.19 306 ASN A N 1
ATOM 2211 C CA . ASN A 1 306 ? -15.117 8.093 11.941 1.00 98.19 306 ASN A CA 1
ATOM 2212 C C . ASN A 1 306 ? -15.040 6.712 11.294 1.00 98.19 306 ASN A C 1
ATOM 2214 O O . ASN A 1 306 ? -14.518 6.591 10.183 1.00 98.19 306 ASN A O 1
ATOM 2218 N N . ALA A 1 307 ? -15.514 5.691 12.000 1.00 98.19 307 ALA A N 1
ATOM 2219 C CA . ALA A 1 307 ? -15.500 4.316 11.525 1.00 98.19 307 ALA A CA 1
ATOM 2220 C C . ALA A 1 307 ? -16.916 3.739 11.520 1.00 98.19 307 ALA A C 1
ATOM 2222 O O . ALA A 1 307 ? -17.618 3.786 12.530 1.00 98.19 307 ALA A O 1
ATOM 2223 N N . ASP A 1 308 ? -17.299 3.149 10.396 1.00 98.69 308 ASP A N 1
ATOM 2224 C CA . ASP A 1 308 ? -18.529 2.375 10.246 1.00 98.69 308 ASP A CA 1
ATOM 2225 C C . ASP A 1 308 ? -18.204 0.971 9.722 1.00 98.69 308 ASP A C 1
ATOM 2227 O O . ASP A 1 308 ? -17.294 0.802 8.911 1.00 98.69 308 ASP A O 1
ATOM 2231 N N . ASN A 1 309 ? -18.915 -0.058 10.183 1.00 98.56 309 ASN A N 1
ATOM 2232 C CA . ASN A 1 309 ? -18.711 -1.435 9.716 1.00 98.56 309 ASN A CA 1
ATOM 2233 C C . ASN A 1 309 ? -17.236 -1.891 9.765 1.00 98.56 309 ASN A C 1
ATOM 2235 O O . ASN A 1 309 ? -16.692 -2.416 8.790 1.00 98.56 309 ASN A O 1
ATOM 2239 N N . ALA A 1 310 ? -16.561 -1.657 10.894 1.00 98.81 310 ALA A N 1
ATOM 2240 C CA . ALA A 1 310 ? -15.159 -2.021 11.077 1.00 98.81 310 ALA A CA 1
ATOM 2241 C C . ALA A 1 310 ? -14.970 -3.253 11.979 1.00 98.81 310 ALA A C 1
ATOM 2243 O O . ALA A 1 310 ? -15.827 -3.610 12.792 1.00 98.81 310 ALA A O 1
ATOM 2244 N N . LEU A 1 311 ? -13.804 -3.890 11.865 1.00 98.88 311 LEU A N 1
ATOM 2245 C CA . LEU A 1 311 ? -13.361 -4.956 12.763 1.00 98.88 311 LEU A CA 1
ATOM 2246 C C . LEU A 1 311 ? -11.964 -4.654 13.304 1.00 98.88 311 LEU A C 1
ATOM 2248 O O . LEU A 1 311 ? -11.009 -4.483 12.552 1.00 98.88 311 LEU A O 1
ATOM 2252 N N . PHE A 1 312 ? -11.836 -4.657 14.622 1.00 98.88 312 PHE A N 1
ATOM 2253 C CA . PHE A 1 312 ? -10.554 -4.630 15.310 1.00 98.88 312 PHE A CA 1
ATOM 2254 C C . PHE A 1 312 ? -10.350 -5.979 15.977 1.00 98.88 312 PHE A C 1
ATOM 2256 O O . PHE A 1 312 ? -11.194 -6.416 16.765 1.00 98.88 312 PHE A O 1
ATOM 2263 N N . GLU A 1 313 ? -9.241 -6.642 15.675 1.00 98.56 313 GLU A N 1
ATOM 2264 C CA . GLU A 1 313 ? -8.997 -7.982 16.188 1.00 98.56 313 GLU A CA 1
ATOM 2265 C C . GLU A 1 313 ? -7.524 -8.256 16.491 1.00 98.56 313 GLU A C 1
ATOM 2267 O O . GLU A 1 313 ? -6.640 -7.887 15.728 1.00 98.56 313 GLU A O 1
ATOM 2272 N N . ASN A 1 314 ? -7.256 -8.949 17.604 1.00 96.94 314 ASN A N 1
ATOM 2273 C CA . ASN A 1 314 ? -5.916 -9.428 17.968 1.00 96.94 314 ASN A CA 1
ATOM 2274 C C . ASN A 1 314 ? -4.835 -8.326 17.960 1.00 96.94 314 ASN A C 1
ATOM 2276 O O . ASN A 1 314 ? -3.664 -8.598 17.706 1.00 96.94 314 ASN A O 1
ATOM 2280 N N . ASN A 1 315 ? -5.195 -7.069 18.229 1.00 96.06 315 ASN A N 1
ATOM 2281 C CA . ASN A 1 315 ? -4.221 -5.983 18.330 1.00 96.06 315 ASN A CA 1
ATOM 2282 C C . ASN A 1 315 ? -3.566 -5.958 19.720 1.00 96.06 315 ASN A C 1
ATOM 2284 O O . ASN A 1 315 ? -4.157 -6.365 20.724 1.00 96.06 315 ASN A O 1
ATOM 2288 N N . TYR A 1 316 ? -2.334 -5.457 19.782 1.00 92.38 316 TYR A N 1
ATOM 2289 C CA . TYR A 1 316 ? -1.576 -5.294 21.012 1.00 92.38 316 TYR A CA 1
ATOM 2290 C C . TYR A 1 316 ? -1.976 -4.031 21.772 1.00 92.38 316 TYR A C 1
ATOM 2292 O O . TYR A 1 316 ? -2.048 -2.933 21.218 1.00 92.38 316 TYR A O 1
ATOM 2300 N N . ARG A 1 317 ? -2.169 -4.213 23.082 1.00 90.50 317 ARG A N 1
ATOM 2301 C CA . ARG A 1 317 ? -2.688 -3.257 24.067 1.00 90.50 317 ARG A CA 1
ATOM 2302 C C . ARG A 1 317 ? -4.085 -2.708 23.774 1.00 90.50 317 ARG A C 1
ATOM 2304 O O . ARG A 1 317 ? -4.940 -2.879 24.630 1.00 90.50 317 ARG A O 1
ATOM 2311 N N . TYR A 1 318 ? -4.295 -2.029 22.648 1.00 94.88 318 TYR A N 1
ATOM 2312 C CA . TYR A 1 318 ? -5.591 -1.500 22.227 1.00 94.88 318 TYR A CA 1
ATOM 2313 C C . TYR A 1 318 ? -5.904 -1.905 20.782 1.00 94.88 318 TYR A C 1
ATOM 2315 O O . TYR A 1 318 ? -5.019 -1.926 19.930 1.00 94.88 318 TYR A O 1
ATOM 2323 N N . GLY A 1 319 ? -7.168 -2.181 20.469 1.00 96.69 319 GLY A N 1
ATOM 2324 C CA . GLY A 1 319 ? -7.640 -2.179 19.080 1.00 96.69 319 GLY A CA 1
ATOM 2325 C C . GLY A 1 319 ? -7.626 -0.763 18.526 1.00 96.69 319 GLY A C 1
ATOM 2326 O O . GLY A 1 319 ? -6.954 -0.471 17.536 1.00 96.69 319 GLY A O 1
ATOM 2327 N N . LEU A 1 320 ? -8.289 0.134 19.253 1.00 97.44 320 LEU A N 1
ATOM 2328 C CA . LEU A 1 320 ? -8.325 1.566 18.989 1.00 97.44 320 LEU A CA 1
ATOM 2329 C C . LEU A 1 320 ? -7.916 2.343 20.244 1.00 97.44 320 LEU A C 1
ATOM 2331 O O . LEU A 1 320 ? -8.449 2.109 21.327 1.00 97.44 320 LEU A O 1
ATOM 2335 N N . ARG A 1 321 ? -6.992 3.294 20.098 1.00 95.88 321 ARG A N 1
ATOM 2336 C CA . ARG A 1 321 ? -6.579 4.220 21.161 1.00 95.88 321 ARG A CA 1
ATOM 2337 C C . ARG A 1 321 ? -6.868 5.660 20.759 1.00 95.88 321 ARG A C 1
ATOM 2339 O O . ARG A 1 321 ? -6.325 6.133 19.763 1.00 95.88 321 ARG A O 1
ATOM 2346 N N . LEU A 1 322 ? -7.615 6.380 21.586 1.00 96.25 322 LEU A N 1
ATOM 2347 C CA . LEU A 1 322 ? -7.953 7.791 21.413 1.00 96.25 322 LEU A CA 1
ATOM 2348 C C . LEU A 1 322 ? -7.264 8.645 22.479 1.00 96.25 322 LEU A C 1
ATOM 2350 O O . LEU A 1 322 ? -7.281 8.308 23.661 1.00 96.25 322 LEU A O 1
ATOM 2354 N N . SER A 1 323 ? -6.651 9.753 22.068 1.00 95.44 323 SER A N 1
ATOM 2355 C CA . SER A 1 323 ? -6.062 10.735 22.979 1.00 95.44 323 SER A CA 1
ATOM 2356 C C . SER A 1 323 ? -6.223 12.145 22.428 1.00 95.44 323 SER A C 1
ATOM 2358 O O . SER A 1 323 ? -5.734 12.449 21.337 1.00 95.44 323 SER A O 1
ATOM 2360 N N . ARG A 1 324 ? -6.911 13.017 23.180 1.00 95.94 324 ARG A N 1
ATOM 2361 C CA . ARG A 1 324 ? -7.302 14.363 22.721 1.00 95.94 324 ARG A CA 1
ATOM 2362 C C . ARG A 1 324 ? -7.968 14.319 21.341 1.00 95.94 324 ARG A C 1
ATOM 2364 O O . ARG A 1 324 ? -7.664 15.141 20.481 1.00 95.94 324 ARG A O 1
ATOM 2371 N N . ALA A 1 325 ? -8.793 13.301 21.110 1.00 96.44 325 ALA A N 1
ATOM 2372 C CA . ALA A 1 325 ? -9.399 13.015 19.817 1.00 96.44 325 ALA A CA 1
ATOM 2373 C C . ALA A 1 325 ? -10.925 13.058 19.910 1.00 96.44 325 ALA A C 1
ATOM 2375 O O . ALA A 1 325 ? -11.498 12.781 20.963 1.00 96.44 325 ALA A O 1
ATOM 2376 N N . THR A 1 326 ? -11.576 13.369 18.793 1.00 95.75 326 THR A N 1
ATOM 2377 C CA . THR A 1 326 ? -13.028 13.219 18.640 1.00 95.75 326 THR A CA 1
ATOM 2378 C C . THR A 1 326 ? -13.291 12.042 17.716 1.00 95.75 326 THR A C 1
ATOM 2380 O O . THR A 1 326 ? -12.640 11.926 16.676 1.00 95.75 326 THR A O 1
ATOM 2383 N N . SER A 1 327 ? -14.182 11.124 18.074 1.00 97.19 327 SER A N 1
ATOM 2384 C CA . SER A 1 327 ? -14.440 9.947 17.241 1.00 97.19 327 SER A CA 1
ATOM 2385 C C . SER A 1 327 ? -15.878 9.462 17.326 1.00 97.19 327 SER A C 1
ATOM 2387 O O . SER A 1 327 ? -16.490 9.514 18.388 1.00 97.19 327 SER A O 1
ATOM 2389 N N . THR A 1 328 ? -16.374 8.945 16.207 1.00 98.19 328 THR A N 1
ATOM 2390 C CA . THR A 1 328 ? -17.681 8.293 16.099 1.00 98.19 328 THR A CA 1
ATOM 2391 C C . THR A 1 328 ? -17.447 6.895 15.546 1.00 98.19 328 THR A C 1
ATOM 2393 O O . THR A 1 328 ? -16.809 6.741 14.504 1.00 98.19 328 THR A O 1
ATOM 2396 N N . ILE A 1 329 ? -17.909 5.873 16.261 1.00 98.38 329 ILE A N 1
ATOM 2397 C CA . ILE A 1 329 ? -17.719 4.471 15.892 1.00 98.38 329 ILE A CA 1
ATOM 2398 C C . ILE A 1 329 ? -19.086 3.808 15.809 1.00 98.38 329 ILE A C 1
ATOM 2400 O O . ILE A 1 329 ? -19.844 3.807 16.780 1.00 98.38 329 ILE A O 1
ATOM 2404 N N . THR A 1 330 ? -19.387 3.238 14.650 1.00 98.62 330 THR A N 1
ATOM 2405 C CA . THR A 1 330 ? -20.691 2.648 14.346 1.00 98.62 330 THR A CA 1
ATOM 2406 C C . THR A 1 330 ? -20.548 1.246 13.756 1.00 98.62 330 THR A C 1
ATOM 2408 O O . THR A 1 330 ? -19.534 0.951 13.118 1.00 98.62 330 THR A O 1
ATOM 2411 N N . HIS A 1 331 ? -21.495 0.344 14.039 1.00 98.62 331 HIS A N 1
ATOM 2412 C CA . HIS A 1 331 ? -21.555 -1.028 13.492 1.00 98.62 331 HIS A CA 1
ATOM 2413 C C . HIS A 1 331 ? -20.221 -1.794 13.546 1.00 98.62 331 HIS A C 1
ATOM 2415 O O . HIS A 1 331 ? -19.854 -2.534 12.635 1.00 98.62 331 HIS A O 1
ATOM 2421 N N . THR A 1 332 ? -19.436 -1.570 14.597 1.00 98.75 332 THR A N 1
ATOM 2422 C CA . THR A 1 332 ? -18.043 -2.023 14.670 1.00 98.75 332 THR A CA 1
ATOM 2423 C C . THR A 1 332 ? -17.901 -3.135 15.694 1.00 98.75 332 THR A C 1
ATOM 2425 O O . THR A 1 332 ? -18.516 -3.104 16.759 1.00 98.75 332 THR A O 1
ATOM 2428 N N . THR A 1 333 ? -17.055 -4.117 15.391 1.00 98.88 333 THR A N 1
ATOM 2429 C CA . THR A 1 333 ? -16.713 -5.192 16.325 1.00 98.88 333 THR A CA 1
ATOM 2430 C C . THR A 1 333 ? -15.281 -5.046 16.822 1.00 98.88 333 THR A C 1
ATOM 2432 O O . THR A 1 333 ? -14.345 -4.928 16.035 1.00 98.88 333 THR A O 1
ATOM 2435 N N . PHE A 1 334 ? -15.098 -5.130 18.136 1.00 98.88 334 PHE A N 1
ATOM 2436 C CA . PHE A 1 334 ? -13.798 -5.300 18.771 1.00 98.88 334 PHE A CA 1
ATOM 2437 C C . PHE A 1 334 ? -13.718 -6.689 19.391 1.00 98.88 334 PHE A C 1
ATOM 2439 O O . PHE A 1 334 ? -14.516 -7.014 20.279 1.00 98.88 334 PHE A O 1
ATOM 2446 N N . ARG A 1 335 ? -12.745 -7.505 18.971 1.00 98.62 335 ARG A N 1
ATOM 2447 C CA . ARG A 1 335 ? -12.607 -8.857 19.518 1.00 98.62 335 ARG A CA 1
ATOM 2448 C C . ARG A 1 335 ? -11.192 -9.328 19.789 1.00 98.62 335 ARG A C 1
ATOM 2450 O O . ARG A 1 335 ? -10.250 -8.931 19.113 1.00 98.62 335 ARG A O 1
ATOM 2457 N N . ARG A 1 336 ? -11.067 -10.239 20.756 1.00 97.69 336 ARG A N 1
ATOM 2458 C CA . ARG A 1 336 ? -9.832 -10.988 21.044 1.00 97.69 336 ARG A CA 1
ATOM 2459 C C . ARG A 1 336 ? -8.618 -10.117 21.391 1.00 97.69 336 ARG A C 1
ATOM 2461 O O . ARG A 1 336 ? -7.474 -10.493 21.146 1.00 97.69 336 ARG A O 1
ATOM 2468 N N . HIS A 1 337 ? -8.837 -8.964 22.018 1.00 96.25 337 HIS A N 1
ATOM 2469 C CA . HIS A 1 337 ? -7.751 -8.134 22.549 1.00 96.25 337 HIS A CA 1
ATOM 2470 C C . HIS A 1 337 ? -7.263 -8.701 23.888 1.00 96.25 337 HIS A C 1
ATOM 2472 O O . HIS A 1 337 ? -7.645 -8.234 24.960 1.00 96.25 337 HIS A O 1
ATOM 2478 N N . ASN A 1 338 ? -6.441 -9.750 23.799 1.00 94.62 338 ASN A N 1
ATOM 2479 C CA . ASN A 1 338 ? -5.981 -10.563 24.934 1.00 94.62 338 ASN A CA 1
ATOM 2480 C C . ASN A 1 338 ? -4.453 -10.616 25.064 1.00 94.62 338 ASN A C 1
ATOM 2482 O O . ASN A 1 338 ? -3.922 -11.439 25.808 1.00 94.62 338 ASN A O 1
ATOM 2486 N N . ALA A 1 339 ? -3.735 -9.785 24.304 1.00 88.56 339 ALA A N 1
ATOM 2487 C CA . ALA A 1 339 ? -2.286 -9.871 24.229 1.00 88.56 339 ALA A CA 1
ATOM 2488 C C . ALA A 1 339 ? -1.643 -9.624 25.611 1.00 88.56 339 ALA A C 1
ATOM 2490 O O . ALA A 1 339 ? -1.942 -8.607 26.247 1.00 88.56 339 ALA A O 1
ATOM 2491 N N . PRO A 1 340 ? -0.757 -10.518 26.083 1.00 78.56 340 PRO A N 1
ATOM 2492 C CA . PRO A 1 340 ? -0.089 -10.344 27.363 1.00 78.56 340 PRO A CA 1
ATOM 2493 C C . PRO A 1 340 ? 0.880 -9.159 27.294 1.00 78.56 340 PRO A C 1
ATOM 2495 O O . PRO A 1 340 ? 1.558 -8.940 26.291 1.00 78.56 340 PRO A O 1
ATOM 2498 N N . GLY A 1 341 ? 0.985 -8.391 28.372 1.00 72.12 341 GLY A N 1
ATOM 2499 C CA . GLY A 1 341 ? 1.886 -7.247 28.427 1.00 72.12 341 GLY A CA 1
ATOM 2500 C C . GLY A 1 341 ? 2.029 -6.683 29.831 1.00 72.12 341 GLY A C 1
ATOM 2501 O O . GLY A 1 341 ? 1.320 -7.079 30.750 1.00 72.12 341 GLY A O 1
ATOM 2502 N N . VAL A 1 342 ? 2.953 -5.729 29.983 1.00 67.00 342 VAL A N 1
ATOM 2503 C CA . VAL A 1 342 ? 3.145 -4.967 31.236 1.00 67.00 342 VAL A CA 1
ATOM 2504 C C . VAL A 1 342 ? 1.881 -4.186 31.615 1.00 67.00 342 VAL A C 1
ATOM 2506 O O . VAL A 1 342 ? 1.645 -3.908 32.785 1.00 67.00 342 VAL A O 1
ATOM 2509 N N . TYR A 1 343 ? 1.055 -3.869 30.621 1.00 69.94 343 TYR A N 1
ATOM 2510 C CA . TYR A 1 343 ? -0.205 -3.165 30.779 1.00 69.94 343 TYR A CA 1
ATOM 2511 C C . TYR A 1 343 ? -1.353 -4.058 30.323 1.00 69.94 343 TYR A C 1
ATOM 2513 O O . TYR A 1 343 ? -1.216 -4.767 29.323 1.00 69.94 343 TYR A O 1
ATOM 2521 N N . SER A 1 344 ? -2.479 -4.001 31.034 1.00 78.38 344 SER A N 1
ATOM 2522 C CA . SER A 1 344 ? -3.684 -4.751 30.679 1.00 78.38 344 SER A CA 1
ATOM 2523 C C . SER A 1 344 ? -4.167 -4.362 29.282 1.00 78.38 344 SER A C 1
ATOM 2525 O O . SER A 1 344 ? -4.363 -3.179 28.998 1.00 78.38 344 SER A O 1
ATOM 2527 N N . ALA A 1 345 ? -4.354 -5.354 28.412 1.00 90.38 345 ALA A N 1
ATOM 2528 C CA . ALA A 1 345 ? -4.954 -5.137 27.104 1.00 90.38 345 ALA A CA 1
ATOM 2529 C C . ALA A 1 345 ? -6.428 -4.737 27.253 1.00 90.38 345 ALA A C 1
ATOM 2531 O O . ALA A 1 345 ? -7.140 -5.293 28.089 1.00 90.38 345 ALA A O 1
ATOM 2532 N N . ALA A 1 346 ? -6.881 -3.806 26.418 1.00 94.25 346 ALA A N 1
ATOM 2533 C CA . ALA A 1 346 ? -8.285 -3.487 26.226 1.00 94.25 346 ALA A CA 1
ATOM 2534 C C . ALA A 1 346 ? -8.622 -3.435 24.731 1.00 94.25 346 ALA A C 1
ATOM 2536 O O . ALA A 1 346 ? -7.747 -3.244 23.899 1.00 94.25 346 ALA A O 1
ATOM 2537 N N . ALA A 1 347 ? -9.885 -3.575 24.355 1.00 97.06 347 ALA A N 1
ATOM 2538 C CA . ALA A 1 347 ? -10.301 -3.395 22.967 1.00 97.06 347 ALA A CA 1
ATOM 2539 C C . ALA A 1 347 ? -10.249 -1.916 22.551 1.00 97.06 347 ALA A C 1
ATOM 2541 O O . ALA A 1 347 ? -9.738 -1.585 21.479 1.00 97.06 347 ALA A O 1
ATOM 2542 N N . LEU A 1 348 ? -10.724 -1.026 23.419 1.00 96.81 348 LEU A N 1
ATOM 2543 C CA . LEU A 1 348 ? -10.823 0.406 23.162 1.00 96.81 348 LEU A CA 1
ATOM 2544 C C . LEU A 1 348 ? -10.246 1.207 24.332 1.00 96.81 348 LEU A C 1
ATOM 2546 O O . LEU A 1 348 ? -10.692 1.060 25.464 1.00 96.81 348 LEU A O 1
ATOM 2550 N N . GLY A 1 349 ? -9.265 2.065 24.062 1.00 95.12 349 GLY A N 1
ATOM 2551 C CA . GLY A 1 349 ? -8.716 3.012 25.031 1.00 95.12 349 GLY A CA 1
ATOM 2552 C C . GLY A 1 349 ? -9.169 4.437 24.726 1.00 95.12 349 GLY A C 1
ATOM 2553 O O . GLY A 1 349 ? -8.853 4.954 23.656 1.00 95.12 349 GLY A O 1
ATOM 2554 N N . VAL A 1 350 ? -9.850 5.096 25.663 1.00 94.88 350 VAL A N 1
ATOM 2555 C CA . VAL A 1 350 ? -10.353 6.474 25.523 1.00 94.88 350 VAL A CA 1
ATOM 2556 C C . VAL A 1 350 ? -9.701 7.363 26.580 1.00 94.88 350 VAL A C 1
ATOM 2558 O O . VAL A 1 350 ? -10.044 7.303 27.758 1.00 94.88 350 VAL A O 1
ATOM 2561 N N . LEU A 1 351 ? -8.717 8.163 26.169 1.00 93.38 351 LEU A N 1
ATOM 2562 C CA . LEU A 1 351 ? -7.831 8.883 27.086 1.00 93.38 351 LEU A CA 1
ATOM 2563 C C . LEU A 1 351 ? -7.800 10.391 26.812 1.00 93.38 351 LEU A C 1
ATOM 2565 O O . LEU A 1 351 ? -8.155 10.855 25.726 1.00 93.38 351 LEU A O 1
ATOM 2569 N N . ALA A 1 352 ? -7.282 11.150 27.772 1.00 94.00 352 ALA A N 1
ATOM 2570 C CA . ALA A 1 352 ? -6.878 12.547 27.674 1.00 94.00 352 ALA A CA 1
ATOM 2571 C C . ALA A 1 352 ? -7.927 13.453 27.014 1.00 94.00 352 ALA A C 1
ATOM 2573 O O . ALA A 1 352 ? -7.671 14.031 25.955 1.00 94.00 352 ALA A O 1
ATOM 2574 N N . TYR A 1 353 ? -9.092 13.586 27.650 1.00 94.62 353 TYR A N 1
ATOM 2575 C CA . TYR A 1 353 ? -10.187 14.460 27.213 1.00 94.62 353 TYR A CA 1
ATOM 2576 C C . TYR A 1 353 ? -10.714 14.147 25.806 1.00 94.62 353 TYR A C 1
ATOM 2578 O O . TYR A 1 353 ? -11.176 15.040 25.095 1.00 94.62 353 TYR A O 1
ATOM 2586 N N . SER A 1 354 ? -10.617 12.887 25.378 1.00 96.50 354 SER A N 1
ATOM 2587 C CA . SER A 1 354 ? -11.234 12.461 24.122 1.00 96.50 354 SER A CA 1
ATOM 2588 C C . SER A 1 354 ? -12.760 12.478 24.229 1.00 96.50 354 SER A C 1
ATOM 2590 O O . SER A 1 354 ? -13.322 12.242 25.301 1.00 96.50 354 SER A O 1
ATOM 2592 N N . VAL A 1 355 ? -13.413 12.740 23.099 1.00 96.25 355 VAL A N 1
ATOM 2593 C CA . VAL A 1 355 ? -14.869 12.692 22.937 1.00 96.25 355 VAL A CA 1
ATOM 2594 C C . VAL A 1 355 ? -15.203 11.530 22.016 1.00 96.25 355 VAL A C 1
ATOM 2596 O O . VAL A 1 355 ? -14.677 11.458 20.904 1.00 96.25 355 VAL A O 1
ATOM 2599 N N . LEU A 1 356 ? -16.057 10.625 22.476 1.00 96.69 356 LEU A N 1
ATOM 2600 C CA . LEU A 1 356 ? -16.396 9.405 21.761 1.00 96.69 356 LEU A CA 1
ATOM 2601 C C . LEU A 1 356 ? -17.911 9.203 21.685 1.00 96.69 356 LEU A C 1
ATOM 2603 O O . LEU A 1 356 ? -18.612 9.287 22.691 1.00 96.69 356 LEU A O 1
ATOM 2607 N N . GLU A 1 357 ? -18.393 8.864 20.498 1.00 97.75 357 GLU A N 1
ATOM 2608 C CA . GLU A 1 357 ? -19.759 8.402 20.256 1.00 97.75 357 GLU A CA 1
ATOM 2609 C C . GLU A 1 357 ? -19.717 6.957 19.749 1.00 97.75 357 GLU A C 1
ATOM 2611 O O . GLU A 1 357 ? -18.987 6.646 18.803 1.00 97.75 357 GLU A O 1
ATOM 2616 N N . LEU A 1 358 ? -20.477 6.066 20.387 1.00 98.12 358 LEU A N 1
ATOM 2617 C CA . LEU A 1 358 ? -20.588 4.656 20.011 1.00 98.12 358 LEU A CA 1
ATOM 2618 C C . LEU A 1 358 ? -22.033 4.311 19.630 1.00 98.12 358 LEU A C 1
ATOM 2620 O O . LEU A 1 358 ? -22.940 4.516 20.436 1.00 98.12 358 LEU A O 1
ATOM 2624 N N . HIS A 1 359 ? -22.244 3.717 18.456 1.00 98.19 359 HIS A N 1
ATOM 2625 C CA . HIS A 1 359 ? -23.553 3.203 18.037 1.00 98.19 359 HIS A CA 1
ATOM 2626 C C . HIS A 1 359 ? -23.435 1.773 17.510 1.00 98.19 359 HIS A C 1
ATOM 2628 O O . HIS A 1 359 ? -22.656 1.512 16.598 1.00 98.19 359 HIS A O 1
ATOM 2634 N N . ASP A 1 360 ? -24.196 0.839 18.076 1.00 98.44 360 ASP A N 1
ATOM 2635 C CA . ASP A 1 360 ? -24.265 -0.544 17.581 1.00 98.44 360 ASP A CA 1
ATOM 2636 C C . ASP A 1 360 ? -22.883 -1.228 17.539 1.00 98.44 360 ASP A C 1
ATOM 2638 O O . ASP A 1 360 ? -22.471 -1.841 16.551 1.00 98.44 360 ASP A O 1
ATOM 2642 N N . VAL A 1 361 ? -22.124 -1.080 18.630 1.00 98.75 361 VAL A N 1
ATOM 2643 C CA . VAL A 1 361 ? -20.758 -1.607 18.764 1.00 98.75 361 VAL A CA 1
ATOM 2644 C C . VAL A 1 361 ? -20.756 -2.884 19.596 1.00 98.75 361 VAL A C 1
ATOM 2646 O O . VAL A 1 361 ? -21.305 -2.940 20.697 1.00 98.75 361 VAL A O 1
ATOM 2649 N N . THR A 1 362 ? -20.081 -3.911 19.084 1.00 98.75 362 THR A N 1
ATOM 2650 C CA . THR A 1 362 ? -19.926 -5.202 19.762 1.00 98.75 362 THR A CA 1
ATOM 2651 C C . THR A 1 362 ? -18.511 -5.367 20.300 1.00 98.75 362 THR A C 1
ATOM 2653 O O . THR A 1 362 ? -17.535 -5.317 19.554 1.00 98.75 362 THR A O 1
ATOM 2656 N N . PHE A 1 363 ? -18.394 -5.648 21.593 1.00 98.75 363 PHE A N 1
ATOM 2657 C CA . PHE A 1 363 ? -17.159 -6.065 22.242 1.00 98.75 363 PHE A CA 1
ATOM 2658 C C . PHE A 1 363 ? -17.261 -7.539 22.609 1.00 98.75 363 PHE A C 1
ATOM 2660 O O . PHE A 1 363 ? -18.103 -7.915 23.433 1.00 98.75 363 PHE A O 1
ATOM 2667 N N . THR A 1 364 ? -16.399 -8.380 22.036 1.00 98.69 364 THR A N 1
ATOM 2668 C CA . THR A 1 364 ? -16.437 -9.817 22.314 1.00 98.69 364 THR A CA 1
ATOM 2669 C C . THR A 1 364 ? -15.080 -10.464 22.565 1.00 98.69 364 THR A C 1
ATOM 2671 O O . THR A 1 364 ? -14.105 -10.180 21.878 1.00 98.69 364 THR A O 1
ATOM 2674 N N . ASP A 1 365 ? -15.009 -11.342 23.564 1.00 98.25 365 ASP A N 1
ATOM 2675 C CA . ASP A 1 365 ? -13.811 -12.127 23.893 1.00 98.25 365 ASP A CA 1
ATOM 2676 C C . ASP A 1 365 ? -12.554 -11.278 24.172 1.00 98.25 365 ASP A C 1
ATOM 2678 O O . ASP A 1 365 ? -11.441 -11.672 23.817 1.00 98.25 365 ASP A O 1
ATOM 2682 N N . ASN A 1 366 ? -12.707 -10.087 24.761 1.00 97.75 366 ASN A N 1
ATOM 2683 C CA . ASN A 1 366 ? -11.583 -9.216 25.126 1.00 97.75 366 ASN A CA 1
ATOM 2684 C C . ASN A 1 366 ? -11.213 -9.346 26.610 1.00 97.75 366 ASN A C 1
ATOM 2686 O O . ASN A 1 366 ? -12.077 -9.558 27.462 1.00 97.75 366 ASN A O 1
ATOM 2690 N N . ALA A 1 367 ? -9.945 -9.101 26.945 1.00 95.81 367 ALA A N 1
ATOM 2691 C CA . ALA A 1 367 ? -9.502 -9.030 28.335 1.00 95.81 367 ALA A CA 1
ATOM 2692 C C . ALA A 1 367 ? -10.176 -7.856 29.067 1.00 95.81 367 ALA A C 1
ATOM 2694 O O . ALA A 1 367 ? -10.634 -7.985 30.199 1.00 95.81 367 ALA A O 1
ATOM 2695 N N . LEU A 1 368 ? -10.299 -6.723 28.385 1.00 95.88 368 LEU A N 1
ATOM 2696 C CA . LEU A 1 368 ? -11.087 -5.574 28.806 1.00 95.88 368 LEU A CA 1
ATOM 2697 C C . LEU A 1 368 ? -11.751 -4.985 27.562 1.00 95.88 368 LEU A C 1
ATOM 2699 O O . LEU A 1 368 ? -11.087 -4.814 26.543 1.00 95.88 368 LEU A O 1
ATOM 2703 N N . ALA A 1 369 ? -13.046 -4.681 27.599 1.00 96.88 369 ALA A N 1
ATOM 2704 C CA . ALA A 1 369 ? -13.686 -4.066 26.439 1.00 96.88 369 ALA A CA 1
ATOM 2705 C C . ALA A 1 369 ? -13.287 -2.586 26.299 1.00 96.88 369 ALA A C 1
ATOM 2707 O O . ALA A 1 369 ? -12.702 -2.211 25.281 1.00 96.88 369 ALA A O 1
ATOM 2708 N N . VAL A 1 370 ? -13.498 -1.765 27.333 1.00 96.00 370 VAL A N 1
ATOM 2709 C CA . VAL A 1 370 ? -13.155 -0.334 27.284 1.00 96.00 370 VAL A CA 1
ATOM 2710 C C . VAL A 1 370 ? -12.306 0.102 28.476 1.00 96.00 370 VAL A C 1
ATOM 2712 O O . VAL A 1 370 ? -12.643 -0.142 29.630 1.00 96.00 370 VAL A O 1
ATOM 2715 N N . TYR A 1 371 ? -11.215 0.805 28.203 1.00 94.38 371 TYR A N 1
ATOM 2716 C CA . TYR A 1 371 ? -10.415 1.509 29.197 1.00 94.38 371 TYR A CA 1
ATOM 2717 C C . TYR A 1 371 ? -10.584 3.020 29.038 1.00 94.38 371 TYR A C 1
ATOM 2719 O O . TYR A 1 371 ? -10.468 3.541 27.928 1.00 94.38 371 TYR A O 1
ATOM 2727 N N . THR A 1 372 ? -10.787 3.730 30.146 1.00 92.88 372 THR A N 1
ATOM 2728 C CA . THR A 1 372 ? -10.770 5.195 30.192 1.00 92.88 372 THR A CA 1
ATOM 2729 C C . THR A 1 372 ? -9.913 5.690 31.351 1.00 92.88 372 THR A C 1
ATOM 2731 O O . THR A 1 372 ? -9.757 5.007 32.360 1.00 92.88 372 THR A O 1
ATOM 2734 N N . ASP A 1 373 ? -9.376 6.902 31.229 1.00 91.75 373 ASP A N 1
ATOM 2735 C CA . ASP A 1 373 ? -8.629 7.563 32.310 1.00 91.75 373 ASP A CA 1
ATOM 2736 C C . ASP A 1 373 ? -9.508 8.483 33.183 1.00 91.75 373 ASP A C 1
ATOM 2738 O O . ASP A 1 373 ? -8.995 9.265 33.983 1.00 91.75 373 ASP A O 1
ATOM 2742 N N . GLY A 1 374 ? -10.834 8.420 33.012 1.00 89.81 374 GLY A N 1
ATOM 2743 C CA . GLY A 1 374 ? -11.803 9.269 33.710 1.00 89.81 374 GLY A CA 1
ATOM 2744 C C . GLY A 1 374 ? -11.886 10.716 33.207 1.00 89.81 374 GLY A C 1
ATOM 2745 O O . GLY A 1 374 ? -12.693 11.483 33.724 1.00 89.81 374 GLY A O 1
ATOM 2746 N N . THR A 1 375 ? -11.089 11.106 32.205 1.00 92.38 375 THR A N 1
ATOM 2747 C CA . THR A 1 375 ? -11.134 12.459 31.614 1.00 92.38 375 THR A CA 1
ATOM 2748 C C . THR A 1 375 ? -11.942 12.531 30.320 1.00 92.38 375 THR A C 1
ATOM 2750 O O . THR A 1 375 ? -12.261 13.622 29.848 1.00 92.38 375 THR A O 1
ATOM 2753 N N . ALA A 1 376 ? -12.250 11.376 29.727 1.00 89.62 376 ALA A N 1
ATOM 2754 C CA . ALA A 1 376 ? -12.980 11.265 28.474 1.00 89.62 376 ALA A CA 1
ATOM 2755 C C . ALA A 1 376 ? -14.491 11.490 28.644 1.00 89.62 376 ALA A C 1
ATOM 2757 O O . ALA A 1 376 ? -15.074 11.172 29.679 1.00 89.62 376 ALA A O 1
ATOM 2758 N N . SER A 1 377 ? -15.133 11.976 27.583 1.00 91.56 377 SER A N 1
ATOM 2759 C CA . SER A 1 377 ? -16.590 12.030 27.460 1.00 91.56 377 SER A CA 1
ATOM 2760 C C . SER A 1 377 ? -17.035 10.988 26.444 1.00 91.56 377 SER A C 1
ATOM 2762 O O . SER A 1 377 ? -16.548 10.986 25.314 1.00 91.56 377 SER A O 1
ATOM 2764 N N . THR A 1 378 ? -17.939 10.093 26.844 1.00 90.69 378 THR A N 1
ATOM 2765 C CA . THR A 1 378 ? -18.463 9.050 25.958 1.00 90.69 378 THR A CA 1
ATOM 2766 C C . THR A 1 378 ? -19.983 9.075 25.958 1.00 90.69 378 THR A C 1
ATOM 2768 O O . THR A 1 378 ? -20.601 9.144 27.018 1.00 90.69 378 THR A O 1
ATOM 2771 N N . THR A 1 379 ? -20.585 9.000 24.775 1.00 94.62 379 THR A N 1
ATOM 2772 C CA . THR A 1 379 ? -22.004 8.673 24.605 1.00 94.62 379 THR A CA 1
ATOM 2773 C C . THR A 1 379 ? -22.112 7.343 23.879 1.00 94.62 379 THR A C 1
ATOM 2775 O O . THR A 1 379 ? -21.253 6.997 23.062 1.00 94.62 379 THR A O 1
ATOM 2778 N N . SER A 1 380 ? -23.125 6.550 24.216 1.00 94.38 380 SER A N 1
ATOM 2779 C CA . SER A 1 380 ? -23.270 5.232 23.612 1.00 94.38 380 SER A CA 1
ATOM 2780 C C . SER A 1 380 ? -24.720 4.797 23.479 1.00 94.38 380 SER A C 1
ATOM 2782 O O . SER A 1 380 ? -25.569 5.152 24.297 1.00 94.38 380 SER A O 1
ATOM 2784 N N . PHE A 1 381 ? -24.984 4.018 22.437 1.00 95.25 381 PHE A N 1
ATOM 2785 C CA . PHE A 1 381 ? -26.257 3.368 22.173 1.00 95.25 381 PHE A CA 1
ATOM 2786 C C . PHE A 1 381 ? -26.007 2.010 21.500 1.00 95.25 381 PHE A C 1
ATOM 2788 O O . PHE A 1 381 ? -25.113 1.886 20.667 1.00 95.25 381 PHE A O 1
ATOM 2795 N N . GLY A 1 382 ? -26.784 0.982 21.854 1.00 96.56 382 GLY A N 1
ATOM 2796 C CA . GLY A 1 382 ? -26.703 -0.325 21.186 1.00 96.56 382 GLY A CA 1
ATOM 2797 C C . GLY A 1 382 ? -25.406 -1.107 21.444 1.00 96.56 382 GLY A C 1
ATOM 2798 O O . GLY A 1 382 ? -24.929 -1.810 20.559 1.00 96.56 382 GLY A O 1
ATOM 2799 N N . LEU A 1 383 ? -24.801 -0.989 22.632 1.00 98.00 383 LEU A N 1
ATOM 2800 C CA . LEU A 1 383 ? -23.586 -1.745 22.958 1.00 98.00 383 LEU A CA 1
ATOM 2801 C C . LEU A 1 383 ? -23.890 -3.208 23.295 1.00 98.00 383 LEU A C 1
ATOM 2803 O O . LEU A 1 383 ? -24.793 -3.503 24.079 1.00 98.00 383 LEU A O 1
ATOM 2807 N N . ILE A 1 384 ? -23.078 -4.123 22.765 1.00 98.19 384 ILE A N 1
ATOM 2808 C CA . ILE A 1 384 ? -23.136 -5.553 23.085 1.00 98.19 384 ILE A CA 1
ATOM 2809 C C . ILE A 1 384 ? -21.805 -5.980 23.700 1.00 98.19 384 ILE A C 1
ATOM 2811 O O . ILE A 1 384 ? -20.752 -5.825 23.085 1.00 98.19 384 ILE A O 1
ATOM 2815 N N . PHE A 1 385 ? -21.852 -6.577 24.892 1.00 98.06 385 PHE A N 1
ATOM 2816 C CA . PHE A 1 385 ? -20.690 -7.172 25.554 1.00 98.06 385 PHE A CA 1
ATOM 2817 C C . PHE A 1 385 ? -20.905 -8.679 25.717 1.00 98.06 385 PHE A C 1
ATOM 2819 O O . PHE A 1 385 ? -21.871 -9.099 26.348 1.00 98.06 385 PHE A O 1
ATOM 2826 N N . SER A 1 386 ? -20.002 -9.501 25.176 1.00 98.25 386 SER A N 1
ATOM 2827 C CA . SER A 1 386 ? -20.091 -10.967 25.275 1.00 98.25 386 SER A CA 1
ATOM 2828 C C . SER A 1 386 ? -18.716 -11.613 25.431 1.00 98.25 386 SER A C 1
ATOM 2830 O O . SER A 1 386 ? -17.807 -11.320 24.666 1.00 98.25 386 SER A O 1
ATOM 2832 N N . GLY A 1 387 ? -18.526 -12.486 26.420 1.00 97.38 387 GLY A N 1
ATOM 2833 C CA . GLY A 1 387 ? -17.260 -13.218 26.595 1.00 97.38 387 GLY A CA 1
ATOM 2834 C C . GLY A 1 387 ? -16.051 -12.370 27.027 1.00 97.38 387 GLY A C 1
ATOM 2835 O O . GLY A 1 387 ? -14.945 -12.892 27.109 1.00 97.38 387 GLY A O 1
ATOM 2836 N N . ASN A 1 388 ? -16.227 -11.075 27.319 1.00 96.75 388 ASN A N 1
ATOM 2837 C CA . ASN A 1 388 ? -15.144 -10.240 27.849 1.00 96.75 388 ASN A CA 1
ATOM 2838 C C . ASN A 1 388 ? -14.862 -10.584 29.322 1.00 96.75 388 ASN A C 1
ATOM 2840 O O . ASN A 1 388 ? -15.803 -10.794 30.087 1.00 96.75 388 ASN A O 1
ATOM 2844 N N . THR A 1 389 ? -13.595 -10.552 29.745 1.00 96.00 389 THR A N 1
ATOM 2845 C CA . THR A 1 389 ? -13.235 -10.722 31.168 1.00 96.00 389 THR A CA 1
ATOM 2846 C C . THR A 1 389 ? -13.705 -9.531 32.010 1.00 96.00 389 THR A C 1
ATOM 2848 O O . THR A 1 389 ? -14.139 -9.711 33.146 1.00 96.00 389 THR A O 1
ATOM 2851 N N . ALA A 1 390 ? -13.659 -8.318 31.450 1.00 94.38 390 ALA A N 1
ATOM 2852 C CA . ALA A 1 390 ? -14.218 -7.105 32.041 1.00 94.38 390 ALA A CA 1
ATOM 2853 C C . ALA A 1 390 ? -14.836 -6.196 30.965 1.00 94.38 390 ALA A C 1
ATOM 2855 O O . ALA A 1 390 ? -14.330 -6.099 29.844 1.00 94.38 390 ALA A O 1
ATOM 2856 N N . THR A 1 391 ? -15.928 -5.509 31.307 1.00 94.88 391 THR A N 1
ATOM 2857 C CA . THR A 1 391 ? -16.635 -4.581 30.406 1.00 94.88 391 THR A CA 1
ATOM 2858 C C . THR A 1 391 ? -15.938 -3.227 30.332 1.00 94.88 391 THR A C 1
ATOM 2860 O O . THR A 1 391 ? -15.669 -2.721 29.244 1.00 94.88 391 THR A O 1
ATOM 2863 N N . SER A 1 392 ? -15.583 -2.648 31.476 1.00 93.56 392 SER A N 1
ATOM 2864 C CA . SER A 1 392 ? -14.935 -1.346 31.506 1.00 93.56 392 SER A CA 1
ATOM 2865 C C . SER A 1 392 ? -13.981 -1.156 32.679 1.00 93.56 392 SER A C 1
ATOM 2867 O O . SER A 1 392 ? -14.068 -1.827 33.708 1.00 93.56 392 SER A O 1
ATOM 2869 N N . SER A 1 393 ? -13.050 -0.219 32.510 1.00 92.31 393 SER A N 1
ATOM 2870 C CA . SER A 1 393 ? -12.206 0.305 33.579 1.00 92.31 393 SER A CA 1
ATOM 2871 C C . SER A 1 393 ? -12.139 1.836 33.467 1.00 92.31 393 SER A C 1
ATOM 2873 O O . SER A 1 393 ? -11.664 2.327 32.440 1.00 92.31 393 SER A O 1
ATOM 2875 N N . PRO A 1 394 ? -12.617 2.601 34.471 1.00 90.94 394 PRO A N 1
ATOM 2876 C CA . PRO A 1 394 ? -13.340 2.148 35.668 1.00 90.94 394 PRO A CA 1
ATOM 2877 C C . PRO A 1 394 ? -14.599 1.323 35.349 1.00 90.94 394 PRO A C 1
ATOM 2879 O O . PRO A 1 394 ? -15.099 1.349 34.224 1.00 90.94 394 PRO A O 1
ATOM 2882 N N . ALA A 1 395 ? -15.082 0.549 36.320 1.00 88.75 395 ALA A N 1
ATOM 2883 C CA . ALA A 1 395 ? -16.321 -0.213 36.157 1.00 88.75 395 ALA A CA 1
ATOM 2884 C C . ALA A 1 395 ? -17.527 0.731 35.966 1.00 88.75 395 ALA A C 1
ATOM 2886 O O . ALA A 1 395 ? -17.497 1.866 36.439 1.00 88.75 395 ALA A O 1
ATOM 2887 N N . ASP A 1 396 ? -18.564 0.238 35.287 1.00 82.75 396 ASP A N 1
ATOM 2888 C CA . ASP A 1 396 ? -19.889 0.869 35.170 1.00 82.75 396 ASP A CA 1
ATOM 2889 C C . ASP A 1 396 ? -19.923 2.245 34.469 1.00 82.75 396 ASP A C 1
ATOM 2891 O O . ASP A 1 396 ? -20.679 3.135 34.852 1.00 82.75 396 ASP A O 1
ATOM 2895 N N . ILE A 1 397 ? -19.111 2.437 33.420 1.00 83.88 397 ILE A N 1
ATOM 2896 C CA . ILE A 1 397 ? -19.122 3.672 32.601 1.00 83.88 397 ILE A CA 1
ATOM 2897 C C . ILE A 1 397 ? -20.109 3.634 31.414 1.00 83.88 397 ILE A C 1
ATOM 2899 O O . ILE A 1 397 ? -20.171 4.611 30.666 1.00 83.88 397 ILE A O 1
ATOM 2903 N N . PHE A 1 398 ? -20.839 2.527 31.224 1.00 81.94 398 PHE A N 1
ATOM 2904 C CA . PHE A 1 398 ? -21.805 2.306 30.137 1.00 81.94 398 PHE A CA 1
ATOM 2905 C C . PHE A 1 398 ? -23.134 1.764 30.644 1.00 81.94 398 PHE A C 1
ATOM 2907 O O . PHE A 1 398 ? -23.101 0.954 31.600 1.00 81.94 398 PHE A O 1
#

Nearest PDB structures (foldseek):
  4z06-assembly2_B  TM=6.595E-01  e=6.063E-01  Caldicellulosiruptor bescii DSM 6725
  4yzq-assembly2_B  TM=4.891E-01  e=8.812E-01  Caldicellulosiruptor bescii DSM 6725
  4yzx-assembly2_B  TM=5.045E-01  e=1.406E+00  Caldicellulosiruptor bescii DSM 6725
  8axg-assembly4_DDD  TM=3.744E-01  e=3.934E+00  Fusobacterium nucleatum

Secondary structure (DSSP, 8-state):
--TT-TT--SPPP-TTSS--EEEETT-TT--EES-EEES-----SSS----EEEEEES---EEES-EEES-SSEEEEEES---EEES-EEE----SSTT-EEEEEESS--EEES-EEES-SEEEEEES-EEEEES-EEES-SSEEEEEES-EEEEES-EEESSSEEEEEEESB-S-TTSEEEE---SSEEEE-SSSPPEE-TT-EEEE-TT-EEEE-TT-EEEESSEEEEB-SSTTSEEEEETT-TTTTS-SSSSSS----TTSS-EEEEES-EEEEESEEEES----SSSSS---SEEEESSEEEEES-EEES-SSEEEEEES-EEEEES-EEE------SS--EEEEEETT-EEEEES-EEES-S-SEEE-S--EEEEES-EEES-S-SEESTT--

Foldseek 3Di:
DPPPDPPDPDDDQAAAPEEAAEAEDPNQVAEAELEEFERHQHADPDPDRTRENYEYANYEYEYEQYEFERHQAEPYEAHQYQYEHANYEFAHQAHPDPHTEDYEEEAHEYEYEHYEYYHTQEHYEYECYAYHAYQYEHEQHQAYPAEYANYAYEHYAYFYDNHLFQAHEYYAEDFDAQEEGEYEAYLHAYEWEDDPAYEHAANYEYEYEFNHEYAYAAQHEYEYNEEYEYAADAAPSYEYFHQQCCVRSHNRNNPPNGHAAAQRGAAYEYALYEYAYEHYEFERHFVHPDDDDQTENYGYENYEYEYENYEQENHEQEPYAYAVYEYEYYLYEFEDQCDDDPDAREHYEFEHAYEYEEEQYEYAQHCEHYEYPVNYHYDYDNYHYYNHVYDYVVPDPD

Mean predicted aligned error: 5.43 Å

pLDDT: mean 92.76, std 10.31, range [46.03, 98.94]

Sequence (398 aa):
CNSADASSTASCPAAGDWENIQISGTASSSSFSHTTFRYGGRWFTGINDLGSLLYIEDATVPISHAVFEYSQRYGVELVNSDSTIVQSIFRNNNYSDTQAAGIVIERGAPTVSENAFTDNRYGIRMSSSATTLTNNTFSSSTQEAVVISNSHGMYSGNVGSNNGVNGILLEGTIGVAGATTTLYANSLAYVLTSGSIPTIPASSTVVILPGAVFKGGSGKGLRVLGTLKPAGVLAGDIVFTVMEDDTVAGDTNNDGASAGTPGAWSGIYVDGGRMEGSGFSVYYGGNFLGGGDDKGGIRVERGYLNADNALFENNYRYGLRLSRATSTITHTTFRRHNAPGVYSAAALGVLAYSVLELHDVTFTDNALAVYTDGTASTTSFGLIFSGNTATSSPADIF

Radius of gyration: 24.04 Å; Cα contacts (8 Å, |Δi|>4): 1437; chains: 1; bounding box: 62×46×69 Å